Protein AF-A0A1I5D1G0-F1 (afdb_monomer_lite)

pLDDT: mean 81.09, std 14.72, range [29.42, 97.06]

Structure (mmCIF, N/CA/C/O backbone):
data_AF-A0A1I5D1G0-F1
#
_entry.id   AF-A0A1I5D1G0-F1
#
loop_
_atom_site.group_PDB
_atom_site.id
_atom_site.type_symbol
_atom_site.label_atom_id
_atom_site.label_alt_id
_atom_site.label_comp_id
_atom_site.label_asym_id
_atom_site.label_entity_id
_atom_site.label_seq_id
_atom_site.pdbx_PDB_ins_code
_atom_site.Cartn_x
_atom_site.Cartn_y
_atom_site.Cartn_z
_atom_site.occupancy
_atom_site.B_iso_or_equiv
_atom_site.auth_seq_id
_atom_site.auth_comp_id
_atom_site.auth_asym_id
_atom_site.auth_atom_id
_atom_site.pdbx_PDB_model_num
ATOM 1 N N . MET A 1 1 ? 17.082 -29.780 -8.095 1.00 77.62 1 MET A N 1
ATOM 2 C CA . MET A 1 1 ? 16.789 -28.849 -9.206 1.00 77.62 1 MET A CA 1
ATOM 3 C C . MET A 1 1 ? 16.778 -27.434 -8.650 1.00 77.62 1 MET A C 1
ATOM 5 O O . MET A 1 1 ? 16.015 -27.181 -7.727 1.00 77.62 1 MET A O 1
ATOM 9 N N . LEU A 1 2 ? 17.650 -26.556 -9.151 1.00 83.56 2 LEU A N 1
ATOM 10 C CA . LEU A 1 2 ? 17.718 -25.136 -8.787 1.00 83.56 2 LEU A CA 1
ATOM 11 C C . LEU A 1 2 ? 17.339 -24.317 -10.025 1.00 83.56 2 LEU A C 1
ATOM 13 O O . LEU A 1 2 ? 17.866 -24.580 -11.102 1.00 83.56 2 LEU A O 1
ATOM 17 N N . LEU A 1 3 ? 16.433 -23.351 -9.876 1.00 86.12 3 LEU A N 1
ATOM 18 C CA . LEU A 1 3 ? 15.970 -22.482 -10.960 1.00 86.12 3 LEU A CA 1
ATOM 19 C C . LEU A 1 3 ? 16.178 -21.022 -10.554 1.00 86.12 3 LEU A C 1
ATOM 21 O O . LEU A 1 3 ? 15.916 -20.662 -9.406 1.00 86.12 3 LEU A O 1
ATOM 25 N N . GLY A 1 4 ? 16.628 -20.180 -11.483 1.00 86.50 4 GLY A N 1
ATOM 26 C CA . GLY A 1 4 ? 16.894 -18.774 -11.199 1.00 86.50 4 GLY A CA 1
ATOM 27 C C . GLY A 1 4 ? 17.162 -17.934 -12.446 1.00 86.50 4 GLY A C 1
ATOM 28 O O . GLY A 1 4 ? 17.430 -18.464 -13.520 1.00 86.50 4 GLY A O 1
ATOM 29 N N . ASP A 1 5 ? 17.078 -16.613 -12.279 1.00 86.81 5 ASP A N 1
ATOM 30 C CA . ASP A 1 5 ? 17.450 -15.605 -13.277 1.00 86.81 5 ASP A CA 1
ATOM 31 C C . ASP A 1 5 ? 18.328 -14.548 -12.592 1.00 86.81 5 ASP A C 1
ATOM 33 O O . ASP A 1 5 ? 17.861 -13.813 -11.714 1.00 86.81 5 ASP A O 1
ATOM 37 N N . THR A 1 6 ? 19.605 -14.499 -12.970 1.00 85.12 6 THR A N 1
ATOM 38 C CA . THR A 1 6 ? 20.618 -13.596 -12.399 1.00 85.12 6 THR A CA 1
ATOM 39 C C . THR A 1 6 ? 20.265 -12.129 -12.630 1.00 85.12 6 THR A C 1
ATOM 41 O O . THR A 1 6 ? 20.399 -11.317 -11.720 1.00 85.12 6 THR A O 1
ATOM 44 N N . CYS A 1 7 ? 19.689 -11.778 -13.783 1.00 87.31 7 CYS A N 1
ATOM 45 C CA . CYS A 1 7 ? 19.251 -10.406 -14.068 1.00 87.31 7 CYS A CA 1
ATOM 46 C C . CYS A 1 7 ? 18.097 -9.936 -13.169 1.00 87.31 7 CYS A C 1
ATOM 48 O O . CYS A 1 7 ? 17.799 -8.748 -13.124 1.00 87.31 7 CYS A O 1
ATOM 50 N N . GLN A 1 8 ? 17.416 -10.848 -12.466 1.00 87.69 8 GLN A N 1
ATOM 51 C CA . GLN A 1 8 ? 16.310 -10.513 -11.566 1.00 87.69 8 GLN A CA 1
ATOM 52 C C . GLN A 1 8 ? 16.713 -10.553 -10.086 1.00 87.69 8 GLN A C 1
ATOM 54 O O . GLN A 1 8 ? 15.843 -10.500 -9.209 1.00 87.69 8 GLN A O 1
ATOM 59 N N . SER A 1 9 ? 18.003 -10.651 -9.759 1.00 86.25 9 SER A N 1
ATOM 60 C CA . SER A 1 9 ? 18.500 -10.681 -8.379 1.00 86.25 9 SER A CA 1
ATOM 61 C C . SER A 1 9 ? 18.512 -9.290 -7.717 1.00 86.25 9 SER A C 1
ATOM 63 O O . SER A 1 9 ? 19.563 -8.706 -7.492 1.00 86.25 9 SER A O 1
ATOM 65 N N . ILE A 1 10 ? 17.338 -8.753 -7.383 1.00 83.38 10 ILE A N 1
ATOM 66 C CA . ILE A 1 10 ? 17.176 -7.375 -6.870 1.00 83.38 10 ILE A CA 1
ATOM 67 C C . ILE A 1 10 ? 17.108 -7.261 -5.337 1.00 83.38 10 ILE A C 1
ATOM 69 O O . ILE A 1 10 ? 16.723 -6.225 -4.816 1.00 83.38 10 ILE A O 1
ATOM 73 N N . TYR A 1 11 ? 17.437 -8.323 -4.599 1.00 79.25 11 TYR A N 1
ATOM 74 C CA . TYR A 1 11 ? 17.372 -8.344 -3.127 1.00 79.25 11 TYR A CA 1
ATOM 75 C C . TYR A 1 11 ? 18.751 -8.302 -2.456 1.00 79.25 11 TYR A C 1
ATOM 77 O O . TYR A 1 11 ? 18.853 -8.562 -1.261 1.00 79.25 11 TYR A O 1
ATOM 85 N N . ASN A 1 12 ? 19.810 -7.961 -3.201 1.00 72.69 12 ASN A N 1
ATOM 86 C CA . ASN A 1 12 ? 21.168 -7.868 -2.657 1.00 72.69 12 ASN A CA 1
ATOM 87 C C . ASN A 1 12 ? 21.258 -6.874 -1.482 1.00 72.69 12 ASN A C 1
ATOM 89 O O . ASN A 1 12 ? 21.940 -7.166 -0.506 1.00 72.69 12 ASN A O 1
ATOM 93 N N . TYR A 1 13 ? 20.480 -5.784 -1.506 1.00 66.31 13 TYR A N 1
ATOM 94 C CA . TYR A 1 13 ? 20.418 -4.785 -0.427 1.00 66.31 13 TYR A CA 1
ATOM 95 C C . TYR A 1 13 ? 19.942 -5.338 0.932 1.00 66.31 13 TYR A C 1
ATOM 97 O O . TYR A 1 13 ? 20.175 -4.718 1.968 1.00 66.31 13 TYR A O 1
ATOM 105 N N . LEU A 1 14 ? 19.255 -6.490 0.960 1.00 63.47 14 LEU A N 1
ATOM 106 C CA . LEU A 1 14 ? 18.875 -7.141 2.220 1.00 63.47 14 LEU A CA 1
ATOM 107 C C . LEU A 1 14 ? 20.099 -7.719 2.946 1.00 63.47 14 LEU A C 1
ATOM 109 O O . LEU A 1 14 ? 20.074 -7.861 4.167 1.00 63.47 14 LEU A O 1
ATOM 113 N N . ASN A 1 15 ? 21.177 -8.016 2.214 1.00 57.59 15 ASN A N 1
ATOM 114 C CA . ASN A 1 15 ? 22.414 -8.544 2.782 1.00 57.59 15 ASN A CA 1
ATOM 115 C C . ASN A 1 15 ? 23.282 -7.449 3.411 1.00 57.59 15 ASN A C 1
ATOM 117 O O . ASN A 1 15 ? 23.964 -7.721 4.391 1.00 57.59 15 ASN A O 1
ATOM 121 N N . ASP A 1 16 ? 23.211 -6.206 2.927 1.00 50.91 16 ASP A N 1
ATOM 122 C CA . ASP A 1 16 ? 23.995 -5.089 3.481 1.00 50.91 16 ASP A CA 1
ATOM 123 C C . ASP A 1 16 ? 23.645 -4.781 4.948 1.00 50.91 16 ASP A C 1
ATOM 125 O O . ASP A 1 16 ? 24.453 -4.216 5.684 1.00 50.91 16 ASP A O 1
ATOM 129 N N . ASN A 1 17 ? 22.455 -5.202 5.392 1.00 47.84 17 ASN A N 1
ATOM 130 C CA . ASN A 1 17 ? 21.936 -4.974 6.741 1.00 47.84 17 ASN A CA 1
ATOM 131 C C . ASN A 1 17 ? 21.953 -6.231 7.630 1.00 47.84 17 ASN A C 1
ATOM 133 O O . ASN A 1 17 ? 21.484 -6.181 8.769 1.00 47.84 17 ASN A O 1
ATOM 137 N N . ASN A 1 18 ? 22.474 -7.362 7.141 1.00 43.94 18 ASN A N 1
ATOM 138 C CA . ASN A 1 18 ? 22.414 -8.629 7.862 1.00 43.94 18 ASN A CA 1
ATOM 139 C C . ASN A 1 18 ? 23.595 -8.759 8.842 1.00 43.94 18 ASN A C 1
ATOM 141 O O . ASN A 1 18 ? 24.731 -9.042 8.468 1.00 43.94 18 ASN A O 1
ATOM 145 N N . THR A 1 19 ? 23.325 -8.600 10.139 1.00 45.78 19 THR A N 1
ATOM 146 C CA . THR A 1 19 ? 24.301 -8.802 11.231 1.00 45.78 19 THR A CA 1
ATOM 147 C C . THR A 1 19 ? 24.678 -10.273 11.452 1.00 45.78 19 THR A C 1
ATOM 149 O O . THR A 1 19 ? 25.582 -10.564 12.231 1.00 45.78 19 THR A O 1
ATOM 152 N N . ALA A 1 20 ? 24.026 -11.208 10.749 1.00 49.47 20 ALA A N 1
ATOM 153 C CA . ALA A 1 20 ? 24.216 -12.655 10.878 1.00 49.47 20 ALA A CA 1
ATOM 154 C C . ALA A 1 20 ? 25.443 -13.224 10.125 1.00 49.47 20 ALA A C 1
ATOM 156 O O . ALA A 1 20 ? 25.631 -14.438 10.092 1.00 49.47 20 ALA A O 1
ATOM 157 N N . GLY A 1 21 ? 26.284 -12.383 9.508 1.00 44.03 21 GLY A N 1
ATOM 158 C CA . GLY A 1 21 ? 27.585 -12.794 8.954 1.00 44.03 21 GLY A CA 1
ATOM 159 C C . GLY A 1 21 ? 27.545 -13.630 7.663 1.00 44.03 21 GLY A C 1
ATOM 160 O O . GLY A 1 21 ? 28.598 -13.998 7.148 1.00 44.03 21 GLY A O 1
ATOM 161 N N . LEU A 1 22 ? 26.364 -13.898 7.099 1.00 50.41 22 LEU A N 1
ATOM 162 C CA . LEU A 1 22 ? 26.185 -14.566 5.803 1.00 50.41 22 LEU A CA 1
ATOM 163 C C . LEU A 1 22 ? 25.944 -13.533 4.689 1.00 50.41 22 LEU A C 1
ATOM 165 O O . LEU A 1 22 ? 24.890 -13.505 4.061 1.00 50.41 22 LEU A O 1
ATOM 169 N N . ASN A 1 23 ? 26.937 -12.679 4.431 1.00 55.25 23 ASN A N 1
ATOM 170 C CA . ASN A 1 23 ? 26.903 -11.721 3.319 1.00 55.25 23 ASN A CA 1
ATOM 171 C C . ASN A 1 23 ? 27.249 -12.417 1.997 1.00 55.25 23 ASN A C 1
ATOM 173 O O . ASN A 1 23 ? 28.342 -12.259 1.454 1.00 55.25 23 ASN A O 1
ATOM 177 N N . ILE A 1 24 ? 26.322 -13.221 1.477 1.00 61.41 24 ILE A N 1
ATOM 178 C CA . ILE A 1 24 ? 26.461 -13.836 0.155 1.00 61.41 24 ILE A CA 1
ATOM 179 C C . ILE A 1 24 ? 25.590 -13.045 -0.823 1.00 61.41 24 ILE A C 1
ATOM 181 O O . ILE A 1 24 ? 24.371 -13.204 -0.842 1.00 61.41 24 ILE A O 1
ATOM 185 N N . SER A 1 25 ? 26.210 -12.189 -1.642 1.00 70.56 25 SER A N 1
ATOM 186 C CA . SER A 1 25 ? 25.535 -11.576 -2.794 1.00 70.56 25 SER A CA 1
ATOM 187 C C . SER A 1 25 ? 24.992 -12.658 -3.732 1.00 70.56 25 SER A C 1
ATOM 189 O O . SER A 1 25 ? 25.538 -13.764 -3.790 1.00 70.56 25 SER A O 1
ATOM 191 N N . ALA A 1 26 ? 23.937 -12.357 -4.494 1.00 74.62 26 ALA A N 1
ATOM 192 C CA . ALA A 1 26 ? 23.387 -13.318 -5.450 1.00 74.62 26 ALA A CA 1
ATOM 193 C C . ALA A 1 26 ? 24.458 -13.842 -6.424 1.00 74.62 26 ALA A C 1
ATOM 195 O O . ALA A 1 26 ? 24.510 -15.039 -6.698 1.00 74.62 26 ALA A O 1
ATOM 196 N N . ASP A 1 27 ? 25.367 -12.977 -6.871 1.00 74.38 27 ASP A N 1
ATOM 197 C CA . ASP A 1 27 ? 26.447 -13.357 -7.784 1.00 74.38 27 ASP A CA 1
ATOM 198 C C . ASP A 1 27 ? 27.438 -14.325 -7.117 1.00 74.38 27 ASP A C 1
ATOM 200 O O . ASP A 1 27 ? 27.820 -15.333 -7.715 1.00 74.38 27 ASP A O 1
ATOM 204 N N . ASN A 1 28 ? 27.791 -14.097 -5.846 1.00 77.25 28 ASN A N 1
ATOM 205 C CA . ASN A 1 28 ? 28.615 -15.032 -5.076 1.00 77.25 28 ASN A CA 1
ATOM 206 C C . ASN A 1 28 ? 27.893 -16.360 -4.835 1.00 77.25 28 ASN A C 1
ATOM 208 O O . ASN A 1 28 ? 28.524 -17.416 -4.868 1.00 77.25 28 ASN A O 1
ATOM 212 N N . PHE A 1 29 ? 26.575 -16.332 -4.621 1.00 83.44 29 PHE A N 1
ATOM 213 C CA . PHE A 1 29 ? 25.773 -17.545 -4.506 1.00 83.44 29 PHE A CA 1
ATOM 214 C C . PHE A 1 29 ? 25.847 -18.371 -5.794 1.00 83.44 29 PHE A C 1
ATOM 216 O O . PHE A 1 29 ? 26.243 -19.534 -5.735 1.00 83.44 29 PHE A O 1
ATOM 223 N N . TYR A 1 30 ? 25.553 -17.780 -6.958 1.00 80.69 30 TYR A N 1
ATOM 224 C CA . TYR A 1 30 ? 25.593 -18.507 -8.230 1.00 80.69 30 TYR A CA 1
ATOM 225 C C . TYR A 1 30 ? 27.000 -19.006 -8.571 1.00 80.69 30 TYR A C 1
ATOM 227 O O . TYR A 1 30 ? 27.142 -20.171 -8.939 1.00 80.69 30 TYR A O 1
ATOM 235 N N . LYS A 1 31 ? 28.049 -18.194 -8.368 1.00 82.56 31 LYS A N 1
ATOM 236 C CA . LYS A 1 31 ? 29.448 -18.623 -8.564 1.00 82.56 31 LYS A CA 1
ATOM 237 C C . LYS A 1 31 ? 29.804 -19.826 -7.684 1.00 82.56 31 LYS A C 1
ATOM 239 O O . LYS A 1 31 ? 30.406 -20.778 -8.174 1.00 82.56 31 LYS A O 1
ATOM 244 N N . ASN A 1 32 ? 29.389 -19.820 -6.415 1.00 83.44 32 ASN A N 1
ATOM 245 C CA . ASN A 1 32 ? 29.628 -20.923 -5.480 1.00 83.44 32 ASN A CA 1
ATOM 246 C C . ASN A 1 32 ? 28.819 -22.183 -5.805 1.00 83.44 32 ASN A C 1
ATOM 248 O O . ASN A 1 32 ? 29.299 -23.295 -5.596 1.00 83.44 32 ASN A O 1
ATOM 252 N N . VAL A 1 33 ? 27.583 -22.027 -6.279 1.00 84.19 33 VAL A N 1
ATOM 253 C CA . VAL A 1 33 ? 26.753 -23.153 -6.721 1.00 84.19 33 VAL A CA 1
ATOM 254 C C . VAL A 1 33 ? 27.374 -23.797 -7.953 1.00 84.19 33 VAL A C 1
ATOM 256 O O . VAL A 1 33 ? 27.561 -25.010 -7.964 1.00 84.19 33 VAL A O 1
ATOM 259 N N . ILE A 1 34 ? 27.738 -22.995 -8.958 1.00 84.44 34 ILE A N 1
ATOM 260 C CA . ILE A 1 34 ? 28.356 -23.486 -10.192 1.00 84.44 34 ILE A CA 1
ATOM 261 C C . ILE A 1 34 ? 29.678 -24.179 -9.866 1.00 84.44 34 ILE A C 1
ATOM 263 O O . ILE A 1 34 ? 29.849 -25.328 -10.248 1.00 84.44 34 ILE A O 1
ATOM 267 N N . SER A 1 35 ? 30.574 -23.555 -9.094 1.00 86.12 35 SER A N 1
ATOM 268 C CA . SER A 1 35 ? 31.884 -24.149 -8.785 1.00 86.12 35 SER A CA 1
ATOM 269 C C . SER A 1 35 ? 31.795 -25.481 -8.036 1.00 86.12 35 SER A C 1
ATOM 271 O O . SER A 1 35 ? 32.625 -26.357 -8.255 1.00 86.12 35 SER A O 1
ATOM 273 N N . LYS A 1 36 ? 30.786 -25.659 -7.173 1.00 86.12 36 LYS A N 1
ATOM 274 C CA . LYS A 1 36 ? 30.581 -26.902 -6.414 1.00 86.12 36 LYS A CA 1
ATOM 275 C C . LYS A 1 36 ? 29.846 -27.985 -7.194 1.00 86.12 36 LYS A C 1
ATOM 277 O O . LYS A 1 36 ? 30.032 -29.162 -6.902 1.00 86.12 36 LYS A O 1
ATOM 282 N N . LEU A 1 37 ? 28.969 -27.598 -8.117 1.00 86.25 37 LEU A N 1
ATOM 283 C CA . LEU A 1 37 ? 28.085 -28.525 -8.823 1.00 86.25 37 LEU A CA 1
ATOM 284 C C . LEU A 1 37 ? 28.503 -28.783 -10.270 1.00 86.25 37 LEU A C 1
ATOM 286 O O . LEU A 1 37 ? 27.873 -29.619 -10.906 1.00 86.25 37 LEU A O 1
ATOM 290 N N . ASN A 1 38 ? 29.540 -28.115 -10.785 1.00 83.38 38 ASN A N 1
ATOM 291 C CA . ASN A 1 38 ? 29.913 -28.174 -12.200 1.00 83.38 38 ASN A CA 1
ATOM 292 C C . ASN A 1 38 ? 30.082 -29.606 -12.730 1.00 83.38 38 ASN A C 1
ATOM 294 O O . ASN A 1 38 ? 29.640 -29.910 -13.831 1.00 83.38 38 ASN A O 1
ATOM 298 N N . ASP A 1 39 ? 30.662 -30.489 -11.914 1.00 86.25 39 ASP A N 1
ATOM 299 C CA . ASP A 1 39 ? 30.954 -31.876 -12.298 1.00 86.25 39 ASP A CA 1
ATOM 300 C C . ASP A 1 39 ? 29.788 -32.845 -12.015 1.00 86.25 39 ASP A C 1
ATOM 302 O O . ASP A 1 39 ? 29.846 -34.018 -12.380 1.00 86.25 39 ASP A O 1
ATOM 306 N N . TYR A 1 40 ? 28.728 -32.372 -11.351 1.00 87.31 40 TYR A N 1
ATOM 307 C CA . TYR A 1 40 ? 27.634 -33.202 -10.827 1.00 87.31 40 TYR A CA 1
ATOM 308 C C . TYR A 1 40 ? 26.239 -32.735 -11.260 1.00 87.31 40 TYR A C 1
ATOM 310 O O . TYR A 1 40 ? 25.241 -33.347 -10.875 1.00 87.31 40 TYR A O 1
ATOM 318 N N . ALA A 1 41 ? 26.144 -31.645 -12.021 1.00 86.44 41 ALA A N 1
ATOM 319 C CA . ALA A 1 41 ? 24.884 -31.049 -12.435 1.00 86.44 41 ALA A CA 1
ATOM 320 C C . ALA A 1 41 ? 24.849 -30.775 -13.939 1.00 86.44 41 ALA A C 1
ATOM 322 O O . ALA A 1 41 ? 25.846 -30.423 -14.561 1.00 86.44 41 ALA A O 1
ATOM 323 N N . GLU A 1 42 ? 23.653 -30.891 -14.508 1.00 88.44 42 GLU A N 1
ATOM 324 C CA . GLU A 1 42 ? 23.362 -30.448 -15.864 1.00 88.44 42 GLU A CA 1
ATOM 325 C C . GLU A 1 42 ? 22.906 -28.984 -15.843 1.00 88.44 42 GLU A C 1
ATOM 327 O O . GLU A 1 42 ? 22.046 -28.595 -15.045 1.00 88.44 42 GLU A O 1
ATOM 332 N N . PHE A 1 43 ? 23.470 -28.170 -16.735 1.00 86.44 43 PHE A N 1
ATOM 333 C CA . PHE A 1 43 ? 23.114 -26.761 -16.877 1.00 86.44 43 PHE A CA 1
ATOM 334 C C . PHE A 1 43 ? 22.243 -26.568 -18.113 1.00 86.44 43 PHE A C 1
ATOM 336 O O . PHE A 1 43 ? 22.703 -26.688 -19.247 1.00 86.44 43 PHE A O 1
ATOM 343 N N . VAL A 1 44 ? 20.975 -26.227 -17.885 1.00 88.44 44 VAL A N 1
ATOM 344 C CA . VAL A 1 44 ? 19.987 -25.982 -18.942 1.00 88.44 44 VAL A CA 1
ATOM 345 C C . VAL A 1 44 ? 19.622 -24.500 -18.962 1.00 88.44 44 VAL A C 1
ATOM 347 O O . VAL A 1 44 ? 19.341 -23.913 -17.917 1.00 88.44 44 VAL A O 1
ATOM 350 N N . SER A 1 45 ? 19.602 -23.888 -20.152 1.00 86.50 45 SER A N 1
ATOM 351 C CA . SER A 1 45 ? 19.229 -22.477 -20.327 1.00 86.50 45 SER A CA 1
ATOM 352 C C . SER A 1 45 ? 17.914 -22.324 -21.091 1.00 86.50 45 SER A C 1
ATOM 354 O O . SER A 1 45 ? 17.756 -22.834 -22.200 1.00 86.50 45 SER A O 1
ATOM 356 N N . TYR A 1 46 ? 16.973 -21.579 -20.507 1.00 87.69 46 TYR A N 1
ATOM 357 C CA . TYR A 1 46 ? 15.698 -21.226 -21.131 1.00 87.69 46 TYR A CA 1
ATOM 358 C C . TYR A 1 46 ? 15.755 -19.770 -21.595 1.00 87.69 46 TYR A C 1
ATOM 360 O O . TYR A 1 46 ? 15.689 -18.851 -20.783 1.00 87.69 46 TYR A O 1
ATOM 368 N N . LYS A 1 47 ? 15.912 -19.553 -22.906 1.00 83.31 47 LYS A N 1
ATOM 369 C CA . LYS A 1 47 ? 16.126 -18.210 -23.485 1.00 83.31 47 LYS A CA 1
ATOM 370 C C . LYS A 1 47 ? 14.867 -17.574 -24.077 1.00 83.31 47 LYS A C 1
ATOM 372 O O . LYS A 1 47 ? 14.861 -16.389 -24.392 1.00 83.31 47 LYS A O 1
ATOM 377 N N . VAL A 1 48 ? 13.798 -18.350 -24.256 1.00 83.69 48 VAL A N 1
ATOM 378 C CA . VAL A 1 48 ? 12.581 -17.873 -24.917 1.00 83.69 48 VAL A CA 1
ATOM 379 C C . VAL A 1 48 ? 11.631 -17.261 -23.890 1.00 83.69 48 VAL A C 1
ATOM 381 O O . VAL A 1 48 ? 11.115 -17.940 -23.006 1.00 83.69 48 VAL A O 1
ATOM 384 N N . ASN A 1 49 ? 11.363 -15.964 -24.029 1.00 84.25 49 ASN A N 1
ATOM 385 C CA . ASN A 1 49 ? 10.310 -15.289 -23.279 1.00 84.25 49 ASN A CA 1
ATOM 386 C C . ASN A 1 49 ? 8.958 -15.622 -23.926 1.00 84.25 49 ASN A C 1
ATOM 388 O O . ASN A 1 49 ? 8.709 -15.237 -25.066 1.00 84.25 49 ASN A O 1
ATOM 392 N N . HIS A 1 50 ? 8.084 -16.336 -23.219 1.00 87.38 50 HIS A N 1
ATOM 393 C CA . HIS A 1 50 ? 6.731 -16.673 -23.689 1.00 87.38 50 HIS A CA 1
ATOM 394 C C . HIS A 1 50 ? 5.643 -15.736 -23.146 1.00 87.38 50 HIS A C 1
ATOM 396 O O . HIS A 1 50 ? 4.489 -15.851 -23.542 1.00 87.38 50 HIS A O 1
ATOM 402 N N . ARG A 1 51 ? 6.008 -14.810 -22.253 1.00 85.56 51 ARG A N 1
ATOM 403 C CA . ARG A 1 51 ? 5.075 -13.940 -21.528 1.00 85.56 51 ARG A CA 1
ATOM 404 C C . ARG A 1 51 ? 4.683 -12.707 -22.328 1.00 85.56 51 ARG A C 1
ATOM 406 O O . ARG A 1 51 ? 3.517 -12.339 -22.364 1.00 85.56 51 ARG A O 1
ATOM 413 N N . GLN A 1 52 ? 5.673 -12.029 -22.896 1.00 92.62 52 GLN A N 1
ATOM 414 C CA . GLN A 1 52 ? 5.478 -10.704 -23.481 1.00 92.62 52 GLN A CA 1
ATOM 415 C C . GLN A 1 52 ? 5.168 -10.800 -24.976 1.00 92.62 52 GLN A C 1
ATOM 417 O O . GLN A 1 52 ? 5.455 -11.813 -25.620 1.00 92.62 52 GLN A O 1
ATOM 422 N N . ASN A 1 53 ? 4.617 -9.740 -25.564 1.00 91.19 53 ASN A N 1
ATOM 423 C CA . ASN A 1 53 ? 4.562 -9.620 -27.020 1.00 91.19 53 ASN A CA 1
ATOM 424 C C . ASN A 1 53 ? 5.961 -9.382 -27.627 1.00 91.19 53 ASN A C 1
ATOM 426 O O . ASN A 1 53 ? 6.945 -9.163 -26.919 1.00 91.19 53 ASN A O 1
ATOM 430 N N . LYS A 1 54 ? 6.062 -9.447 -28.960 1.00 91.69 54 LYS A N 1
ATOM 431 C CA . LYS A 1 54 ? 7.343 -9.301 -29.670 1.00 91.69 54 LYS A CA 1
ATOM 432 C C . LYS A 1 54 ? 8.024 -7.954 -29.391 1.00 91.69 54 LYS A C 1
ATOM 434 O O . LYS A 1 54 ? 9.213 -7.936 -29.109 1.00 91.69 54 LYS A O 1
ATOM 439 N N . VAL A 1 55 ? 7.264 -6.857 -29.393 1.00 91.75 55 VAL A N 1
ATOM 440 C CA . VAL A 1 55 ? 7.794 -5.498 -29.183 1.00 91.75 55 VAL A CA 1
ATOM 441 C C . VAL A 1 55 ? 8.500 -5.379 -27.831 1.00 91.75 55 VAL A C 1
ATOM 443 O O . VAL A 1 55 ? 9.623 -4.896 -27.763 1.00 91.75 55 VAL A O 1
ATOM 446 N N . LEU A 1 56 ? 7.879 -5.870 -26.757 1.00 93.12 56 LEU A N 1
ATOM 447 C CA . LEU A 1 56 ? 8.455 -5.824 -25.410 1.00 93.12 56 LEU A CA 1
ATOM 448 C C . LEU A 1 56 ? 9.675 -6.750 -25.245 1.00 93.12 56 LEU A C 1
ATOM 450 O O . LEU A 1 56 ? 10.606 -6.416 -24.506 1.00 93.12 56 LEU A O 1
ATOM 454 N N . LYS A 1 57 ? 9.702 -7.897 -25.940 1.00 91.19 57 LYS A N 1
ATOM 455 C CA . LYS A 1 57 ? 10.887 -8.777 -25.971 1.00 91.19 57 LYS A CA 1
ATOM 456 C C . LYS A 1 57 ? 12.064 -8.081 -26.637 1.00 91.19 57 LYS A C 1
ATOM 458 O O . LYS A 1 57 ? 13.143 -8.029 -26.055 1.00 91.19 57 LYS A O 1
ATOM 463 N N . ASP A 1 58 ? 11.831 -7.517 -27.817 1.00 91.94 58 ASP A N 1
ATOM 464 C CA . ASP A 1 58 ? 12.866 -6.852 -28.606 1.00 91.94 58 ASP A CA 1
ATOM 465 C C . ASP A 1 58 ? 13.399 -5.606 -27.870 1.00 91.94 58 ASP A C 1
ATOM 467 O O . ASP A 1 58 ? 14.592 -5.315 -27.929 1.00 91.94 58 ASP A O 1
ATOM 471 N N . LEU A 1 59 ? 12.539 -4.922 -27.102 1.00 91.81 59 LEU A N 1
ATOM 472 C CA . LEU A 1 59 ? 12.906 -3.767 -26.278 1.00 91.81 59 LEU A CA 1
ATOM 473 C C . LEU A 1 59 ? 13.876 -4.117 -25.134 1.00 91.81 59 LEU A C 1
ATOM 475 O O . LEU A 1 59 ? 14.774 -3.336 -24.834 1.00 91.81 59 LEU A O 1
ATOM 479 N N . SER A 1 60 ? 13.693 -5.266 -24.473 1.00 91.44 60 SER A N 1
ATOM 480 C CA . SER A 1 60 ? 14.442 -5.634 -23.257 1.00 91.44 60 SER A CA 1
ATOM 481 C C . SER A 1 60 ? 15.641 -6.556 -23.506 1.00 91.44 60 SER A C 1
ATOM 483 O O . SER A 1 60 ? 16.522 -6.640 -22.650 1.00 91.44 60 SER A O 1
ATOM 485 N N . ALA A 1 61 ? 15.712 -7.224 -24.662 1.00 92.88 61 ALA A N 1
ATOM 486 C CA . ALA A 1 61 ? 16.762 -8.199 -24.954 1.00 92.88 61 ALA A CA 1
ATOM 487 C C . ALA A 1 61 ? 18.185 -7.602 -24.969 1.00 92.88 61 ALA A C 1
ATOM 489 O O . ALA A 1 61 ? 19.027 -8.130 -24.244 1.00 92.88 61 ALA A O 1
ATOM 490 N N . PRO A 1 62 ? 18.481 -6.487 -25.673 1.00 94.31 62 PRO A N 1
ATOM 491 C CA . PRO A 1 62 ? 19.830 -5.909 -25.658 1.00 94.31 62 PRO A CA 1
ATOM 492 C C . PRO A 1 62 ? 20.257 -5.431 -24.266 1.00 94.31 62 PRO A C 1
ATOM 494 O O . PRO A 1 62 ? 21.424 -5.520 -23.897 1.00 94.31 62 PRO A O 1
ATOM 497 N N . TYR A 1 63 ? 19.293 -4.963 -23.470 1.00 94.75 63 TYR A N 1
ATOM 498 C CA . TYR A 1 63 ? 19.541 -4.531 -22.101 1.00 94.75 63 TYR A CA 1
ATOM 499 C C . TYR A 1 63 ? 19.871 -5.704 -21.173 1.00 94.75 63 TYR A C 1
ATOM 501 O O . TYR A 1 63 ? 20.734 -5.583 -20.310 1.00 94.75 63 TYR A O 1
ATOM 509 N N . ARG A 1 64 ? 19.224 -6.860 -21.376 1.00 93.88 64 ARG A N 1
ATOM 510 C CA . ARG A 1 64 ? 19.548 -8.091 -20.647 1.00 93.88 64 ARG A CA 1
ATOM 511 C C . ARG A 1 64 ? 20.993 -8.519 -20.886 1.00 93.88 64 ARG A C 1
ATOM 513 O O . ARG A 1 64 ? 21.673 -8.832 -19.916 1.00 93.88 64 ARG A O 1
ATOM 520 N N . GLU A 1 65 ? 21.434 -8.544 -22.143 1.00 93.94 65 GLU A N 1
ATOM 521 C CA . GLU A 1 65 ? 22.808 -8.939 -22.487 1.00 93.94 65 GLU A CA 1
ATOM 522 C C . GLU A 1 65 ? 23.822 -7.993 -21.830 1.00 93.94 65 GLU A C 1
ATOM 524 O O . GLU A 1 65 ? 24.718 -8.458 -21.138 1.00 93.94 65 GLU A O 1
ATOM 529 N N . ALA A 1 66 ? 23.591 -6.675 -21.887 1.00 95.12 66 ALA A N 1
ATOM 530 C CA . ALA A 1 66 ? 24.449 -5.700 -21.207 1.00 95.12 66 ALA A CA 1
ATOM 531 C C . ALA A 1 66 ? 24.551 -5.928 -19.683 1.00 95.12 66 ALA A C 1
ATOM 533 O O . ALA A 1 66 ? 25.627 -5.783 -19.108 1.00 95.12 66 ALA A O 1
ATOM 534 N N . ILE A 1 67 ? 23.450 -6.318 -19.022 1.00 93.44 67 ILE A N 1
ATOM 535 C CA . ILE A 1 67 ? 23.452 -6.656 -17.587 1.00 93.44 67 ILE A CA 1
ATOM 536 C C . ILE A 1 67 ? 24.240 -7.945 -17.319 1.00 93.44 67 ILE A C 1
ATOM 538 O O . ILE A 1 67 ? 24.929 -8.031 -16.305 1.00 93.44 67 ILE A O 1
ATOM 542 N N . LEU A 1 68 ? 24.105 -8.958 -18.182 1.00 90.38 68 LEU A N 1
ATOM 543 C CA . LEU A 1 68 ? 24.819 -10.234 -18.046 1.00 90.38 68 LEU A CA 1
ATOM 544 C C . LEU A 1 68 ? 26.326 -10.078 -18.266 1.00 90.38 68 LEU A C 1
ATOM 546 O O . LEU A 1 68 ? 27.097 -10.744 -17.579 1.00 90.38 68 LEU A O 1
ATOM 550 N N . ASP A 1 69 ? 26.716 -9.186 -19.174 1.00 92.31 69 ASP A N 1
ATOM 551 C CA . ASP A 1 69 ? 28.110 -8.851 -19.471 1.00 92.31 69 ASP A CA 1
ATOM 552 C C . ASP A 1 69 ? 28.715 -7.856 -18.462 1.00 92.31 69 ASP A C 1
ATOM 554 O O . ASP A 1 69 ? 29.899 -7.533 -18.547 1.00 92.31 69 ASP A O 1
ATOM 558 N N . GLU A 1 70 ? 27.916 -7.367 -17.503 1.00 91.25 70 GLU A N 1
ATOM 559 C CA . GLU A 1 70 ? 28.289 -6.325 -16.534 1.00 91.25 70 GLU A CA 1
ATOM 560 C C . GLU A 1 70 ? 28.796 -5.021 -17.209 1.00 91.25 70 GLU A C 1
ATOM 562 O O . GLU A 1 70 ? 29.554 -4.245 -16.621 1.00 91.25 70 GLU A O 1
ATOM 567 N N . ASP A 1 71 ? 28.347 -4.737 -18.440 1.00 94.88 71 ASP A N 1
ATOM 568 C CA . ASP A 1 71 ? 28.719 -3.544 -19.209 1.00 94.88 71 ASP A CA 1
ATOM 569 C C . ASP A 1 71 ? 27.827 -2.351 -18.831 1.00 94.88 71 ASP A C 1
ATOM 571 O O . ASP A 1 71 ? 26.740 -2.133 -19.377 1.00 94.88 71 ASP A O 1
ATOM 575 N N . LEU A 1 72 ? 28.309 -1.542 -17.884 1.00 93.81 72 LEU A N 1
ATOM 576 C CA . LEU A 1 72 ? 27.613 -0.346 -17.396 1.00 93.81 72 LEU A CA 1
ATOM 577 C C . LEU A 1 72 ? 27.404 0.729 -18.475 1.00 93.81 72 LEU A C 1
ATOM 579 O O . LEU A 1 72 ? 26.456 1.515 -18.379 1.00 93.81 72 LEU A O 1
ATOM 583 N N . TYR A 1 73 ? 28.266 0.796 -19.493 1.00 94.19 73 TYR A N 1
ATOM 584 C CA . TYR A 1 73 ? 28.101 1.757 -20.582 1.00 94.19 73 TYR A CA 1
ATOM 585 C C . TYR A 1 73 ? 26.942 1.327 -21.482 1.00 94.19 73 TYR A C 1
ATOM 587 O O . TYR A 1 73 ? 25.991 2.094 -21.660 1.00 94.19 73 TYR A O 1
ATOM 595 N N . ALA A 1 74 ? 26.956 0.072 -21.940 1.00 95.75 74 ALA A N 1
ATOM 596 C CA . ALA A 1 74 ? 25.867 -0.494 -22.728 1.00 95.75 74 ALA A CA 1
ATOM 597 C C . ALA A 1 74 ? 24.542 -0.513 -21.948 1.00 95.75 74 ALA A C 1
ATOM 599 O O . ALA A 1 74 ? 23.481 -0.258 -22.525 1.00 95.75 74 ALA A O 1
ATOM 600 N N . CYS A 1 75 ? 24.571 -0.753 -20.631 1.00 95.25 75 CYS A N 1
ATOM 601 C CA . CYS A 1 75 ? 23.391 -0.637 -19.772 1.00 95.25 75 CYS A CA 1
ATOM 602 C C . CYS A 1 75 ? 22.797 0.776 -19.827 1.00 95.25 75 CYS A C 1
ATOM 604 O O . CYS A 1 75 ? 21.595 0.939 -20.055 1.00 95.25 75 CYS A O 1
ATOM 606 N N . ASN A 1 76 ? 23.632 1.807 -19.684 1.00 94.44 76 ASN A N 1
ATOM 607 C CA . ASN A 1 76 ? 23.182 3.196 -19.728 1.00 94.44 76 ASN A CA 1
ATOM 608 C C . ASN A 1 76 ? 22.638 3.607 -21.102 1.00 94.44 76 ASN A C 1
ATOM 610 O O . ASN A 1 76 ? 21.591 4.256 -21.164 1.00 94.44 76 ASN A O 1
ATOM 614 N N . GLU A 1 77 ? 23.295 3.208 -22.193 1.00 95.12 77 GLU A N 1
ATOM 615 C CA . GLU A 1 77 ? 22.793 3.468 -23.548 1.00 95.12 77 GLU A CA 1
ATOM 616 C C . GLU A 1 77 ? 21.417 2.831 -23.769 1.00 95.12 77 GLU A C 1
ATOM 618 O O . GLU A 1 77 ? 20.479 3.493 -24.220 1.00 95.12 77 GLU A O 1
ATOM 623 N N . ASN A 1 78 ? 21.264 1.558 -23.391 1.00 95.62 78 ASN A N 1
ATOM 624 C CA . ASN A 1 78 ? 19.994 0.851 -23.516 1.00 95.62 78 ASN A CA 1
ATOM 625 C C . ASN A 1 78 ? 18.902 1.469 -22.637 1.00 95.62 78 ASN A C 1
ATOM 627 O O . ASN A 1 78 ? 17.781 1.648 -23.107 1.00 95.62 78 ASN A O 1
ATOM 631 N N . ARG A 1 79 ? 19.212 1.855 -21.395 1.00 95.00 79 ARG A N 1
ATOM 632 C CA . ARG A 1 79 ? 18.269 2.520 -20.483 1.00 95.00 79 ARG A CA 1
ATOM 633 C C . ARG A 1 79 ? 17.675 3.787 -21.103 1.00 95.00 79 ARG A C 1
ATOM 635 O O . ARG A 1 79 ? 16.453 3.954 -21.091 1.00 95.00 79 ARG A O 1
ATOM 642 N N . ILE A 1 80 ? 18.527 4.660 -21.644 1.00 94.00 80 ILE A N 1
ATOM 643 C CA . ILE A 1 80 ? 18.105 5.921 -22.272 1.00 94.00 80 ILE A CA 1
ATOM 644 C C . ILE A 1 80 ? 17.279 5.625 -23.526 1.00 94.00 80 ILE A C 1
ATOM 646 O O . ILE A 1 80 ? 16.152 6.104 -23.646 1.00 94.00 80 ILE A O 1
ATOM 650 N N . LYS A 1 81 ? 17.790 4.756 -24.406 1.00 94.69 81 LYS A N 1
ATOM 651 C CA . LYS A 1 81 ? 17.125 4.358 -25.653 1.00 94.69 81 LYS A CA 1
ATOM 652 C C . LYS A 1 81 ? 15.736 3.761 -25.414 1.00 94.69 81 LYS A C 1
ATOM 654 O O . LYS A 1 81 ? 14.796 4.067 -26.143 1.00 94.69 81 LYS A O 1
ATOM 659 N N . ILE A 1 82 ? 15.588 2.917 -24.394 1.00 95.19 82 ILE A N 1
ATOM 660 C CA . ILE A 1 82 ? 14.292 2.363 -23.987 1.00 95.19 82 ILE A CA 1
ATOM 661 C C . ILE A 1 82 ? 13.375 3.490 -23.505 1.00 95.19 82 ILE A C 1
ATOM 663 O O . ILE A 1 82 ? 12.230 3.574 -23.942 1.00 95.19 82 ILE A O 1
ATOM 667 N N . GLY A 1 83 ? 13.877 4.385 -22.650 1.00 92.88 83 GLY A N 1
ATOM 668 C CA . GLY A 1 83 ? 13.120 5.536 -22.162 1.00 92.88 83 GLY A CA 1
ATOM 669 C C . GLY A 1 83 ? 12.593 6.442 -23.279 1.00 92.88 83 GLY A C 1
ATOM 670 O O . GLY A 1 83 ? 11.490 6.969 -23.156 1.00 92.88 83 GLY A O 1
ATOM 671 N N . GLU A 1 84 ? 13.338 6.607 -24.372 1.00 92.94 84 GLU A N 1
ATOM 672 C CA . GLU A 1 84 ? 12.934 7.386 -25.554 1.00 92.94 84 GLU A CA 1
ATOM 673 C C . GLU A 1 84 ? 11.859 6.691 -26.407 1.00 92.94 84 GLU A C 1
ATOM 675 O O . GLU A 1 84 ? 11.031 7.365 -27.014 1.00 92.94 84 GLU A O 1
ATOM 680 N N . GLN A 1 85 ? 11.834 5.355 -26.433 1.00 93.25 85 GLN A N 1
ATOM 681 C CA . GLN A 1 85 ? 10.855 4.568 -27.200 1.00 93.25 85 GLN A CA 1
ATOM 682 C C . GLN A 1 85 ? 9.513 4.385 -26.481 1.00 93.25 85 GLN A C 1
ATOM 684 O O . GLN A 1 85 ? 8.516 4.016 -27.105 1.00 93.25 85 GLN A O 1
ATOM 689 N N . ILE A 1 86 ? 9.483 4.600 -25.165 1.00 93.38 86 ILE A N 1
ATOM 690 C CA . ILE A 1 86 ? 8.286 4.423 -24.348 1.00 93.38 86 ILE A CA 1
ATOM 691 C C . ILE A 1 86 ? 7.488 5.727 -24.297 1.00 93.38 86 ILE A C 1
ATOM 693 O O . ILE A 1 86 ? 7.986 6.781 -23.903 1.00 93.38 86 ILE A O 1
ATOM 697 N N . GLU A 1 87 ? 6.209 5.610 -24.641 1.00 91.19 87 GLU A N 1
ATOM 698 C CA . GLU A 1 87 ? 5.228 6.692 -24.610 1.00 91.19 87 GLU A CA 1
ATOM 699 C C . GLU A 1 87 ? 5.071 7.277 -23.196 1.00 91.19 87 GLU A C 1
ATOM 701 O O . GLU A 1 87 ? 4.895 6.537 -22.219 1.00 91.19 87 GLU A O 1
ATOM 706 N N . GLU A 1 88 ? 5.147 8.607 -23.097 1.00 90.69 88 GLU A N 1
ATOM 707 C CA . GLU A 1 88 ? 5.003 9.358 -21.848 1.00 90.69 88 GLU A CA 1
ATOM 708 C C . GLU A 1 88 ? 3.555 9.768 -21.612 1.00 90.69 88 GLU A C 1
ATOM 710 O O . GLU A 1 88 ? 2.886 10.254 -22.517 1.00 90.69 88 GLU A O 1
ATOM 715 N N . ILE A 1 89 ? 3.105 9.583 -20.377 1.00 86.81 89 ILE A N 1
ATOM 716 C CA . ILE A 1 89 ? 1.875 10.141 -19.835 1.00 86.81 89 ILE A CA 1
ATOM 717 C C . ILE A 1 89 ? 2.273 11.396 -19.067 1.00 86.81 89 ILE A C 1
ATOM 719 O O . ILE A 1 89 ? 3.080 11.327 -18.128 1.00 86.81 89 ILE A O 1
ATOM 723 N N . VAL A 1 90 ? 1.735 12.536 -19.483 1.00 78.44 90 VAL A N 1
ATOM 724 C CA . VAL A 1 90 ? 2.207 13.852 -19.045 1.00 78.44 90 VAL A CA 1
ATOM 725 C C . VAL A 1 90 ? 1.533 14.281 -17.740 1.00 78.44 90 VAL A C 1
ATOM 727 O O . VAL A 1 90 ? 2.155 14.957 -16.917 1.00 78.44 90 VAL A O 1
ATOM 730 N N . ASP A 1 91 ? 0.295 13.842 -17.500 1.00 78.94 91 ASP A N 1
ATOM 731 C CA . ASP A 1 91 ? -0.463 14.189 -16.300 1.00 78.94 91 ASP A CA 1
ATOM 732 C C . ASP A 1 91 ? -1.458 13.102 -15.844 1.00 78.94 91 ASP A C 1
ATOM 734 O O . ASP A 1 91 ? -1.549 12.004 -16.397 1.00 78.94 91 ASP A O 1
ATOM 738 N N . THR A 1 92 ? -2.160 13.386 -14.743 1.00 79.06 92 THR A N 1
ATOM 739 C CA . THR A 1 92 ? -3.137 12.469 -14.141 1.00 79.06 92 THR A CA 1
ATOM 740 C C . THR A 1 92 ? -4.418 12.343 -14.973 1.00 79.06 92 THR A C 1
ATOM 742 O O . THR A 1 92 ? -5.075 11.308 -14.894 1.00 79.06 92 THR A O 1
ATOM 745 N N . ASP A 1 93 ? -4.771 13.340 -15.786 1.00 82.25 93 ASP A N 1
ATOM 746 C CA . ASP A 1 93 ? -5.980 13.303 -16.613 1.00 82.25 93 ASP A CA 1
ATOM 747 C C . ASP A 1 93 ? -5.770 12.398 -17.834 1.00 82.25 93 ASP A C 1
ATOM 749 O O . ASP A 1 93 ? -6.645 11.607 -18.181 1.00 82.25 93 ASP A O 1
ATOM 753 N N . GLU A 1 94 ? -4.588 12.438 -18.452 1.00 84.69 94 GLU A N 1
ATOM 754 C CA . GLU A 1 94 ? -4.185 11.463 -19.471 1.00 84.69 94 GLU A CA 1
ATOM 755 C C . GLU A 1 94 ? -4.130 10.041 -18.907 1.00 84.69 94 GLU A C 1
ATOM 757 O O . GLU A 1 94 ? -4.563 9.092 -19.564 1.00 84.69 94 GLU A O 1
ATOM 762 N N . LEU A 1 95 ? -3.639 9.886 -17.673 1.00 84.12 95 LEU A N 1
ATOM 763 C CA . LEU A 1 95 ? -3.640 8.598 -16.985 1.00 84.12 95 LEU A CA 1
ATOM 764 C C . LEU A 1 95 ? -5.066 8.089 -16.747 1.00 84.12 95 LEU A C 1
ATOM 766 O O . LEU A 1 95 ? -5.334 6.909 -16.967 1.00 84.12 95 LEU A O 1
ATOM 770 N N . LYS A 1 96 ? -5.980 8.975 -16.338 1.00 86.00 96 LYS A N 1
ATOM 771 C CA . LYS A 1 96 ? -7.397 8.655 -16.156 1.00 86.00 96 LYS A CA 1
ATOM 772 C C . LYS A 1 96 ? -8.030 8.171 -17.456 1.00 86.00 96 LYS A C 1
ATOM 774 O O . LYS A 1 96 ? -8.594 7.083 -17.475 1.00 86.00 96 LYS A O 1
ATOM 779 N N . LYS A 1 97 ? -7.840 8.917 -18.550 1.00 84.81 97 LYS A N 1
ATOM 780 C CA . LYS A 1 97 ? -8.317 8.527 -19.885 1.00 84.81 97 LYS A CA 1
ATOM 781 C C . LYS A 1 97 ? -7.761 7.177 -20.307 1.00 84.81 97 LYS A C 1
ATOM 783 O O . LYS A 1 97 ? -8.512 6.324 -20.740 1.00 84.81 97 LYS A O 1
ATOM 788 N N . LEU A 1 98 ? -6.464 6.928 -20.113 1.00 84.75 98 LEU A N 1
ATOM 789 C CA . LEU A 1 98 ? -5.877 5.622 -20.418 1.00 84.75 98 LEU A CA 1
ATOM 790 C C . LEU A 1 98 ? -6.557 4.491 -19.633 1.00 84.75 98 LEU A C 1
ATOM 792 O O . LEU A 1 98 ? -6.792 3.420 -20.185 1.00 84.75 98 LEU A O 1
ATOM 796 N N . ILE A 1 99 ? -6.838 4.701 -18.350 1.00 84.75 99 ILE A N 1
ATOM 797 C CA . ILE A 1 99 ? -7.491 3.697 -17.503 1.00 84.75 99 ILE A CA 1
ATOM 798 C C . ILE A 1 99 ? -8.938 3.453 -17.956 1.00 84.75 99 ILE A C 1
ATOM 800 O O . ILE A 1 99 ? -9.371 2.305 -17.970 1.00 84.75 99 ILE A O 1
ATOM 804 N N . GLU A 1 100 ? -9.659 4.501 -18.356 1.00 83.62 100 GLU A N 1
ATOM 805 C CA . GLU A 1 100 ? -11.058 4.433 -18.804 1.00 83.62 100 GLU A CA 1
ATOM 806 C C . GLU A 1 100 ? -11.208 3.893 -20.241 1.00 83.62 100 GLU A C 1
ATOM 808 O O . GLU A 1 100 ? -12.133 3.133 -20.522 1.00 83.62 100 GLU A O 1
ATOM 813 N N . ASP A 1 101 ? -10.281 4.234 -21.141 1.00 79.56 101 ASP A N 1
ATOM 814 C CA . ASP A 1 101 ? -10.350 3.937 -22.580 1.00 79.56 101 ASP A CA 1
ATOM 815 C C . ASP A 1 101 ? -9.741 2.574 -22.954 1.00 79.56 101 ASP A C 1
ATOM 817 O O . ASP A 1 101 ? -9.839 2.133 -24.104 1.00 79.56 101 ASP A O 1
ATOM 821 N N . THR A 1 102 ? -9.060 1.900 -22.022 1.00 77.69 102 THR A N 1
ATOM 822 C CA . THR A 1 102 ? -8.371 0.636 -22.311 1.00 77.69 102 THR A CA 1
ATOM 823 C C . THR A 1 102 ? -9.103 -0.579 -21.760 1.00 77.69 102 THR A C 1
ATOM 825 O O . THR A 1 102 ? -9.590 -0.600 -20.638 1.00 77.69 102 THR A O 1
ATOM 828 N N . ASN A 1 103 ? -9.086 -1.667 -22.534 1.00 82.75 103 ASN A N 1
ATOM 829 C CA . ASN A 1 103 ? -9.600 -2.975 -22.111 1.00 82.75 103 ASN A CA 1
ATOM 830 C C . ASN A 1 103 ? -8.557 -3.806 -21.337 1.00 82.75 103 ASN A C 1
ATOM 832 O O . ASN A 1 103 ? -8.638 -5.037 -21.318 1.00 82.75 103 ASN A O 1
ATOM 836 N N . PHE A 1 104 ? -7.549 -3.165 -20.732 1.00 88.62 104 PHE A N 1
ATOM 837 C CA . PHE A 1 104 ? -6.548 -3.882 -19.945 1.00 88.62 104 PHE A CA 1
ATOM 838 C C . PHE A 1 104 ? -7.194 -4.446 -18.677 1.00 88.62 104 PHE A C 1
ATOM 840 O O . PHE A 1 104 ? -7.796 -3.719 -17.882 1.00 88.62 104 PHE A O 1
ATOM 847 N N . LYS A 1 105 ? -7.038 -5.755 -18.452 1.00 89.38 105 LYS A N 1
ATOM 848 C CA . LYS A 1 105 ? -7.557 -6.420 -17.249 1.00 89.38 105 LYS A CA 1
ATOM 849 C C . LYS A 1 105 ? -6.741 -6.055 -16.019 1.00 89.38 105 LYS A C 1
ATOM 851 O O . LYS A 1 105 ? -7.240 -6.174 -14.903 1.00 89.38 105 LYS A O 1
ATOM 856 N N . SER A 1 106 ? -5.490 -5.640 -16.211 1.00 91.81 106 SER A N 1
ATOM 857 C CA . SER A 1 106 ? -4.636 -5.168 -15.132 1.00 91.81 106 SER A CA 1
ATOM 858 C C . SER A 1 106 ? -3.619 -4.123 -15.598 1.00 91.81 106 SER A C 1
ATOM 860 O O . SER A 1 106 ? -2.838 -4.335 -16.529 1.00 91.81 106 SER A O 1
ATOM 862 N N . ILE A 1 107 ? -3.620 -2.980 -14.916 1.00 94.19 107 ILE A N 1
ATOM 863 C CA . ILE A 1 107 ? -2.701 -1.861 -15.117 1.00 94.19 107 ILE A CA 1
ATOM 864 C C . ILE A 1 107 ? -1.917 -1.685 -13.821 1.00 94.19 107 ILE A C 1
ATOM 866 O O . ILE A 1 107 ? -2.519 -1.498 -12.769 1.00 94.19 107 ILE A O 1
ATOM 870 N N . CYS A 1 108 ? -0.586 -1.722 -13.871 1.00 94.06 108 CYS A N 1
ATOM 871 C CA . CYS A 1 108 ? 0.238 -1.458 -12.694 1.00 94.06 108 CYS A CA 1
ATOM 872 C C . CYS A 1 108 ? 1.105 -0.219 -12.866 1.00 94.06 108 CYS A C 1
ATOM 874 O O . CYS A 1 108 ? 1.935 -0.148 -13.773 1.00 94.06 108 CYS A O 1
ATOM 876 N N . ILE A 1 109 ? 0.956 0.732 -11.949 1.00 93.69 109 ILE A N 1
ATOM 877 C CA . ILE A 1 109 ? 1.828 1.892 -11.841 1.00 93.69 109 ILE A CA 1
ATOM 878 C C . ILE A 1 109 ? 2.939 1.552 -10.850 1.00 93.69 109 ILE A C 1
ATOM 880 O O . ILE A 1 109 ? 2.717 1.418 -9.644 1.00 93.69 109 ILE A O 1
ATOM 884 N N . MET A 1 110 ? 4.146 1.379 -11.380 1.00 92.69 110 MET A N 1
ATOM 885 C CA . MET A 1 110 ? 5.306 0.912 -10.634 1.00 92.69 110 MET A CA 1
ATOM 886 C C . MET A 1 110 ? 6.261 2.055 -10.323 1.00 92.69 110 MET A C 1
ATOM 888 O O . MET A 1 110 ? 6.677 2.812 -11.200 1.00 92.69 110 MET A O 1
ATOM 892 N N . GLN A 1 111 ? 6.651 2.136 -9.056 1.00 89.75 111 GLN A N 1
ATOM 893 C CA . GLN A 1 111 ? 7.596 3.126 -8.554 1.00 89.75 111 GLN A CA 1
ATOM 894 C C . GLN A 1 111 ? 8.867 2.457 -8.022 1.00 89.75 111 GLN A C 1
ATOM 896 O O . GLN A 1 111 ? 8.878 1.283 -7.635 1.00 89.75 111 GLN A O 1
ATOM 901 N N . ARG A 1 112 ? 9.969 3.210 -7.961 1.00 85.69 112 ARG A N 1
ATOM 902 C CA . ARG A 1 112 ? 11.230 2.702 -7.397 1.00 85.69 112 ARG A CA 1
ATOM 903 C C . ARG A 1 112 ? 11.171 2.551 -5.874 1.00 85.69 112 ARG A C 1
ATOM 905 O O . ARG A 1 112 ? 11.781 1.620 -5.342 1.00 85.69 112 ARG A O 1
ATOM 912 N N . ARG A 1 113 ? 10.471 3.455 -5.176 1.00 81.19 113 ARG A N 1
ATOM 913 C CA . ARG A 1 113 ? 10.387 3.503 -3.705 1.00 81.19 113 ARG A CA 1
ATOM 914 C C . ARG A 1 113 ? 8.946 3.347 -3.215 1.00 81.19 113 ARG A C 1
ATOM 916 O O . ARG A 1 113 ? 8.005 3.745 -3.897 1.00 81.19 113 ARG A O 1
ATOM 923 N N . ASN A 1 114 ? 8.791 2.812 -2.002 1.00 79.25 114 ASN A N 1
ATOM 924 C CA . ASN A 1 114 ? 7.492 2.645 -1.336 1.00 79.25 114 ASN A CA 1
ATOM 925 C C . ASN A 1 114 ? 6.733 3.963 -1.186 1.00 79.25 114 ASN A C 1
ATOM 927 O O . ASN A 1 114 ? 5.553 4.028 -1.519 1.00 79.25 114 ASN A O 1
ATOM 931 N N . ILE A 1 115 ? 7.426 5.005 -0.721 1.00 76.94 115 ILE A N 1
ATOM 932 C CA . ILE A 1 115 ? 6.870 6.349 -0.544 1.00 76.94 115 ILE A CA 1
ATOM 933 C C . ILE A 1 115 ? 6.253 6.897 -1.835 1.00 76.94 115 ILE A C 1
ATOM 935 O O . ILE A 1 115 ? 5.151 7.442 -1.813 1.00 76.94 115 ILE A O 1
ATOM 939 N N . ASP A 1 116 ? 6.943 6.727 -2.963 1.00 81.75 116 ASP A N 1
ATOM 940 C CA . ASP A 1 116 ? 6.500 7.257 -4.251 1.00 81.75 116 ASP A CA 1
ATOM 941 C C . ASP A 1 116 ? 5.259 6.502 -4.738 1.00 81.75 116 ASP A C 1
ATOM 943 O O . ASP A 1 116 ? 4.304 7.124 -5.196 1.00 81.75 116 ASP A O 1
ATOM 947 N N . ALA A 1 117 ? 5.227 5.177 -4.547 1.00 85.19 117 ALA A N 1
ATOM 948 C CA . ALA A 1 117 ? 4.054 4.355 -4.840 1.00 85.19 117 ALA A CA 1
ATOM 949 C C . ALA A 1 117 ? 2.831 4.811 -4.030 1.00 85.19 117 ALA A C 1
ATOM 951 O O . ALA A 1 117 ? 1.763 5.014 -4.599 1.00 85.19 117 ALA A O 1
ATOM 952 N N . LYS A 1 118 ? 2.989 5.065 -2.727 1.00 81.94 118 LYS A N 1
ATOM 953 C CA . LYS A 1 118 ? 1.891 5.567 -1.886 1.00 81.94 118 LYS A CA 1
ATOM 954 C C . LYS A 1 118 ? 1.411 6.949 -2.323 1.00 81.94 118 LYS A C 1
ATOM 956 O O . LYS A 1 118 ? 0.215 7.185 -2.404 1.00 81.94 118 LYS A O 1
ATOM 961 N N . LEU A 1 119 ? 2.321 7.862 -2.670 1.00 80.69 119 LEU A N 1
ATOM 962 C CA . LEU A 1 119 ? 1.920 9.185 -3.156 1.00 80.69 119 LEU A CA 1
ATOM 963 C C . LEU A 1 119 ? 1.152 9.114 -4.476 1.00 80.69 119 LEU A C 1
ATOM 965 O O . LEU A 1 119 ? 0.182 9.847 -4.656 1.00 80.69 119 LEU A O 1
ATOM 969 N N . VAL A 1 120 ? 1.579 8.249 -5.394 1.00 85.44 120 VAL A N 1
ATOM 970 C CA . VAL A 1 120 ? 0.844 8.021 -6.638 1.00 85.44 120 VAL A CA 1
ATOM 971 C C . VAL A 1 120 ? -0.532 7.424 -6.343 1.00 85.44 120 VAL A C 1
ATOM 973 O O . VAL A 1 120 ? -1.510 7.966 -6.843 1.00 85.44 120 VAL A O 1
ATOM 976 N N . SER A 1 121 ? -0.629 6.414 -5.472 1.00 86.62 121 SER A N 1
ATOM 977 C CA . SER A 1 121 ? -1.912 5.855 -5.015 1.00 86.62 121 SER A CA 1
ATOM 978 C C . SER A 1 121 ? -2.855 6.947 -4.489 1.00 86.62 121 SER A C 1
ATOM 980 O O . SER A 1 121 ? -3.954 7.123 -5.013 1.00 86.62 121 SER A O 1
ATOM 982 N N . ASN A 1 122 ? -2.389 7.779 -3.550 1.00 83.56 122 ASN A N 1
ATOM 983 C CA . ASN A 1 122 ? -3.189 8.860 -2.965 1.00 83.56 122 ASN A CA 1
ATOM 984 C C . ASN A 1 122 ? -3.636 9.887 -4.018 1.00 83.56 122 ASN A C 1
ATOM 986 O O . ASN A 1 122 ? -4.750 10.404 -3.959 1.00 83.56 122 ASN A O 1
ATOM 990 N N . ARG A 1 123 ? -2.782 10.201 -5.003 1.00 84.56 123 ARG A N 1
ATOM 991 C CA . ARG A 1 123 ? -3.140 11.108 -6.108 1.00 84.56 123 ARG A CA 1
ATOM 992 C C . ARG A 1 123 ? -4.227 10.529 -7.008 1.00 84.56 123 ARG A C 1
ATOM 994 O O . ARG A 1 123 ? -5.078 11.289 -7.457 1.00 84.56 123 ARG A O 1
ATOM 1001 N N . LEU A 1 124 ? -4.197 9.224 -7.264 1.00 86.44 124 LEU A N 1
ATOM 1002 C CA . LEU A 1 124 ? -5.221 8.538 -8.051 1.00 86.44 124 LEU A CA 1
ATOM 1003 C C . LEU A 1 124 ? -6.561 8.524 -7.316 1.00 86.44 124 LEU A C 1
ATOM 1005 O O . LEU A 1 124 ? -7.559 8.928 -7.904 1.00 86.44 124 LEU A O 1
ATOM 1009 N N . ILE A 1 125 ? -6.567 8.179 -6.023 1.00 84.94 125 ILE A N 1
ATOM 1010 C CA . ILE A 1 125 ? -7.774 8.217 -5.176 1.00 84.94 125 ILE A CA 1
ATOM 1011 C C . ILE A 1 125 ? -8.412 9.611 -5.241 1.00 84.94 125 ILE A C 1
ATOM 1013 O O . ILE A 1 125 ? -9.591 9.752 -5.551 1.00 84.94 125 ILE A O 1
ATOM 1017 N N . LYS A 1 126 ? -7.607 10.667 -5.072 1.00 83.56 126 LYS A N 1
ATOM 1018 C CA . LYS A 1 126 ? -8.061 12.065 -5.181 1.00 83.56 126 LYS A CA 1
ATOM 1019 C C . LYS A 1 126 ? -8.604 12.459 -6.547 1.00 83.56 126 LYS A C 1
ATOM 1021 O O . LYS A 1 126 ? -9.447 13.347 -6.627 1.00 83.56 126 LYS A O 1
ATOM 1026 N N . ALA A 1 127 ? -8.103 11.842 -7.610 1.00 84.25 127 ALA A N 1
ATOM 1027 C CA . ALA A 1 127 ? -8.598 12.036 -8.969 1.00 84.25 127 ALA A CA 1
ATOM 1028 C C . ALA A 1 127 ? -9.865 11.202 -9.269 1.00 84.25 127 ALA A C 1
ATOM 1030 O O . ALA A 1 127 ? -10.386 11.236 -10.391 1.00 84.25 127 ALA A O 1
ATOM 1031 N N . GLY A 1 128 ? -10.368 10.458 -8.276 1.00 85.38 128 GLY A N 1
ATOM 1032 C CA . GLY A 1 128 ? -11.511 9.562 -8.405 1.00 85.38 128 GLY A CA 1
ATOM 1033 C C . GLY A 1 128 ? -11.177 8.276 -9.158 1.00 85.38 128 GLY A C 1
ATOM 1034 O O . GLY A 1 128 ? -12.028 7.773 -9.882 1.00 85.38 128 GLY A O 1
ATOM 1035 N N . ILE A 1 129 ? -9.939 7.785 -9.046 1.00 85.69 129 ILE A N 1
ATOM 1036 C CA . ILE A 1 129 ? -9.466 6.543 -9.670 1.00 85.69 129 ILE A CA 1
ATOM 1037 C C . ILE A 1 129 ? -9.196 5.513 -8.557 1.00 85.69 129 ILE A C 1
ATOM 1039 O O . ILE A 1 129 ? -8.119 5.542 -7.942 1.00 85.69 129 ILE A O 1
ATOM 1043 N N . PRO A 1 130 ? -10.146 4.595 -8.291 1.00 84.56 130 PRO A N 1
ATOM 1044 C CA . PRO A 1 130 ? -9.958 3.520 -7.324 1.00 84.56 130 PRO A CA 1
ATOM 1045 C C . PRO A 1 130 ? -8.786 2.632 -7.734 1.00 84.56 130 PRO A C 1
ATOM 1047 O O . PRO A 1 130 ? -8.703 2.169 -8.875 1.00 84.56 130 PRO A O 1
ATOM 1050 N N . ASN A 1 131 ? -7.868 2.373 -6.811 1.00 86.62 131 ASN A N 1
ATOM 1051 C CA . ASN A 1 131 ? -6.684 1.572 -7.095 1.00 86.62 131 ASN A CA 1
ATOM 1052 C C . ASN A 1 131 ? -6.272 0.743 -5.882 1.00 86.62 131 ASN A C 1
ATOM 1054 O O . ASN A 1 131 ? -6.529 1.114 -4.742 1.00 86.62 131 ASN A O 1
ATOM 1058 N N . LYS A 1 132 ? -5.600 -0.379 -6.139 1.00 86.00 132 LYS A N 1
ATOM 1059 C CA . LYS A 1 132 ? -5.079 -1.258 -5.097 1.00 86.00 132 LYS A CA 1
ATOM 1060 C C . LYS A 1 132 ? -3.595 -1.001 -4.896 1.00 86.00 132 LYS A C 1
ATOM 1062 O O . LYS A 1 132 ? -2.771 -1.357 -5.746 1.00 86.00 132 LYS A O 1
ATOM 1067 N N . TYR A 1 133 ? -3.239 -0.437 -3.746 1.00 81.38 133 TYR A N 1
ATOM 1068 C CA . TYR A 1 133 ? -1.847 -0.395 -3.321 1.00 81.38 133 TYR A CA 1
ATOM 1069 C C . TYR A 1 133 ? -1.399 -1.796 -2.887 1.00 81.38 133 TYR A C 1
ATOM 1071 O O . TYR A 1 133 ? -1.955 -2.397 -1.970 1.00 81.38 133 TYR A O 1
ATOM 1079 N N . VAL A 1 134 ? -0.395 -2.352 -3.565 1.00 72.62 134 VAL A N 1
ATOM 1080 C CA . VAL A 1 134 ? 0.096 -3.706 -3.280 1.00 72.62 134 VAL A CA 1
ATOM 1081 C C . VAL A 1 134 ? 0.978 -3.669 -2.026 1.00 72.62 134 VAL A C 1
ATOM 1083 O O . VAL A 1 134 ? 2.181 -3.372 -2.079 1.00 72.62 134 VAL A O 1
ATOM 1086 N N . LEU A 1 135 ? 0.359 -3.955 -0.882 1.00 64.00 135 LEU A N 1
ATOM 1087 C CA . LEU A 1 135 ? 1.028 -4.158 0.401 1.00 64.00 135 LEU A CA 1
ATOM 1088 C C . LEU A 1 135 ? 1.736 -5.518 0.445 1.00 64.00 135 LEU A C 1
ATOM 1090 O O . LEU A 1 135 ? 1.380 -6.452 -0.275 1.00 64.00 135 LEU A O 1
ATOM 1094 N N . HIS A 1 136 ? 2.771 -5.629 1.283 1.00 53.09 136 HIS A N 1
ATOM 1095 C CA . HIS A 1 136 ? 3.233 -6.950 1.699 1.00 53.09 136 HIS A CA 1
ATOM 1096 C C . HIS A 1 136 ? 2.110 -7.556 2.544 1.00 53.09 136 HIS A C 1
ATOM 1098 O O . HIS A 1 136 ? 1.518 -6.840 3.347 1.00 53.09 136 HIS A O 1
ATOM 1104 N N . ASN A 1 137 ? 1.781 -8.834 2.340 1.00 45.81 137 ASN A N 1
ATOM 1105 C CA . ASN A 1 137 ? 0.825 -9.513 3.207 1.00 45.81 137 ASN A CA 1
ATOM 1106 C C . ASN A 1 137 ? 1.330 -9.388 4.647 1.00 45.81 137 ASN A C 1
ATOM 1108 O O . ASN A 1 137 ? 2.320 -10.038 4.993 1.00 45.81 137 ASN A O 1
ATOM 1112 N N . ASP A 1 138 ? 0.650 -8.591 5.473 1.00 48.28 138 ASP A N 1
ATOM 1113 C CA . ASP A 1 138 ? 0.844 -8.631 6.915 1.00 48.28 138 ASP A CA 1
ATOM 1114 C C . ASP A 1 138 ? 0.410 -10.022 7.366 1.00 48.28 138 ASP A C 1
ATOM 1116 O O . ASP A 1 138 ? -0.778 -10.329 7.531 1.00 48.28 138 ASP A O 1
ATOM 1120 N N . LYS A 1 139 ? 1.401 -10.906 7.512 1.00 46.62 139 LYS A N 1
ATOM 1121 C CA . LYS A 1 139 ? 1.218 -12.297 7.937 1.00 46.62 139 LYS A CA 1
ATOM 1122 C C . LYS A 1 139 ? 0.526 -12.396 9.305 1.00 46.62 139 LYS A C 1
ATOM 1124 O O . LYS A 1 139 ? -0.004 -13.454 9.620 1.00 46.62 139 LYS A O 1
ATOM 1129 N N . ASN A 1 140 ? 0.450 -11.288 10.050 1.00 52.19 140 ASN A N 1
ATOM 1130 C CA . ASN A 1 140 ? -0.032 -11.238 11.427 1.00 52.19 140 ASN A CA 1
ATOM 1131 C C . ASN A 1 140 ? -1.321 -10.421 11.636 1.00 52.19 140 ASN A C 1
ATOM 1133 O O . ASN A 1 140 ? -1.819 -10.385 12.755 1.00 52.19 140 ASN A O 1
ATOM 1137 N N . ALA A 1 141 ? -1.885 -9.775 10.612 1.00 63.38 141 ALA A N 1
ATOM 1138 C CA . ALA A 1 141 ? -3.094 -8.966 10.801 1.00 63.38 141 ALA A CA 1
ATOM 1139 C C . ALA A 1 141 ? -4.356 -9.846 10.783 1.00 63.38 141 ALA A C 1
ATOM 1141 O O . ALA A 1 141 ? -4.488 -10.654 9.865 1.00 63.38 141 ALA A O 1
ATOM 1142 N N . TYR A 1 142 ? -5.250 -9.751 11.774 1.00 76.31 142 TYR A N 1
ATOM 1143 C CA . TYR A 1 142 ? -6.506 -10.521 11.801 1.00 76.31 142 TYR A CA 1
ATOM 1144 C C . TYR A 1 142 ? -7.614 -9.808 11.017 1.00 76.31 142 TYR A C 1
ATOM 1146 O O . TYR A 1 142 ? -7.628 -8.579 10.962 1.00 76.31 142 TYR A O 1
ATOM 1154 N N . SER A 1 143 ? -8.530 -10.567 10.402 1.00 81.50 143 SER A N 1
ATOM 1155 C CA . SER A 1 143 ? -9.671 -9.997 9.663 1.00 81.50 143 SER A CA 1
ATOM 1156 C C . SER A 1 143 ? -10.498 -9.074 10.554 1.00 81.50 143 SER A C 1
ATOM 1158 O O . SER A 1 143 ? -10.860 -9.472 11.664 1.00 81.50 143 SER A O 1
ATOM 1160 N N . LYS A 1 144 ? -10.867 -7.891 10.036 1.00 85.06 144 LYS A N 1
ATOM 1161 C CA . LYS A 1 144 ? -11.690 -6.891 10.746 1.00 85.06 144 LYS A CA 1
ATOM 1162 C C . LYS A 1 144 ? -13.044 -7.441 11.211 1.00 85.06 144 LYS A C 1
ATOM 1164 O O . LYS A 1 144 ? -13.625 -6.905 12.158 1.00 85.06 144 LYS A O 1
ATOM 1169 N N . LEU A 1 145 ? -13.531 -8.515 10.574 1.00 85.62 145 LEU A N 1
ATOM 1170 C CA . LEU A 1 145 ? -14.763 -9.214 10.950 1.00 85.62 145 LEU A CA 1
ATOM 1171 C C . LEU A 1 145 ? -14.726 -9.667 12.410 1.00 85.62 145 LEU A C 1
ATOM 1173 O O . LEU A 1 145 ? -15.707 -9.508 13.133 1.00 85.62 145 LEU A O 1
ATOM 1177 N N . ILE A 1 146 ? -13.580 -10.187 12.859 1.00 86.50 146 ILE A N 1
ATOM 1178 C CA . ILE A 1 146 ? -13.416 -10.709 14.218 1.00 86.50 146 ILE A CA 1
ATOM 1179 C C . ILE A 1 146 ? -13.631 -9.585 15.232 1.00 86.50 146 ILE A C 1
ATOM 1181 O O . ILE A 1 146 ? -14.390 -9.753 16.183 1.00 86.50 146 ILE A O 1
ATOM 1185 N N . GLY A 1 147 ? -13.015 -8.424 15.013 1.00 85.31 147 GLY A N 1
ATOM 1186 C CA . GLY A 1 147 ? -13.172 -7.263 15.882 1.00 85.31 147 GLY A CA 1
ATOM 1187 C C . GLY A 1 147 ? -14.563 -6.641 15.820 1.00 85.31 147 GLY A C 1
ATOM 1188 O O . GLY A 1 147 ? -15.032 -6.140 16.832 1.00 85.31 147 GLY A O 1
ATOM 1189 N N . PHE A 1 148 ? -15.271 -6.718 14.692 1.00 86.69 148 PHE A N 1
ATOM 1190 C CA . PHE A 1 148 ? -16.654 -6.235 14.628 1.00 86.69 148 PHE A CA 1
ATOM 1191 C C . PHE A 1 148 ? -17.656 -7.151 15.328 1.00 86.69 148 PHE A C 1
ATOM 1193 O O . PHE A 1 148 ? -18.652 -6.652 15.848 1.00 86.69 148 PHE A O 1
ATOM 1200 N N . LEU A 1 149 ? -17.407 -8.462 15.337 1.00 86.81 149 LEU A N 1
ATOM 1201 C CA . LEU A 1 149 ? -18.262 -9.437 16.014 1.00 86.81 149 LEU A CA 1
ATOM 1202 C C . LEU A 1 149 ? -17.955 -9.528 17.512 1.00 86.81 149 LEU A C 1
ATOM 1204 O O . LEU A 1 149 ? -18.869 -9.611 18.326 1.00 86.81 149 LEU A O 1
ATOM 1208 N N . LEU A 1 150 ? -16.672 -9.548 17.877 1.00 85.25 150 LEU A N 1
ATOM 1209 C CA . LEU A 1 150 ? -16.221 -9.840 19.241 1.00 85.25 150 LEU A CA 1
ATOM 1210 C C . LEU A 1 150 ? -15.671 -8.613 19.983 1.00 85.25 150 LEU A C 1
ATOM 1212 O O . LEU A 1 150 ? -15.392 -8.703 21.179 1.00 85.25 150 LEU A O 1
ATOM 1216 N N . GLY A 1 151 ? -15.508 -7.469 19.314 1.00 80.38 151 GLY A N 1
ATOM 1217 C CA . GLY A 1 151 ? -15.099 -6.218 19.953 1.00 80.38 151 GLY A CA 1
ATOM 1218 C C . GLY A 1 151 ? -16.173 -5.727 20.919 1.00 80.38 151 GLY A C 1
ATOM 1219 O O . GLY A 1 151 ? -17.312 -5.497 20.525 1.00 80.38 151 GLY A O 1
ATOM 1220 N N . GLY A 1 152 ? -15.821 -5.611 22.201 1.00 74.25 152 GLY A N 1
ATOM 1221 C CA . GLY A 1 152 ? -16.771 -5.282 23.270 1.00 74.25 152 GLY A CA 1
ATOM 1222 C C . GLY A 1 152 ? -17.672 -6.446 23.712 1.00 74.25 152 GLY A C 1
ATOM 1223 O O . GLY A 1 152 ? -18.544 -6.253 24.561 1.00 74.25 152 GLY A O 1
ATOM 1224 N N . TYR A 1 153 ? -17.468 -7.661 23.185 1.00 81.38 153 TYR A N 1
ATOM 1225 C CA . TYR A 1 153 ? -18.191 -8.850 23.636 1.00 81.38 153 TYR A CA 1
ATOM 1226 C C . TYR A 1 153 ? -17.655 -9.329 24.992 1.00 81.38 153 TYR A C 1
ATOM 1228 O O . TYR A 1 153 ? -16.513 -9.774 25.101 1.00 81.38 153 TYR A O 1
ATOM 1236 N N . ASN A 1 154 ? -18.491 -9.243 26.030 1.00 75.88 154 ASN A N 1
ATOM 1237 C CA . ASN A 1 154 ? -18.072 -9.466 27.420 1.00 75.88 154 ASN A CA 1
ATOM 1238 C C . ASN A 1 154 ? -18.452 -10.845 27.986 1.00 75.88 154 ASN A C 1
ATOM 1240 O O . ASN A 1 154 ? -18.028 -11.191 29.091 1.00 75.88 154 ASN A O 1
ATOM 1244 N N . GLU A 1 155 ? -19.237 -11.636 27.255 1.00 82.31 155 GLU A N 1
ATOM 1245 C CA . GLU A 1 155 ? -19.654 -12.962 27.712 1.00 82.31 155 GLU A CA 1
ATOM 1246 C C . GLU A 1 155 ? -18.544 -14.004 27.514 1.00 82.31 155 GLU A C 1
ATOM 1248 O O . GLU A 1 155 ? -17.694 -13.905 26.628 1.00 82.31 155 GLU A O 1
ATOM 1253 N N . GLN A 1 156 ? -18.545 -15.050 28.342 1.00 85.31 156 GLN A N 1
ATOM 1254 C CA . GLN A 1 156 ? -17.482 -16.067 28.326 1.00 85.31 156 GLN A CA 1
ATOM 1255 C C . GLN A 1 156 ? -17.625 -17.105 27.204 1.00 85.31 156 GLN A C 1
ATOM 1257 O O . GLN A 1 156 ? -16.678 -17.850 26.926 1.00 85.31 156 GLN A O 1
ATOM 1262 N N . ALA A 1 157 ? -18.792 -17.183 26.570 1.00 88.62 157 ALA A N 1
ATOM 1263 C CA . ALA A 1 157 ? -19.087 -18.133 25.510 1.00 88.62 157 ALA A CA 1
ATOM 1264 C C . ALA A 1 157 ? -20.113 -17.552 24.539 1.00 88.62 157 ALA A C 1
ATOM 1266 O O . ALA A 1 157 ? -21.011 -16.835 24.963 1.00 88.62 157 ALA A O 1
ATOM 1267 N N . ILE A 1 158 ? -19.999 -17.920 23.265 1.00 91.44 158 ILE A N 1
ATOM 1268 C CA . ILE A 1 158 ? -20.897 -17.495 22.191 1.00 91.44 158 ILE A CA 1
ATOM 1269 C C . ILE A 1 158 ? -21.692 -18.690 21.665 1.00 91.44 158 ILE A C 1
ATOM 1271 O O . ILE A 1 158 ? -21.153 -19.790 21.529 1.00 91.44 158 ILE A O 1
ATOM 1275 N N . SER A 1 159 ? -22.976 -18.485 21.378 1.00 94.12 159 SER A N 1
ATOM 1276 C CA . SER A 1 159 ? -23.828 -19.451 20.679 1.00 94.12 159 SER A CA 1
ATOM 1277 C C . SER A 1 159 ? -24.088 -18.999 19.244 1.00 94.12 159 SER A C 1
ATOM 1279 O O . SER A 1 159 ? -23.885 -17.833 18.897 1.00 94.12 159 SER A O 1
ATOM 1281 N N . LYS A 1 160 ? -24.583 -19.916 18.410 1.00 92.62 160 LYS A N 1
ATOM 1282 C CA . LYS A 1 160 ? -24.949 -19.600 17.025 1.00 92.62 160 LYS A CA 1
ATOM 1283 C C . LYS A 1 160 ? -26.047 -18.536 16.928 1.00 92.62 160 LYS A C 1
ATOM 1285 O O . LYS A 1 160 ? -25.974 -17.675 16.060 1.00 92.62 160 LYS A O 1
ATOM 1290 N N . ASP A 1 161 ? -27.024 -18.561 17.833 1.00 91.44 161 ASP A N 1
ATOM 1291 C CA . ASP A 1 161 ? -28.109 -17.572 17.853 1.00 91.44 161 ASP A CA 1
ATOM 1292 C C . ASP A 1 161 ? -27.580 -16.172 18.186 1.00 91.44 161 ASP A C 1
ATOM 1294 O O . ASP A 1 161 ? -27.954 -15.197 17.538 1.00 91.44 161 ASP A O 1
ATOM 1298 N N . VAL A 1 162 ? -26.648 -16.077 19.142 1.00 91.25 162 VAL A N 1
ATOM 1299 C CA . VAL A 1 162 ? -25.978 -14.811 19.478 1.00 91.25 162 VAL A CA 1
ATOM 1300 C C . VAL A 1 162 ? -25.134 -14.320 18.303 1.00 91.25 162 VAL A C 1
ATOM 1302 O O . VAL A 1 162 ? -25.190 -13.140 17.971 1.00 91.25 162 VAL A O 1
ATOM 1305 N N . LEU A 1 163 ? -24.395 -15.209 17.628 1.00 90.69 163 LEU A N 1
ATOM 1306 C CA . LEU A 1 163 ? -23.664 -14.839 16.413 1.00 90.69 163 LEU A CA 1
ATOM 1307 C C . LEU A 1 163 ? -24.611 -14.307 15.328 1.00 90.69 163 LEU A C 1
ATOM 1309 O O . LEU A 1 163 ? -24.301 -13.301 14.697 1.00 90.69 163 LEU A O 1
ATOM 1313 N N . SER A 1 164 ? -25.766 -14.949 15.135 1.00 89.44 164 SER A N 1
ATOM 1314 C CA . SER A 1 164 ? -26.768 -14.499 14.166 1.00 89.44 164 SER A CA 1
ATOM 1315 C C . SER A 1 164 ? -27.221 -13.070 14.453 1.00 89.44 164 SER A C 1
ATOM 1317 O O . SER A 1 164 ? -27.225 -12.252 13.542 1.00 89.44 164 SER A O 1
ATOM 1319 N N . GLN A 1 165 ? -27.507 -12.747 15.717 1.00 88.81 165 GLN A N 1
ATOM 1320 C CA . GLN A 1 165 ? -27.880 -11.390 16.129 1.00 88.81 165 GLN A CA 1
ATOM 1321 C C . GLN A 1 165 ? -26.755 -10.377 15.888 1.00 88.81 165 GLN A C 1
ATOM 1323 O O . GLN A 1 165 ? -27.009 -9.266 15.436 1.00 88.81 165 GLN A O 1
ATOM 1328 N N . LEU A 1 166 ? -25.499 -10.754 16.151 1.00 86.56 166 LEU A N 1
ATOM 1329 C CA . LEU A 1 166 ? -24.347 -9.888 15.881 1.00 86.56 166 LEU A CA 1
ATOM 1330 C C . LEU A 1 166 ? -24.163 -9.620 14.380 1.00 86.56 166 LEU A C 1
ATOM 1332 O O . LEU A 1 166 ? -23.711 -8.540 14.009 1.00 86.56 166 LEU A O 1
ATOM 1336 N N . MET A 1 167 ? -24.519 -10.582 13.524 1.00 85.19 167 MET A N 1
ATOM 1337 C CA . MET A 1 167 ? -24.423 -10.474 12.064 1.00 85.19 167 MET A CA 1
ATOM 1338 C C . MET A 1 167 ? -25.601 -9.752 11.400 1.00 85.19 167 MET A C 1
ATOM 1340 O O . MET A 1 167 ? -25.491 -9.406 10.227 1.00 85.19 167 MET A O 1
ATOM 1344 N N . GLU A 1 168 ? -26.696 -9.487 12.118 1.00 83.25 168 GLU A N 1
ATOM 1345 C CA . GLU A 1 168 ? -27.817 -8.667 11.621 1.00 83.25 168 GLU A CA 1
ATOM 1346 C C . GLU A 1 168 ? -27.458 -7.174 11.493 1.00 83.25 168 GLU A C 1
ATOM 1348 O O . GLU A 1 168 ? -28.247 -6.380 10.985 1.00 83.25 168 GLU A O 1
ATOM 1353 N N . ASP A 1 169 ? -26.254 -6.780 11.916 1.00 78.44 169 ASP A N 1
ATOM 1354 C CA . ASP A 1 169 ? -25.725 -5.437 11.718 1.00 78.44 169 ASP A CA 1
ATOM 1355 C C . ASP A 1 169 ? -25.556 -5.110 10.220 1.00 78.44 169 ASP A C 1
ATOM 1357 O O . ASP A 1 169 ? -24.811 -5.775 9.494 1.00 78.44 169 ASP A O 1
ATOM 1361 N N . GLU A 1 170 ? -26.226 -4.048 9.761 1.00 66.44 170 GLU A N 1
ATOM 1362 C CA . GLU A 1 170 ? -26.263 -3.635 8.350 1.00 66.44 170 GLU A CA 1
ATOM 1363 C C . GLU A 1 170 ? -24.872 -3.432 7.728 1.00 66.44 170 GLU A C 1
ATOM 1365 O O . GLU A 1 170 ? -24.686 -3.685 6.536 1.00 66.44 170 GLU A O 1
ATOM 1370 N N . ILE A 1 171 ? -23.874 -3.011 8.515 1.00 68.44 171 ILE A N 1
ATOM 1371 C CA . ILE A 1 171 ? -22.509 -2.801 8.019 1.00 68.44 171 ILE A CA 1
ATOM 1372 C C . ILE A 1 171 ? -21.850 -4.146 7.696 1.00 68.44 171 ILE A C 1
ATOM 1374 O O . ILE A 1 171 ? -21.168 -4.269 6.678 1.00 68.44 171 ILE A O 1
ATOM 1378 N N . LEU A 1 172 ? -22.075 -5.169 8.526 1.00 72.31 172 LEU A N 1
ATOM 1379 C CA . LEU A 1 172 ? -21.537 -6.511 8.293 1.00 72.31 172 LEU A CA 1
ATOM 1380 C C . LEU A 1 172 ? -22.166 -7.165 7.061 1.00 72.31 172 LEU A C 1
ATOM 1382 O O . LEU A 1 172 ? -21.457 -7.786 6.273 1.00 72.31 172 LEU A O 1
ATOM 1386 N N . LEU A 1 173 ? -23.470 -6.972 6.860 1.00 67.12 173 LEU A N 1
ATOM 1387 C CA . LEU A 1 173 ? -24.182 -7.483 5.685 1.00 67.12 173 LEU A CA 1
ATOM 1388 C C . LEU A 1 173 ? -23.715 -6.831 4.375 1.00 67.12 173 LEU A C 1
ATOM 1390 O O . LEU A 1 173 ? -23.763 -7.464 3.322 1.00 67.12 173 LEU A O 1
ATOM 1394 N N . ARG A 1 174 ? -23.270 -5.569 4.424 1.00 69.38 174 ARG A N 1
ATOM 1395 C CA . ARG A 1 174 ? -22.747 -4.861 3.249 1.00 69.38 174 ARG A CA 1
ATOM 1396 C C . ARG A 1 174 ? -21.312 -5.270 2.920 1.00 69.38 174 ARG A C 1
ATOM 1398 O O . ARG A 1 174 ? -21.005 -5.530 1.761 1.00 69.38 174 ARG A O 1
ATOM 1405 N N . ASP A 1 175 ? -20.438 -5.286 3.923 1.00 69.62 175 ASP A N 1
ATOM 1406 C CA . ASP A 1 175 ? -18.989 -5.421 3.732 1.00 69.62 175 ASP A CA 1
ATOM 1407 C C . ASP A 1 175 ? -18.527 -6.875 3.531 1.00 69.62 175 ASP A C 1
ATOM 1409 O O . ASP A 1 175 ? -17.418 -7.118 3.047 1.00 69.62 175 ASP A O 1
ATOM 1413 N N . PHE A 1 176 ? -19.360 -7.853 3.893 1.00 73.94 176 PHE A N 1
ATOM 1414 C CA . PHE A 1 176 ? -19.021 -9.271 3.830 1.00 73.94 176 PHE A CA 1
ATOM 1415 C C . PHE A 1 176 ? -20.088 -10.048 3.061 1.00 73.94 176 PHE A C 1
ATOM 1417 O O . PHE A 1 176 ? -21.275 -9.960 3.351 1.00 73.94 176 PHE A O 1
ATOM 1424 N N . ASN A 1 177 ? -19.673 -10.846 2.074 1.00 71.06 177 ASN A N 1
ATOM 1425 C CA . ASN A 1 177 ? -20.570 -11.769 1.372 1.00 71.06 177 ASN A CA 1
ATOM 1426 C C . ASN A 1 177 ? -20.540 -13.141 2.053 1.00 71.06 177 ASN A C 1
ATOM 1428 O O . ASN A 1 177 ? -20.129 -14.124 1.437 1.00 71.06 177 ASN A O 1
ATOM 1432 N N . ILE A 1 178 ? -20.887 -13.188 3.340 1.00 75.88 178 ILE A N 1
ATOM 1433 C CA . ILE A 1 178 ? -20.782 -14.408 4.139 1.00 75.88 178 ILE A CA 1
ATOM 1434 C C . ILE A 1 178 ? -22.022 -14.645 4.990 1.00 75.88 178 ILE A C 1
ATOM 1436 O O . ILE A 1 178 ? -22.586 -13.728 5.586 1.00 75.88 178 ILE A O 1
ATOM 1440 N N . SER A 1 179 ? -22.444 -15.902 5.065 1.00 84.12 179 SER A N 1
ATOM 1441 C CA . SER A 1 179 ? -23.555 -16.322 5.908 1.00 84.12 179 SER A CA 1
ATOM 1442 C C . SER A 1 179 ? -23.125 -16.596 7.352 1.00 84.12 179 SER A C 1
ATOM 1444 O O . SER A 1 179 ? -22.002 -17.017 7.634 1.00 84.12 179 SER A O 1
ATOM 1446 N N . CYS A 1 180 ? -24.070 -16.455 8.285 1.00 86.75 180 CYS A N 1
ATOM 1447 C CA . CYS A 1 180 ? -23.883 -16.846 9.687 1.00 86.75 180 CYS A CA 1
ATOM 1448 C C . CYS A 1 180 ? -23.434 -18.310 9.846 1.00 86.75 180 CYS A C 1
ATOM 1450 O O . CYS A 1 180 ? -22.632 -18.628 10.722 1.00 86.75 180 CYS A O 1
ATOM 1452 N N . ASN A 1 181 ? -23.887 -19.202 8.960 1.00 88.62 181 ASN A N 1
ATOM 1453 C CA . ASN A 1 181 ? -23.459 -20.599 8.960 1.00 88.62 181 ASN A CA 1
ATOM 1454 C C . ASN A 1 181 ? -21.968 -20.750 8.645 1.00 88.62 181 ASN A C 1
ATOM 1456 O O . ASN A 1 181 ? -21.284 -21.474 9.360 1.00 88.62 181 ASN A O 1
ATOM 1460 N N . GLU A 1 182 ? -21.467 -20.050 7.627 1.00 87.38 182 GLU A N 1
ATOM 1461 C CA . GLU A 1 182 ? -20.054 -20.110 7.236 1.00 87.38 182 GLU A CA 1
ATOM 1462 C C . GLU A 1 182 ? -19.147 -19.561 8.344 1.00 87.38 182 GLU A C 1
ATOM 1464 O O . GLU A 1 182 ? -18.171 -20.211 8.715 1.00 87.38 182 GLU A O 1
ATOM 1469 N N . VAL A 1 183 ? -19.506 -18.423 8.954 1.00 87.69 183 VAL A N 1
ATOM 1470 C CA . VAL A 1 183 ? -18.751 -17.867 10.093 1.00 87.69 183 VAL A CA 1
ATOM 1471 C C . VAL A 1 183 ? -18.766 -18.825 11.289 1.00 87.69 183 VAL A C 1
ATOM 1473 O O . VAL A 1 183 ? -17.732 -19.047 11.922 1.00 87.69 183 VAL A O 1
ATOM 1476 N N . TRP A 1 184 ? -19.919 -19.431 11.594 1.00 91.44 184 TRP A N 1
ATOM 1477 C CA . TRP A 1 184 ? -20.043 -20.385 12.699 1.00 91.44 184 TRP A CA 1
ATOM 1478 C C . TRP A 1 184 ? -19.205 -21.650 12.482 1.00 91.44 184 TRP A C 1
ATOM 1480 O O . TRP A 1 184 ? -18.541 -22.116 13.410 1.00 91.44 184 TRP A O 1
ATOM 1490 N N . GLU A 1 185 ? -19.203 -22.197 11.264 1.00 89.50 185 GLU A N 1
ATOM 1491 C CA . GLU A 1 185 ? -18.368 -23.345 10.901 1.00 89.50 185 GLU A CA 1
ATOM 1492 C C . GLU A 1 185 ? -16.880 -23.039 11.081 1.00 89.50 185 GLU A C 1
ATOM 1494 O O . GLU A 1 185 ? -16.136 -23.883 11.586 1.00 89.50 185 GLU A O 1
ATOM 1499 N N . GLU A 1 186 ? -16.439 -21.825 10.747 1.00 87.50 186 GLU A N 1
ATOM 1500 C CA . GLU A 1 186 ? -15.061 -21.414 11.007 1.00 87.50 186 GLU A CA 1
ATOM 1501 C C . GLU A 1 186 ? -14.768 -21.207 12.492 1.00 87.50 186 GLU A C 1
ATOM 1503 O O . GLU A 1 186 ? -13.721 -21.645 12.971 1.00 87.50 186 GLU A O 1
ATOM 1508 N N . PHE A 1 187 ? -15.696 -20.643 13.272 1.00 89.75 187 PHE A N 1
ATOM 1509 C CA . PHE A 1 187 ? -15.534 -20.558 14.731 1.00 89.75 187 PHE A CA 1
ATOM 1510 C C . PHE A 1 187 ? -15.362 -21.949 15.355 1.00 89.75 187 PHE A C 1
ATOM 1512 O O . PHE A 1 187 ? -14.504 -22.145 16.226 1.00 89.75 187 PHE A O 1
ATOM 1519 N N . GLN A 1 188 ? -16.141 -22.925 14.884 1.00 90.94 188 GLN A N 1
ATOM 1520 C CA . GLN A 1 188 ? -16.054 -24.330 15.276 1.00 90.94 188 GLN A CA 1
ATOM 1521 C C . GLN A 1 188 ? -14.709 -24.960 14.885 1.00 90.94 188 GLN A C 1
ATOM 1523 O O . GLN A 1 188 ? -14.058 -25.581 15.732 1.00 90.94 188 GLN A O 1
ATOM 1528 N N . LYS A 1 189 ? -14.247 -24.749 13.643 1.00 88.44 189 LYS A N 1
ATOM 1529 C CA . LYS A 1 189 ? -12.937 -25.221 13.155 1.00 88.44 189 LYS A CA 1
ATOM 1530 C C . LYS A 1 189 ? -11.783 -24.626 13.961 1.00 88.44 189 LYS A C 1
ATOM 1532 O O . LYS A 1 189 ? -10.956 -25.384 14.466 1.00 88.44 189 LYS A O 1
ATOM 1537 N N . CYS A 1 190 ? -11.751 -23.305 14.150 1.00 84.94 190 CYS A N 1
ATOM 1538 C CA . CYS A 1 190 ? -10.727 -22.625 14.948 1.00 84.94 190 CYS A CA 1
ATOM 1539 C C . CYS A 1 190 ? -10.700 -23.143 16.389 1.00 84.94 190 CYS A C 1
ATOM 1541 O O . CYS A 1 190 ? -9.631 -23.400 16.937 1.00 84.94 190 CYS A O 1
ATOM 1543 N N . SER A 1 191 ? -11.870 -23.355 16.990 1.00 85.44 191 SER A N 1
ATOM 1544 C CA . SER A 1 191 ? -11.994 -23.824 18.375 1.00 85.44 191 SER A CA 1
ATOM 1545 C C . SER A 1 191 ? -11.841 -25.342 18.539 1.00 85.44 191 SER A C 1
ATOM 1547 O O . SER A 1 191 ? -11.923 -25.836 19.667 1.00 85.44 191 SER A O 1
ATOM 1549 N N . ASN A 1 192 ? -11.655 -26.082 17.437 1.00 86.44 192 ASN A N 1
ATOM 1550 C CA . ASN A 1 192 ? -11.637 -27.544 17.382 1.00 86.44 192 ASN A CA 1
ATOM 1551 C C . ASN A 1 192 ? -12.821 -28.185 18.140 1.00 86.44 192 ASN A C 1
ATOM 1553 O O . ASN A 1 192 ? -12.645 -29.086 18.963 1.00 86.44 192 ASN A O 1
ATOM 1557 N N . THR A 1 193 ? -14.035 -27.680 17.903 1.00 84.12 193 THR A N 1
ATOM 1558 C CA . THR A 1 193 ? -15.276 -28.212 18.489 1.00 84.12 193 THR A CA 1
ATOM 1559 C C . THR A 1 193 ? -16.415 -28.233 17.470 1.00 84.12 193 THR A C 1
ATOM 1561 O O . THR A 1 193 ? -16.390 -27.501 16.489 1.00 84.12 193 THR A O 1
ATOM 1564 N N . ARG A 1 194 ? -17.430 -29.073 17.704 1.00 84.88 194 ARG A N 1
ATOM 1565 C CA . ARG A 1 194 ? -18.715 -29.071 16.979 1.00 84.88 194 ARG A CA 1
ATOM 1566 C C . ARG A 1 194 ? -19.891 -28.651 17.867 1.00 84.88 194 ARG A C 1
ATOM 1568 O O . ARG A 1 194 ? -21.044 -28.834 17.484 1.00 84.88 194 ARG A O 1
ATOM 1575 N N . ASP A 1 195 ? -19.600 -28.114 19.048 1.00 85.38 195 ASP A N 1
ATOM 1576 C CA . ASP A 1 195 ? -20.610 -27.713 20.024 1.00 85.38 195 ASP A CA 1
ATOM 1577 C C . ASP A 1 195 ? -21.470 -26.546 19.512 1.00 85.38 195 ASP A C 1
ATOM 1579 O O . ASP A 1 195 ? -21.058 -25.755 18.659 1.00 85.38 195 ASP A O 1
ATOM 1583 N N . THR A 1 196 ? -22.678 -26.422 20.066 1.00 87.00 196 THR A N 1
ATOM 1584 C CA . THR A 1 196 ? -23.605 -25.303 19.815 1.00 87.00 196 THR A CA 1
ATOM 1585 C C . THR A 1 196 ? -23.234 -24.032 20.582 1.00 87.00 196 THR A C 1
ATOM 1587 O O . THR A 1 196 ? -23.772 -22.961 20.302 1.00 87.00 196 THR A O 1
ATOM 1590 N N . ILE A 1 197 ? -22.311 -24.152 21.541 1.00 92.12 197 ILE A N 1
ATOM 1591 C CA . ILE A 1 197 ? -21.780 -23.070 22.366 1.00 92.12 197 ILE A CA 1
ATOM 1592 C C . ILE A 1 197 ? -20.257 -23.189 22.370 1.00 92.12 197 ILE A C 1
ATOM 1594 O O . ILE A 1 197 ? -19.710 -24.246 22.683 1.00 92.12 197 ILE A O 1
ATOM 1598 N N . ILE A 1 198 ? -19.570 -22.096 22.054 1.00 91.75 198 ILE A N 1
ATOM 1599 C CA . ILE A 1 198 ? -18.113 -22.040 21.963 1.00 91.75 198 ILE A CA 1
ATOM 1600 C C . ILE A 1 198 ? -17.585 -21.114 23.064 1.00 91.75 198 ILE A C 1
ATOM 1602 O O . ILE A 1 198 ? -17.914 -19.927 23.068 1.00 91.75 198 ILE A O 1
ATOM 1606 N N . PRO A 1 199 ? -16.740 -21.602 23.992 1.00 88.12 199 PRO A N 1
ATOM 1607 C CA . PRO A 1 199 ? -16.053 -20.732 24.941 1.00 88.12 199 PRO A CA 1
ATOM 1608 C C . PRO A 1 199 ? -15.150 -19.727 24.212 1.00 88.12 199 PRO A C 1
ATOM 1610 O O . PRO A 1 199 ? -14.268 -20.133 23.452 1.00 88.12 199 PRO A O 1
ATOM 1613 N N . ILE A 1 200 ? -15.297 -18.431 24.501 1.00 85.62 200 ILE A N 1
ATOM 1614 C CA . ILE A 1 200 ? -14.538 -17.351 23.846 1.00 85.62 200 ILE A CA 1
ATOM 1615 C C . ILE A 1 200 ? -13.029 -17.557 23.990 1.00 85.62 200 ILE A C 1
ATOM 1617 O O . ILE A 1 200 ? -12.281 -17.365 23.037 1.00 85.62 200 ILE A O 1
ATOM 1621 N N . LYS A 1 201 ? -12.568 -18.049 25.148 1.00 81.62 201 LYS A N 1
ATOM 1622 C CA . LYS A 1 201 ? -11.147 -18.362 25.360 1.00 81.62 201 LYS A CA 1
ATOM 1623 C C . LYS A 1 201 ? -10.612 -19.382 24.345 1.00 81.62 201 LYS A C 1
ATOM 1625 O O . LYS A 1 201 ? -9.506 -19.203 23.842 1.00 81.62 201 LYS A O 1
ATOM 1630 N N . LYS A 1 202 ? -11.384 -20.433 24.032 1.00 83.19 202 LYS A N 1
ATOM 1631 C CA . LYS A 1 202 ? -10.990 -21.442 23.032 1.00 83.19 202 LYS A CA 1
ATOM 1632 C C . LYS A 1 202 ? -10.972 -20.847 21.627 1.00 83.19 202 LYS A C 1
ATOM 1634 O O . LYS A 1 202 ? -10.038 -21.120 20.881 1.00 83.19 202 LYS A O 1
ATOM 1639 N N . LEU A 1 203 ? -11.958 -20.010 21.308 1.00 84.69 203 LEU A N 1
ATOM 1640 C CA . LEU A 1 203 ? -12.039 -19.336 20.016 1.00 84.69 203 LEU A CA 1
ATOM 1641 C C . LEU A 1 203 ? -10.842 -18.413 19.782 1.00 84.69 203 LEU A C 1
ATOM 1643 O O . LEU A 1 203 ? -10.176 -18.550 18.763 1.00 84.69 203 LEU A O 1
ATOM 1647 N N . ILE A 1 204 ? -10.505 -17.547 20.744 1.00 80.50 204 ILE A N 1
ATOM 1648 C CA . ILE A 1 204 ? -9.345 -16.645 20.639 1.00 80.50 204 ILE A CA 1
ATOM 1649 C C . ILE A 1 204 ? -8.051 -17.446 20.448 1.00 80.50 204 ILE A C 1
ATOM 1651 O O . ILE A 1 204 ? -7.287 -17.143 19.538 1.00 80.50 204 ILE A O 1
ATOM 1655 N N . MET A 1 205 ? -7.825 -18.497 21.248 1.00 78.81 205 MET A N 1
ATOM 1656 C CA . MET A 1 205 ? -6.648 -19.367 21.091 1.00 78.81 205 MET A CA 1
ATOM 1657 C C . MET A 1 205 ? -6.592 -20.036 19.709 1.00 78.81 205 MET A C 1
ATOM 1659 O O . MET A 1 205 ? -5.519 -20.182 19.129 1.00 78.81 205 MET A O 1
ATOM 1663 N N . GLY A 1 206 ? -7.744 -20.443 19.176 1.00 79.69 206 GLY A N 1
ATOM 1664 C CA . GLY A 1 206 ? -7.861 -21.013 17.839 1.00 79.69 206 GLY A CA 1
ATOM 1665 C C . GLY A 1 206 ? -7.533 -20.014 16.733 1.00 79.69 206 GLY A C 1
ATOM 1666 O O . GLY A 1 206 ? -6.773 -20.324 15.816 1.00 79.69 206 GLY A O 1
ATOM 1667 N N . LEU A 1 207 ? -8.069 -18.798 16.847 1.00 78.62 207 LEU A N 1
ATOM 1668 C CA . LEU A 1 207 ? -7.835 -17.703 15.909 1.00 78.62 207 LEU A CA 1
ATOM 1669 C C . LEU A 1 207 ? -6.358 -17.310 15.864 1.00 78.62 207 LEU A C 1
ATOM 1671 O O . LEU A 1 207 ? -5.816 -17.152 14.772 1.00 78.62 207 LEU A O 1
ATOM 1675 N N . THR A 1 208 ? -5.677 -17.240 17.015 1.00 75.12 208 THR A N 1
ATOM 1676 C CA . THR A 1 208 ? -4.244 -16.899 17.051 1.00 75.12 208 THR A CA 1
ATOM 1677 C C . THR A 1 208 ? -3.352 -17.939 16.375 1.00 75.12 208 THR A C 1
ATOM 1679 O O . THR A 1 208 ? -2.245 -17.617 15.956 1.00 75.12 208 THR A O 1
ATOM 1682 N N . LEU A 1 209 ? -3.822 -19.184 16.249 1.00 72.19 209 LEU A N 1
ATOM 1683 C CA . LEU A 1 209 ? -3.097 -20.262 15.574 1.00 72.19 209 LEU A CA 1
ATOM 1684 C C . LEU A 1 209 ? -3.457 -20.385 14.081 1.00 72.19 209 LEU A C 1
ATOM 1686 O O . LEU A 1 209 ? -2.627 -20.852 13.307 1.00 72.19 209 LEU A O 1
ATOM 1690 N N . ASN A 1 210 ? -4.660 -19.958 13.666 1.00 67.50 210 ASN A N 1
ATOM 1691 C CA . ASN A 1 210 ? -5.212 -20.167 12.318 1.00 67.50 210 ASN A CA 1
ATOM 1692 C C . ASN A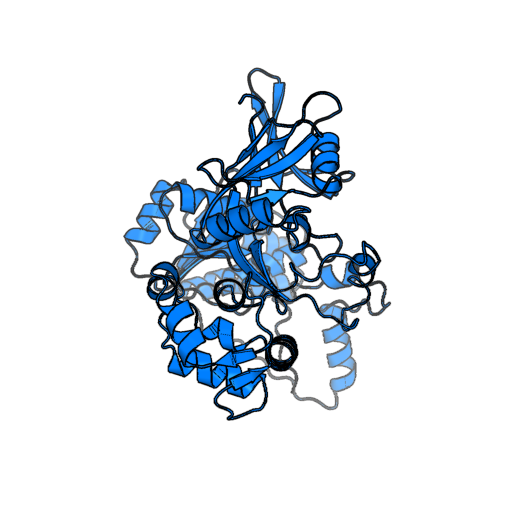 1 210 ? -5.862 -18.892 11.731 1.00 67.50 210 ASN A C 1
ATOM 1694 O O . ASN A 1 210 ? -7.042 -18.874 11.391 1.00 67.50 210 ASN A O 1
ATOM 1698 N N . ASN A 1 211 ? -5.084 -17.815 11.591 1.00 63.03 211 ASN A N 1
ATOM 1699 C CA . ASN A 1 211 ? -5.567 -16.495 11.152 1.00 63.03 211 ASN A CA 1
ATOM 1700 C C . ASN A 1 211 ? -6.029 -16.430 9.670 1.00 63.03 211 ASN A C 1
ATOM 1702 O O . ASN A 1 211 ? -6.801 -15.558 9.281 1.00 63.03 211 ASN A O 1
ATOM 1706 N N . SER A 1 212 ? -5.568 -17.332 8.798 1.00 59.09 212 SER A N 1
ATOM 1707 C CA . SER A 1 212 ? -5.739 -17.150 7.347 1.00 59.09 212 SER A CA 1
ATOM 1708 C C . SER A 1 212 ? -7.186 -17.233 6.849 1.00 59.09 212 SER A C 1
ATOM 1710 O O . SER A 1 212 ? -7.480 -16.664 5.807 1.00 59.09 212 SER A O 1
ATOM 1712 N N . ILE A 1 213 ? -8.085 -17.909 7.570 1.00 61.84 213 ILE A N 1
ATOM 1713 C CA . ILE A 1 213 ? -9.372 -18.335 7.001 1.00 61.84 213 ILE A CA 1
ATOM 1714 C C . ILE A 1 213 ? -10.380 -17.182 6.870 1.00 61.84 213 ILE A C 1
ATOM 1716 O O . ILE A 1 213 ? -11.098 -17.101 5.880 1.00 61.84 213 ILE A O 1
ATOM 1720 N N . PHE A 1 214 ? -10.390 -16.234 7.811 1.00 69.06 214 PHE A N 1
ATOM 1721 C CA . PHE A 1 214 ? -11.321 -15.097 7.757 1.00 69.06 214 PHE A CA 1
ATOM 1722 C C . PHE A 1 214 ? -10.919 -14.026 6.738 1.00 69.06 214 PHE A C 1
ATOM 1724 O O . PHE A 1 214 ? -11.764 -13.241 6.320 1.00 69.06 214 PHE A O 1
ATOM 1731 N N . LYS A 1 215 ? -9.652 -13.995 6.299 1.00 64.75 215 LYS A N 1
ATOM 1732 C CA . LYS A 1 215 ? -9.205 -13.058 5.252 1.00 64.75 215 LYS A CA 1
ATOM 1733 C C . LYS A 1 215 ? -9.827 -13.369 3.894 1.00 64.75 215 LYS A C 1
ATOM 1735 O O . LYS A 1 215 ? -10.119 -12.454 3.134 1.00 64.75 215 LYS A O 1
ATOM 1740 N N . ASP A 1 216 ? -10.059 -14.646 3.607 1.00 60.28 216 ASP A N 1
ATOM 1741 C CA . ASP A 1 216 ? -10.630 -15.090 2.332 1.00 60.28 216 ASP A CA 1
ATOM 1742 C C . ASP A 1 216 ? -12.137 -14.780 2.217 1.00 60.28 216 ASP A C 1
ATOM 1744 O O . ASP A 1 216 ? -12.722 -14.920 1.144 1.00 60.28 216 ASP A O 1
ATOM 1748 N N . MET A 1 217 ? -12.765 -14.347 3.316 1.00 65.94 217 MET A N 1
ATOM 1749 C CA . MET A 1 217 ? -14.204 -14.084 3.430 1.00 65.94 217 MET A CA 1
ATOM 1750 C C . MET A 1 217 ? -14.580 -12.608 3.203 1.00 65.94 217 MET A C 1
ATOM 1752 O O . MET A 1 217 ? -15.762 -12.265 3.157 1.00 65.94 217 MET A O 1
ATOM 1756 N N . GLU A 1 218 ? -13.593 -11.721 3.068 1.00 66.31 218 GLU A N 1
ATOM 1757 C CA . GLU A 1 218 ? -13.794 -10.288 2.838 1.00 66.31 218 GLU A CA 1
ATOM 1758 C C . GLU A 1 218 ? -14.148 -10.001 1.368 1.00 66.31 218 GLU A C 1
ATOM 1760 O O . GLU A 1 218 ? -13.528 -10.536 0.443 1.00 66.31 218 GLU A O 1
ATOM 1765 N N . GLN A 1 219 ? -15.140 -9.131 1.123 1.00 59.69 219 GLN A N 1
ATOM 1766 C CA . GLN A 1 219 ? -15.394 -8.652 -0.236 1.00 59.69 219 GLN A CA 1
ATOM 1767 C C . GLN A 1 219 ? -14.253 -7.721 -0.660 1.00 59.69 219 GLN A C 1
ATOM 1769 O O . GLN A 1 219 ? -14.118 -6.610 -0.157 1.00 59.69 219 GLN A O 1
ATOM 1774 N N . VAL A 1 220 ? -13.437 -8.162 -1.616 1.00 59.66 220 VAL A N 1
ATOM 1775 C CA . VAL A 1 220 ? -12.402 -7.316 -2.218 1.00 59.66 220 VAL A CA 1
ATOM 1776 C C . VAL A 1 220 ? -13.025 -6.527 -3.366 1.00 59.66 220 VAL A C 1
ATOM 1778 O O . VAL A 1 220 ? -13.471 -7.123 -4.354 1.00 59.66 220 VAL A O 1
ATOM 1781 N N . GLU A 1 221 ? -13.024 -5.195 -3.275 1.00 57.25 221 GLU A N 1
ATOM 1782 C CA . GLU A 1 221 ? -13.382 -4.347 -4.412 1.00 57.25 221 GLU A CA 1
ATOM 1783 C C . GLU A 1 221 ? -12.512 -4.700 -5.627 1.00 57.25 221 GLU A C 1
ATOM 1785 O O . GLU A 1 221 ? -11.276 -4.728 -5.576 1.00 57.25 221 GLU A O 1
ATOM 1790 N N . LYS A 1 222 ? -13.165 -4.997 -6.753 1.00 65.69 222 LYS A N 1
ATOM 1791 C CA . LYS A 1 222 ? -12.475 -5.328 -8.000 1.00 65.69 222 LYS A CA 1
ATOM 1792 C C . LYS A 1 222 ? -12.019 -4.044 -8.686 1.00 65.69 222 LYS A C 1
ATOM 1794 O O . LYS A 1 222 ? -12.759 -3.473 -9.477 1.00 65.69 222 LYS A O 1
ATOM 1799 N N . THR A 1 223 ? -10.782 -3.633 -8.431 1.00 79.81 223 THR A N 1
ATOM 1800 C CA . THR A 1 223 ? -10.066 -2.667 -9.279 1.00 79.81 223 THR A CA 1
ATOM 1801 C C . THR A 1 223 ? -9.099 -3.387 -10.220 1.00 79.81 223 THR A C 1
ATOM 1803 O O . THR A 1 223 ? -8.481 -4.392 -9.856 1.00 79.81 223 THR A O 1
ATOM 1806 N N . ASN A 1 224 ? -8.971 -2.882 -11.448 1.00 88.69 224 ASN A N 1
ATOM 1807 C CA . ASN A 1 224 ? -7.954 -3.298 -12.415 1.00 88.69 224 ASN A CA 1
ATOM 1808 C C . ASN A 1 224 ? -6.678 -2.440 -12.331 1.00 88.69 224 ASN A C 1
ATOM 1810 O O . ASN A 1 224 ? -5.716 -2.722 -13.046 1.00 88.69 224 ASN A O 1
ATOM 1814 N N . VAL A 1 225 ? -6.648 -1.416 -11.471 1.00 91.56 225 VAL A N 1
ATOM 1815 C CA . VAL A 1 225 ? -5.509 -0.508 -11.300 1.00 91.56 225 VAL A CA 1
ATOM 1816 C C . VAL A 1 225 ? -4.753 -0.861 -10.027 1.00 91.56 225 VAL A C 1
ATOM 1818 O O . VAL A 1 225 ? -5.297 -0.849 -8.926 1.00 91.56 225 VAL A O 1
ATOM 1821 N N . PHE A 1 226 ? -3.462 -1.129 -10.173 1.00 91.50 226 PHE A N 1
ATOM 1822 C CA . PHE A 1 226 ? -2.560 -1.488 -9.089 1.00 91.50 226 PHE A CA 1
ATOM 1823 C C . PHE A 1 226 ? -1.455 -0.448 -8.966 1.00 91.50 226 PHE A C 1
ATOM 1825 O O . PHE A 1 226 ? -0.910 0.015 -9.968 1.00 91.50 226 PHE A O 1
ATOM 1832 N N . VAL A 1 227 ? -1.054 -0.134 -7.741 1.00 90.06 227 VAL A N 1
ATOM 1833 C CA . VAL A 1 227 ? 0.106 0.718 -7.476 1.00 90.06 227 VAL A CA 1
ATOM 1834 C C . VAL A 1 227 ? 1.083 -0.047 -6.604 1.00 90.06 227 VAL A C 1
ATOM 1836 O O . VAL A 1 227 ? 0.715 -0.614 -5.577 1.00 90.06 227 VAL A O 1
ATOM 1839 N N . SER A 1 228 ? 2.342 -0.119 -7.021 1.00 88.69 228 SER A N 1
ATOM 1840 C CA . SER A 1 228 ? 3.332 -0.947 -6.336 1.00 88.69 228 SER A CA 1
ATOM 1841 C C . SER A 1 228 ? 4.738 -0.390 -6.494 1.00 88.69 228 SER A C 1
ATOM 1843 O O . SER A 1 228 ? 5.004 0.483 -7.320 1.00 88.69 228 SER A O 1
ATOM 1845 N N . ASN A 1 229 ? 5.665 -0.919 -5.702 1.00 89.06 229 ASN A N 1
ATOM 1846 C CA . ASN A 1 229 ? 7.078 -0.770 -6.003 1.00 89.06 229 ASN A CA 1
ATOM 1847 C C . ASN A 1 229 ? 7.551 -1.939 -6.897 1.00 89.06 229 ASN A C 1
ATOM 1849 O O . ASN A 1 229 ? 6.921 -3.001 -6.956 1.00 89.06 229 ASN A O 1
ATOM 1853 N N . ILE A 1 230 ? 8.696 -1.775 -7.557 1.00 90.44 230 ILE A N 1
ATOM 1854 C CA . ILE A 1 230 ? 9.244 -2.808 -8.456 1.00 90.44 230 ILE A CA 1
ATOM 1855 C C . ILE A 1 230 ? 9.576 -4.122 -7.722 1.00 90.44 230 ILE A C 1
ATOM 1857 O O . ILE A 1 230 ? 9.335 -5.205 -8.253 1.00 90.44 230 ILE A O 1
ATOM 1861 N N . HIS A 1 231 ? 10.076 -4.049 -6.486 1.00 85.69 231 HIS A N 1
ATOM 1862 C CA . HIS A 1 231 ? 10.439 -5.220 -5.678 1.00 85.69 231 HIS A CA 1
ATOM 1863 C C . HIS A 1 231 ? 9.225 -6.087 -5.325 1.00 85.69 231 HIS A C 1
ATOM 1865 O O . HIS A 1 231 ? 9.293 -7.308 -5.416 1.00 85.69 231 HIS A O 1
ATOM 1871 N N . ARG A 1 232 ? 8.107 -5.463 -4.946 1.00 81.44 232 ARG A N 1
ATOM 1872 C CA . ARG A 1 232 ? 6.840 -6.109 -4.578 1.00 81.44 232 ARG A CA 1
ATOM 1873 C C . ARG A 1 232 ? 6.095 -6.629 -5.801 1.00 81.44 232 ARG A C 1
ATOM 1875 O O . ARG A 1 232 ? 5.389 -7.622 -5.707 1.00 81.44 232 ARG A O 1
ATOM 1882 N N . SER A 1 233 ? 6.301 -6.005 -6.957 1.00 85.56 233 SER A N 1
ATOM 1883 C CA . SER A 1 233 ? 5.778 -6.495 -8.235 1.00 85.56 233 SER A CA 1
ATOM 1884 C C . SER A 1 233 ? 6.595 -7.641 -8.833 1.00 85.56 233 SER A C 1
ATOM 1886 O O . SER A 1 233 ? 6.248 -8.167 -9.895 1.00 85.56 233 SER A O 1
ATOM 1888 N N . LYS A 1 234 ? 7.697 -8.058 -8.196 1.00 86.44 234 LYS A N 1
ATOM 1889 C CA . LYS A 1 234 ? 8.473 -9.194 -8.683 1.00 86.44 234 LYS A CA 1
ATOM 1890 C C . LYS A 1 234 ? 7.651 -10.484 -8.567 1.00 86.44 234 LYS A C 1
ATOM 1892 O O . LYS A 1 234 ? 7.219 -10.847 -7.485 1.00 86.44 234 LYS A O 1
ATOM 1897 N N . GLY A 1 235 ? 7.468 -11.188 -9.686 1.00 83.88 235 GLY A N 1
ATOM 1898 C CA . GLY A 1 235 ? 6.632 -12.393 -9.756 1.00 83.88 235 GLY A CA 1
ATOM 1899 C C . GLY A 1 235 ? 5.158 -12.121 -10.075 1.00 83.88 235 GLY A C 1
ATOM 1900 O O . GLY A 1 235 ? 4.433 -13.068 -10.350 1.00 83.88 235 GLY A O 1
ATOM 1901 N N . LEU A 1 236 ? 4.737 -10.853 -10.105 1.00 87.62 236 LEU A N 1
ATOM 1902 C CA . LEU A 1 236 ? 3.419 -10.437 -10.584 1.00 87.62 236 LEU A CA 1
ATOM 1903 C C . LEU A 1 236 ? 3.504 -9.997 -12.048 1.00 87.62 236 LEU A C 1
ATOM 1905 O O . LEU A 1 236 ? 4.561 -9.585 -12.528 1.00 87.62 236 LEU A O 1
ATOM 1909 N N . GLU A 1 237 ? 2.389 -10.086 -12.763 1.00 89.69 237 GLU A N 1
ATOM 1910 C CA . GLU A 1 237 ? 2.312 -9.764 -14.186 1.00 89.69 237 GLU A CA 1
ATOM 1911 C C . GLU A 1 237 ? 1.068 -8.931 -14.471 1.00 89.69 237 GLU A C 1
ATOM 1913 O O . GLU A 1 237 ? 0.004 -9.183 -13.901 1.00 89.69 237 GLU A O 1
ATOM 1918 N N . TYR A 1 238 ? 1.200 -7.981 -15.393 1.00 93.44 238 TYR A N 1
ATOM 1919 C CA . TYR A 1 238 ? 0.137 -7.035 -15.719 1.00 93.44 238 TYR A CA 1
ATOM 1920 C C . TYR A 1 238 ? -0.000 -6.879 -17.228 1.00 93.44 238 TYR A C 1
ATOM 1922 O O . TYR A 1 238 ? 0.981 -7.053 -17.951 1.00 93.44 238 TYR A O 1
ATOM 1930 N N . ASP A 1 239 ? -1.187 -6.542 -17.719 1.00 94.62 239 ASP A N 1
ATOM 1931 C CA . ASP A 1 239 ? -1.371 -6.295 -19.153 1.00 94.62 239 ASP A CA 1
ATOM 1932 C C . ASP A 1 239 ? -0.628 -5.013 -19.561 1.00 94.62 239 ASP A C 1
ATOM 1934 O O . ASP A 1 239 ? 0.125 -5.003 -20.543 1.00 94.62 239 ASP A O 1
ATOM 1938 N N . CYS A 1 240 ? 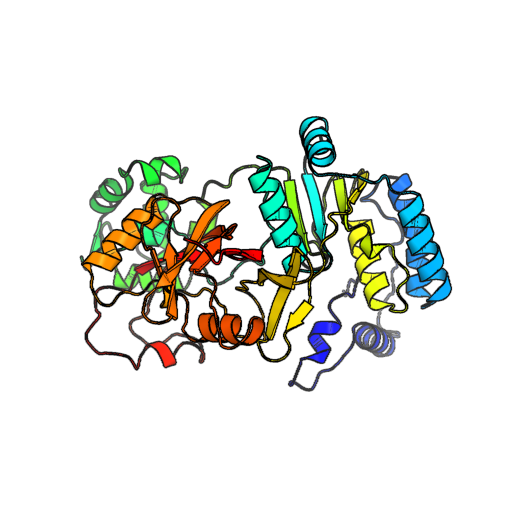-0.740 -3.973 -18.728 1.00 94.44 240 CYS A N 1
ATOM 1939 C CA . CYS A 1 240 ? -0.045 -2.700 -18.885 1.00 94.44 240 CYS A CA 1
ATOM 1940 C C . CYS A 1 240 ? 0.784 -2.341 -17.643 1.00 94.44 240 CYS A C 1
ATOM 1942 O O . CYS A 1 240 ? 0.320 -2.474 -16.509 1.00 94.44 240 CYS A O 1
ATOM 1944 N N . VAL A 1 241 ? 2.007 -1.845 -17.850 1.00 95.25 241 VAL A N 1
ATOM 1945 C CA . VAL A 1 241 ? 2.858 -1.297 -16.780 1.00 95.25 241 VAL A CA 1
ATOM 1946 C C . VAL A 1 241 ? 3.233 0.148 -17.082 1.00 95.25 241 VAL A C 1
ATOM 1948 O O . VAL A 1 241 ? 3.666 0.471 -18.186 1.00 95.25 241 VAL A O 1
ATOM 1951 N N . ILE A 1 242 ? 3.096 1.012 -16.081 1.00 94.94 242 ILE A N 1
ATOM 1952 C CA . ILE A 1 242 ? 3.424 2.434 -16.148 1.00 94.94 242 ILE A CA 1
ATOM 1953 C C . ILE A 1 242 ? 4.567 2.703 -15.169 1.00 94.94 242 ILE A C 1
ATOM 1955 O O . ILE A 1 242 ? 4.412 2.501 -13.966 1.00 94.94 242 ILE A O 1
ATOM 1959 N N . LEU A 1 243 ? 5.719 3.136 -15.677 1.00 93.88 243 LEU A N 1
ATOM 1960 C CA . LEU A 1 243 ? 6.929 3.371 -14.883 1.00 93.88 243 LEU A CA 1
ATOM 1961 C C . LEU A 1 243 ? 7.168 4.851 -14.610 1.00 93.88 243 LEU A C 1
ATOM 1963 O O . LEU A 1 243 ? 6.888 5.689 -15.458 1.00 93.88 243 LEU A O 1
ATOM 1967 N N . ASP A 1 244 ? 7.755 5.176 -13.460 1.00 88.56 244 ASP A N 1
ATOM 1968 C CA . ASP A 1 244 ? 8.301 6.518 -13.228 1.00 88.56 244 ASP A CA 1
ATOM 1969 C C . ASP A 1 244 ? 9.358 6.855 -14.292 1.00 88.56 244 ASP A C 1
ATOM 1971 O O . ASP A 1 244 ? 10.350 6.140 -14.429 1.00 88.56 244 ASP A O 1
ATOM 1975 N N . SER A 1 245 ? 9.174 7.960 -15.019 1.00 88.44 245 SER A N 1
ATOM 1976 C CA . SER A 1 245 ? 10.111 8.447 -16.038 1.00 88.44 245 SER A CA 1
ATOM 1977 C C . SER A 1 245 ? 11.538 8.614 -15.497 1.00 88.44 245 SER A C 1
ATOM 1979 O O . SER A 1 245 ? 12.514 8.434 -16.229 1.00 88.44 245 SER A O 1
ATOM 1981 N N . SER A 1 246 ? 11.676 8.908 -14.199 1.00 86.31 246 SER A N 1
ATOM 1982 C CA . SER A 1 246 ? 12.960 9.103 -13.534 1.00 86.31 246 SER A CA 1
ATOM 1983 C C . SER A 1 246 ? 13.844 7.852 -13.549 1.00 86.31 246 SER A C 1
ATOM 1985 O O . SER A 1 246 ? 15.068 7.984 -13.485 1.00 86.31 246 SER A O 1
ATOM 1987 N N . ILE A 1 247 ? 13.256 6.658 -13.708 1.00 88.94 247 ILE A N 1
ATOM 1988 C CA . ILE A 1 247 ? 13.998 5.394 -13.767 1.00 88.94 247 ILE A CA 1
ATOM 1989 C C . ILE A 1 247 ? 14.845 5.260 -15.035 1.00 88.94 247 ILE A C 1
ATOM 1991 O O . ILE A 1 247 ? 15.816 4.511 -15.039 1.00 88.94 247 ILE A O 1
ATOM 1995 N N . PHE A 1 248 ? 14.522 5.992 -16.103 1.00 90.81 248 PHE A N 1
ATOM 1996 C CA . PHE A 1 248 ? 15.259 5.935 -17.370 1.00 90.81 248 PHE A CA 1
ATOM 1997 C C . PHE A 1 248 ? 16.446 6.907 -17.424 1.00 90.81 248 PHE A C 1
ATOM 1999 O O . PHE A 1 248 ? 17.156 6.968 -18.424 1.00 90.81 248 PHE A O 1
ATOM 2006 N N . LYS A 1 249 ? 16.686 7.678 -16.357 1.00 87.62 249 LYS A N 1
ATOM 2007 C CA . LYS A 1 249 ? 17.857 8.558 -16.258 1.00 87.62 249 LYS A CA 1
ATOM 2008 C C . LYS A 1 249 ? 19.127 7.734 -16.049 1.00 87.62 249 LYS A C 1
ATOM 2010 O O . LYS A 1 249 ? 19.076 6.688 -15.408 1.00 87.62 249 LYS A O 1
ATOM 2015 N N . ASN A 1 250 ? 20.254 8.239 -16.553 1.00 82.81 250 ASN A N 1
ATOM 2016 C CA . ASN A 1 250 ? 21.566 7.607 -16.399 1.00 82.81 250 ASN A CA 1
ATOM 2017 C C . ASN A 1 250 ? 21.833 7.254 -14.925 1.00 82.81 250 ASN A C 1
ATOM 2019 O O . ASN A 1 250 ? 21.685 8.102 -14.036 1.00 82.81 250 ASN A O 1
ATOM 2023 N N . LYS A 1 251 ? 22.215 5.997 -14.696 1.00 82.50 251 LYS A N 1
ATOM 2024 C CA . LYS A 1 251 ? 22.662 5.490 -13.407 1.00 82.50 251 LYS A CA 1
ATOM 2025 C C . LYS A 1 251 ? 23.875 4.603 -13.626 1.00 82.50 251 LYS A C 1
ATOM 2027 O O . LYS A 1 251 ? 23.843 3.670 -14.415 1.00 82.50 251 LYS A O 1
ATOM 2032 N N . ASN A 1 252 ? 24.936 4.877 -12.884 1.00 84.50 252 ASN A N 1
ATOM 2033 C CA . ASN A 1 252 ? 26.133 4.049 -12.898 1.00 84.50 252 ASN A CA 1
ATOM 2034 C C . ASN A 1 252 ? 26.062 2.999 -11.778 1.00 84.50 252 ASN A C 1
ATOM 2036 O O . ASN A 1 252 ? 26.844 3.059 -10.831 1.00 84.50 252 ASN A O 1
ATOM 2040 N N . ASP A 1 253 ? 25.050 2.129 -11.835 1.00 88.44 253 ASP A N 1
ATOM 2041 C CA . ASP A 1 253 ? 24.761 1.131 -10.801 1.00 88.44 253 ASP A CA 1
ATOM 2042 C C . ASP A 1 253 ? 24.020 -0.078 -11.399 1.00 88.44 253 ASP A C 1
ATOM 2044 O O . ASP A 1 253 ? 22.841 0.015 -11.751 1.00 88.44 253 ASP A O 1
ATOM 2048 N N . LEU A 1 254 ? 24.711 -1.220 -11.463 1.00 88.06 254 LEU A N 1
ATOM 2049 C CA . LEU A 1 254 ? 24.194 -2.462 -12.040 1.00 88.06 254 LEU A CA 1
ATOM 2050 C C . LEU A 1 254 ? 22.947 -2.981 -11.308 1.00 88.06 254 LEU A C 1
ATOM 2052 O O . LEU A 1 254 ? 22.059 -3.558 -11.939 1.00 88.06 254 LEU A O 1
ATOM 2056 N N . ASP A 1 255 ? 22.837 -2.781 -9.991 1.00 87.38 255 ASP A N 1
ATOM 2057 C CA . ASP A 1 255 ? 21.654 -3.222 -9.248 1.00 87.38 255 ASP A CA 1
ATOM 2058 C C . ASP A 1 255 ? 20.428 -2.385 -9.644 1.00 87.38 255 ASP A C 1
ATOM 2060 O O . ASP A 1 255 ? 19.319 -2.911 -9.775 1.00 87.38 255 ASP A O 1
ATOM 2064 N N . GLU A 1 256 ? 20.614 -1.098 -9.944 1.00 90.25 256 GLU A N 1
ATOM 2065 C CA . GLU A 1 256 ? 19.556 -0.253 -10.500 1.00 90.25 256 GLU A CA 1
ATOM 2066 C C . GLU A 1 256 ? 19.197 -0.626 -11.944 1.00 90.25 256 GLU A C 1
ATOM 2068 O O . GLU A 1 256 ? 18.062 -0.387 -12.372 1.00 90.25 256 GLU A O 1
ATOM 2073 N N . ASP A 1 257 ? 20.125 -1.203 -12.712 1.00 93.19 257 ASP A N 1
ATOM 2074 C CA . ASP A 1 257 ? 19.827 -1.780 -14.026 1.00 93.19 257 ASP A CA 1
ATOM 2075 C C . ASP A 1 257 ? 19.011 -3.073 -13.907 1.00 93.19 257 ASP A C 1
ATOM 2077 O O . ASP A 1 257 ? 17.975 -3.219 -14.564 1.00 93.19 257 ASP A O 1
ATOM 2081 N N . LYS A 1 258 ? 19.380 -3.965 -12.977 1.00 92.94 258 LYS A N 1
ATOM 2082 C CA . LYS A 1 258 ? 18.597 -5.169 -12.642 1.00 92.94 258 LYS A CA 1
ATOM 2083 C C . LYS A 1 258 ? 17.177 -4.807 -12.184 1.00 92.94 258 LYS A C 1
ATOM 2085 O O . LYS A 1 258 ? 16.210 -5.457 -12.588 1.00 92.94 258 LYS A O 1
ATOM 2090 N N . VAL A 1 259 ? 17.014 -3.745 -11.389 1.00 92.38 259 VAL A N 1
ATOM 2091 C CA . VAL A 1 259 ? 15.692 -3.238 -10.973 1.00 92.38 259 VAL A CA 1
ATOM 2092 C C . VAL A 1 259 ? 14.862 -2.780 -12.175 1.00 92.38 259 VAL A C 1
ATOM 2094 O O . VAL A 1 259 ? 13.706 -3.193 -12.300 1.00 92.38 259 VAL A O 1
ATOM 2097 N N . LEU A 1 260 ? 15.424 -1.979 -13.086 1.00 94.88 260 LEU A N 1
ATOM 2098 C CA . LEU A 1 260 ? 14.705 -1.575 -14.298 1.00 94.88 260 LEU A CA 1
ATOM 2099 C C . LEU A 1 260 ? 14.349 -2.792 -15.162 1.00 94.88 260 LEU A C 1
ATOM 2101 O O . LEU A 1 260 ? 13.203 -2.922 -15.590 1.00 94.88 260 LEU A O 1
ATOM 2105 N N . TYR A 1 261 ? 15.278 -3.727 -15.358 1.00 95.12 261 TYR A N 1
ATOM 2106 C CA . TYR A 1 261 ? 15.029 -4.952 -16.117 1.00 95.12 261 TYR A CA 1
ATOM 2107 C C . TYR A 1 261 ? 13.877 -5.786 -15.531 1.00 95.12 261 TYR A C 1
ATOM 2109 O O . TYR A 1 261 ? 13.003 -6.264 -16.265 1.00 95.12 261 TYR A O 1
ATOM 2117 N N . VAL A 1 262 ? 13.802 -5.914 -14.201 1.00 94.31 262 VAL A N 1
ATOM 2118 C CA . VAL A 1 262 ? 12.652 -6.550 -13.542 1.00 94.31 262 VAL A CA 1
ATOM 2119 C C . VAL A 1 262 ? 11.359 -5.844 -13.931 1.00 94.31 262 VAL A C 1
ATOM 2121 O O . VAL A 1 262 ? 10.409 -6.526 -14.306 1.00 94.31 262 VAL A O 1
ATOM 2124 N N . ALA A 1 263 ? 11.321 -4.513 -13.906 1.00 94.75 263 ALA A N 1
ATOM 2125 C CA . ALA A 1 263 ? 10.135 -3.745 -14.270 1.00 94.75 263 ALA A CA 1
ATOM 2126 C C . ALA A 1 263 ? 9.729 -3.932 -15.748 1.00 94.75 263 ALA A C 1
ATOM 2128 O O . ALA A 1 263 ? 8.555 -4.165 -16.041 1.00 94.75 263 ALA A O 1
ATOM 2129 N N . LEU A 1 264 ? 10.700 -3.934 -16.670 1.00 94.75 264 LEU A N 1
ATOM 2130 C CA . LEU A 1 264 ? 10.488 -4.124 -18.114 1.00 94.75 264 LEU A CA 1
ATOM 2131 C C . LEU A 1 264 ? 9.913 -5.501 -18.482 1.00 94.75 264 LEU A C 1
ATOM 2133 O O . LEU A 1 264 ? 9.315 -5.656 -19.544 1.00 94.75 264 LEU A O 1
ATOM 2137 N N . THR A 1 265 ? 10.061 -6.499 -17.609 1.00 93.50 265 THR A N 1
ATOM 2138 C CA . THR A 1 265 ? 9.588 -7.879 -17.836 1.00 93.50 265 THR A CA 1
ATOM 2139 C C . THR A 1 265 ? 8.245 -8.195 -17.163 1.00 93.50 265 THR A C 1
ATOM 2141 O O . THR A 1 265 ? 7.788 -9.343 -17.199 1.00 93.50 265 THR A O 1
ATOM 2144 N N . ARG A 1 266 ? 7.627 -7.210 -16.491 1.00 93.06 266 ARG A N 1
ATOM 2145 C CA . ARG A 1 266 ? 6.289 -7.317 -15.876 1.00 93.06 266 ARG A CA 1
ATOM 2146 C C . ARG A 1 266 ? 5.105 -7.123 -16.844 1.00 93.06 266 ARG A C 1
ATOM 2148 O O . ARG A 1 266 ? 4.107 -7.814 -16.631 1.00 93.06 266 ARG A O 1
ATOM 2155 N N . PRO A 1 267 ? 5.154 -6.232 -17.862 1.00 95.19 267 PRO A N 1
ATOM 2156 C CA . PRO A 1 267 ? 4.029 -6.045 -18.776 1.00 95.19 267 PRO A CA 1
ATOM 2157 C C . PRO A 1 267 ? 3.923 -7.184 -19.790 1.00 95.19 267 PRO A C 1
ATOM 2159 O O . PRO A 1 267 ? 4.935 -7.604 -20.355 1.00 95.19 267 PRO A O 1
ATOM 2162 N N . LYS A 1 268 ? 2.700 -7.635 -20.072 1.00 94.56 268 LYS A N 1
ATOM 2163 C CA . LYS A 1 268 ? 2.389 -8.602 -21.136 1.00 94.56 268 LYS A CA 1
ATOM 2164 C C . LYS A 1 268 ? 2.213 -7.915 -22.489 1.00 94.56 268 LYS A C 1
ATOM 2166 O O . LYS A 1 268 ? 2.722 -8.411 -23.497 1.00 94.56 268 LYS A O 1
ATOM 2171 N N . GLU A 1 269 ? 1.539 -6.764 -22.503 1.00 93.56 269 GLU A N 1
ATOM 2172 C CA . GLU A 1 269 ? 1.087 -6.111 -23.736 1.00 93.56 269 GLU A CA 1
ATOM 2173 C C . GLU A 1 269 ? 1.686 -4.719 -23.941 1.00 93.56 269 GLU A C 1
ATOM 2175 O O . GLU A 1 269 ? 2.199 -4.423 -25.023 1.00 93.56 269 GLU A O 1
ATOM 2180 N N . LYS A 1 270 ? 1.653 -3.853 -22.923 1.00 93.94 270 LYS A N 1
ATOM 2181 C CA . LYS A 1 270 ? 2.059 -2.451 -23.084 1.00 93.94 270 LYS A CA 1
ATOM 2182 C C . LYS A 1 270 ? 2.894 -1.958 -21.909 1.00 93.94 270 LYS A C 1
ATOM 2184 O O . LYS A 1 270 ? 2.670 -2.319 -20.758 1.00 93.94 270 LYS A O 1
ATOM 2189 N N . ILE A 1 271 ? 3.846 -1.087 -22.220 1.00 95.12 271 ILE A N 1
ATOM 2190 C CA . ILE A 1 271 ? 4.595 -0.315 -21.236 1.00 95.12 271 ILE A CA 1
ATOM 2191 C C . ILE A 1 271 ? 4.485 1.174 -21.565 1.00 95.12 271 ILE A C 1
ATOM 2193 O O . ILE A 1 271 ? 4.464 1.549 -22.741 1.00 95.12 271 ILE A O 1
ATOM 2197 N N . ARG A 1 272 ? 4.375 2.007 -20.532 1.00 94.56 272 ARG A N 1
ATOM 2198 C CA . ARG A 1 272 ? 4.360 3.473 -20.613 1.00 94.56 272 ARG A CA 1
ATOM 2199 C C . ARG A 1 272 ? 5.222 4.065 -19.503 1.00 94.56 272 ARG A C 1
ATOM 2201 O O . ARG A 1 272 ? 5.575 3.366 -18.550 1.00 94.56 272 ARG A O 1
ATOM 2208 N N . LYS A 1 273 ? 5.551 5.349 -19.611 1.00 93.12 273 LYS A N 1
ATOM 2209 C CA . LYS A 1 273 ? 6.220 6.099 -18.543 1.00 93.12 273 LYS A CA 1
ATOM 2210 C C . LYS A 1 273 ? 5.352 7.262 -18.074 1.00 93.12 273 LYS A C 1
ATOM 2212 O O . LYS A 1 273 ? 4.559 7.785 -18.844 1.00 93.12 273 LYS A O 1
ATOM 2217 N N . TYR A 1 274 ? 5.492 7.647 -16.816 1.00 88.00 274 TYR A N 1
ATOM 2218 C CA . TYR A 1 274 ? 4.739 8.714 -16.168 1.00 88.00 274 TYR A CA 1
ATOM 2219 C C . TYR A 1 274 ? 5.688 9.545 -15.311 1.00 88.00 274 TYR A C 1
ATOM 2221 O O . TYR A 1 274 ? 6.511 8.990 -14.584 1.00 88.00 274 TYR A O 1
ATOM 2229 N N . SER A 1 275 ? 5.587 10.870 -15.391 1.00 78.56 275 SER A N 1
ATOM 2230 C CA . SER A 1 275 ? 6.488 11.786 -14.690 1.00 78.56 275 SER A CA 1
ATOM 2231 C C . SER A 1 275 ? 5.730 12.626 -13.657 1.00 78.56 275 SER A C 1
ATOM 2233 O O . SER A 1 275 ? 5.343 13.762 -13.929 1.00 78.56 275 SER A O 1
ATOM 2235 N N . PRO A 1 276 ? 5.514 12.123 -12.429 1.00 64.44 276 PRO A N 1
ATOM 2236 C CA . PRO A 1 276 ? 4.699 12.837 -11.447 1.00 64.44 276 PRO A CA 1
ATOM 2237 C C . PRO A 1 276 ? 5.364 14.083 -10.825 1.00 64.44 276 PRO A C 1
ATOM 2239 O O . PRO A 1 276 ? 4.744 14.721 -9.963 1.00 64.44 276 PRO A O 1
ATOM 2242 N N . ASN A 1 277 ? 6.609 14.423 -11.199 1.00 64.44 277 ASN A N 1
ATOM 2243 C CA . ASN A 1 277 ? 7.423 15.502 -10.611 1.00 64.44 277 ASN A CA 1
ATOM 2244 C C . ASN A 1 277 ? 7.420 15.481 -9.065 1.00 64.44 277 ASN A C 1
ATOM 2246 O O . ASN A 1 277 ? 7.052 16.448 -8.386 1.00 64.44 277 ASN A O 1
ATOM 2250 N N . ILE A 1 278 ? 7.807 14.343 -8.484 1.00 66.56 278 ILE A N 1
ATOM 2251 C CA . ILE A 1 278 ? 7.862 14.133 -7.033 1.00 66.56 278 ILE A CA 1
ATOM 2252 C C . ILE A 1 278 ? 9.322 14.025 -6.586 1.00 66.56 278 ILE A C 1
ATOM 2254 O O . ILE A 1 278 ? 10.066 13.199 -7.098 1.00 66.56 278 ILE A O 1
ATOM 2258 N N . TYR A 1 279 ? 9.713 14.818 -5.584 1.00 68.25 279 TYR A N 1
ATOM 2259 C CA . TYR A 1 279 ? 11.039 14.738 -4.966 1.00 68.25 279 TYR A CA 1
ATOM 2260 C C . TYR A 1 279 ? 10.921 14.693 -3.440 1.00 68.25 279 TYR A C 1
ATOM 2262 O O . TYR A 1 279 ? 10.292 15.566 -2.839 1.00 68.25 279 TYR A O 1
ATOM 2270 N N . TRP A 1 280 ? 11.561 13.699 -2.822 1.00 74.38 280 TRP A N 1
ATOM 2271 C CA . TRP A 1 280 ? 11.632 13.512 -1.370 1.00 74.38 280 TRP A CA 1
ATOM 2272 C C . TRP A 1 280 ? 13.068 13.621 -0.869 1.00 74.38 280 TRP A C 1
ATOM 2274 O O . TRP A 1 280 ? 14.020 13.398 -1.619 1.00 74.38 280 TRP A O 1
ATOM 2284 N N . LYS A 1 281 ? 13.226 13.944 0.414 1.0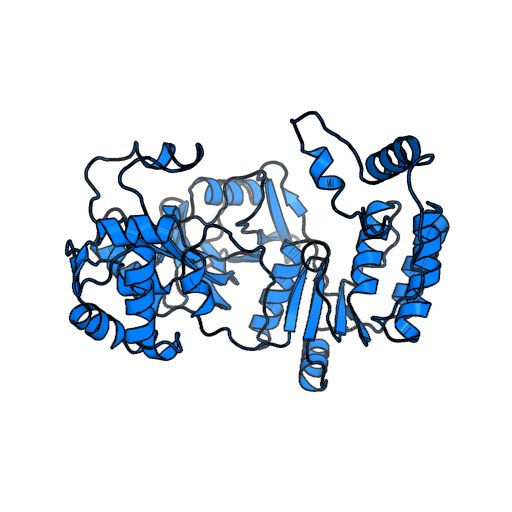0 78.94 281 LYS A N 1
ATOM 2285 C CA . LYS A 1 281 ? 14.510 13.913 1.117 1.00 78.94 281 LYS A CA 1
ATOM 2286 C C . LYS A 1 281 ? 14.381 13.070 2.381 1.00 78.94 281 LYS A C 1
ATOM 2288 O O . LYS A 1 281 ? 13.400 13.210 3.102 1.00 78.94 281 LYS A O 1
ATOM 2293 N N . LEU A 1 282 ? 15.407 12.275 2.677 1.00 77.94 282 LEU A N 1
ATOM 2294 C CA . LEU A 1 282 ? 15.500 11.520 3.926 1.00 77.94 282 LEU A CA 1
ATOM 2295 C C . LEU A 1 282 ? 16.086 12.391 5.040 1.00 77.94 282 LEU A C 1
ATOM 2297 O O . LEU A 1 282 ? 17.217 12.879 4.936 1.00 77.94 282 LEU A O 1
ATOM 2301 N N . HIS A 1 283 ? 15.363 12.545 6.149 1.00 80.19 283 HIS A N 1
ATOM 2302 C CA . HIS A 1 283 ? 15.891 13.220 7.332 1.00 80.19 283 HIS A CA 1
ATOM 2303 C C . HIS A 1 283 ? 16.651 12.226 8.206 1.00 80.19 283 HIS A C 1
ATOM 2305 O O . HIS A 1 283 ? 16.054 11.565 9.050 1.00 80.19 283 HIS A O 1
ATOM 2311 N N . LYS A 1 284 ? 17.980 12.143 8.072 1.00 79.94 284 LYS A N 1
ATOM 2312 C CA . LYS A 1 284 ? 18.808 11.127 8.763 1.00 79.94 284 LYS A CA 1
ATOM 2313 C C . LYS A 1 284 ? 18.545 10.993 10.273 1.00 79.94 284 LYS A C 1
ATOM 2315 O O . LYS A 1 284 ? 18.533 9.882 10.787 1.00 79.94 284 LYS A O 1
ATOM 2320 N N . LYS A 1 285 ? 18.320 12.104 10.991 1.00 79.69 285 LYS A N 1
ATOM 2321 C CA . LYS A 1 285 ? 18.066 12.082 12.450 1.00 79.69 285 LYS A CA 1
ATOM 2322 C C . LYS A 1 285 ? 16.636 11.698 12.820 1.00 79.69 285 LYS A C 1
ATOM 2324 O O . LYS A 1 285 ? 16.414 11.122 13.877 1.00 79.69 285 LYS A O 1
ATOM 2329 N N . ALA A 1 286 ? 15.668 12.074 11.988 1.00 74.81 286 ALA A N 1
ATOM 2330 C CA . ALA A 1 286 ? 14.272 11.700 12.214 1.00 74.81 286 ALA A CA 1
ATOM 2331 C C . ALA A 1 286 ? 13.943 10.342 11.585 1.00 74.81 286 ALA A C 1
ATOM 2333 O O . ALA A 1 286 ? 12.891 9.807 11.898 1.00 74.81 286 ALA A O 1
ATOM 2334 N N . ARG A 1 287 ? 14.858 9.813 10.754 1.00 76.69 287 ARG A N 1
ATOM 2335 C CA . ARG A 1 287 ? 14.752 8.553 10.010 1.00 76.69 287 ARG A CA 1
ATOM 2336 C C . ARG A 1 287 ? 13.440 8.474 9.241 1.00 76.69 287 ARG A C 1
ATOM 2338 O O . ARG A 1 287 ? 12.720 7.497 9.319 1.00 76.69 287 ARG A O 1
ATOM 2345 N N . ARG A 1 288 ? 13.115 9.571 8.560 1.00 83.56 288 ARG A N 1
ATOM 2346 C CA . ARG A 1 288 ? 11.826 9.750 7.905 1.00 83.56 288 ARG A CA 1
ATOM 2347 C C . ARG A 1 288 ? 11.976 10.601 6.661 1.00 83.56 288 ARG A C 1
ATOM 2349 O O . ARG A 1 288 ? 12.709 11.598 6.673 1.00 83.56 288 ARG A O 1
ATOM 2356 N N . ASP A 1 289 ? 11.261 10.214 5.617 1.00 84.31 289 ASP A N 1
ATOM 2357 C CA . ASP A 1 289 ? 11.168 10.984 4.388 1.00 84.31 289 ASP A CA 1
ATOM 2358 C C . ASP A 1 289 ? 10.245 12.197 4.556 1.00 84.31 289 ASP A C 1
ATOM 2360 O O . ASP A 1 289 ? 9.184 12.144 5.182 1.00 84.31 289 ASP A O 1
ATOM 2364 N N . TYR A 1 290 ? 10.667 13.319 3.984 1.00 85.69 290 TYR A N 1
ATOM 2365 C CA . TYR A 1 290 ? 9.940 14.580 4.006 1.00 85.69 290 TYR A CA 1
ATOM 2366 C C . TYR A 1 290 ? 10.080 15.323 2.680 1.00 85.69 290 TYR A C 1
ATOM 2368 O O . TYR A 1 290 ? 10.995 15.087 1.883 1.00 85.69 290 TYR A O 1
ATOM 2376 N N . ARG A 1 291 ? 9.178 16.279 2.467 1.00 85.75 291 ARG A N 1
ATOM 2377 C CA . ARG A 1 291 ? 9.200 17.175 1.314 1.00 85.75 291 ARG A CA 1
ATOM 2378 C C . ARG A 1 291 ? 8.901 18.600 1.755 1.00 85.75 291 ARG A C 1
ATOM 2380 O O . ARG A 1 291 ? 7.945 18.835 2.487 1.00 85.75 291 ARG A O 1
ATOM 2387 N N . PHE A 1 292 ? 9.702 19.550 1.280 1.00 84.50 292 PHE A N 1
ATOM 2388 C CA . PHE A 1 292 ? 9.440 20.984 1.418 1.00 84.50 292 PHE A CA 1
ATOM 2389 C C . PHE A 1 292 ? 9.015 21.568 0.075 1.00 84.50 292 PHE A C 1
ATOM 2391 O O . PHE A 1 292 ? 9.544 21.178 -0.967 1.00 84.50 292 PHE A O 1
ATOM 2398 N N . LYS A 1 293 ? 8.145 22.577 0.118 1.00 84.88 293 LYS A N 1
ATOM 2399 C CA . LYS A 1 293 ? 7.844 23.450 -1.020 1.00 84.88 293 LYS A CA 1
ATOM 2400 C C . LYS A 1 293 ? 8.340 24.863 -0.757 1.00 84.88 293 LYS A C 1
ATOM 2402 O O . LYS A 1 293 ? 8.342 25.327 0.382 1.00 84.88 293 LYS A O 1
ATOM 2407 N N . LYS A 1 294 ? 8.748 25.559 -1.818 1.00 81.62 294 LYS A N 1
ATOM 2408 C CA . LYS A 1 294 ? 9.154 26.965 -1.748 1.00 81.62 294 LYS A CA 1
ATOM 2409 C C . LYS A 1 294 ? 7.937 27.855 -2.005 1.00 81.62 294 LYS A C 1
ATOM 2411 O O . LYS A 1 294 ? 7.377 27.819 -3.094 1.00 81.62 294 LYS A O 1
ATOM 2416 N N . ILE A 1 295 ? 7.540 28.660 -1.022 1.00 81.44 295 ILE A N 1
ATOM 2417 C CA . ILE A 1 295 ? 6.454 29.645 -1.125 1.00 81.44 295 ILE A CA 1
ATOM 2418 C C . ILE A 1 295 ? 7.027 31.016 -0.787 1.00 81.44 295 ILE A C 1
ATOM 2420 O O . ILE A 1 295 ? 7.589 31.195 0.288 1.00 81.44 295 ILE A O 1
ATOM 2424 N N . LYS A 1 296 ? 6.893 31.987 -1.701 1.00 85.44 296 LYS A N 1
ATOM 2425 C CA . LYS A 1 296 ? 7.355 33.378 -1.501 1.00 85.44 296 LYS A CA 1
ATOM 2426 C C . LYS A 1 296 ? 8.791 33.468 -0.939 1.00 85.44 296 LYS A C 1
ATOM 2428 O O . LYS A 1 296 ? 9.088 34.284 -0.077 1.00 85.44 296 LYS A O 1
ATOM 2433 N N . GLY A 1 297 ? 9.680 32.586 -1.403 1.00 79.88 297 GLY A N 1
ATOM 2434 C CA . GLY A 1 297 ? 11.081 32.533 -0.967 1.00 79.88 297 GLY A CA 1
ATOM 2435 C C . GLY A 1 297 ? 11.368 31.687 0.280 1.00 79.88 297 GLY A C 1
ATOM 2436 O O . GLY A 1 297 ? 12.529 31.356 0.497 1.00 79.88 297 GLY A O 1
ATOM 2437 N N . GLN A 1 298 ? 10.355 31.269 1.043 1.00 80.12 298 GLN A N 1
ATOM 2438 C CA . GLN A 1 298 ? 10.506 30.448 2.249 1.00 80.12 298 GLN A CA 1
ATOM 2439 C C . GLN A 1 298 ? 10.215 28.969 1.968 1.00 80.12 298 GLN A C 1
ATOM 2441 O O . GLN A 1 298 ? 9.345 28.641 1.160 1.00 80.12 298 GLN A O 1
ATOM 2446 N N . TYR A 1 299 ? 10.941 28.068 2.632 1.00 81.56 299 TYR A N 1
ATOM 2447 C CA . TYR A 1 299 ? 10.657 26.634 2.583 1.00 81.56 299 TYR A CA 1
ATOM 2448 C C . TYR A 1 299 ? 9.641 26.273 3.661 1.00 81.56 299 TYR A C 1
ATOM 2450 O O . TYR A 1 299 ? 9.891 26.477 4.844 1.00 81.56 299 TYR A O 1
ATOM 2458 N N . VAL A 1 300 ? 8.512 25.709 3.241 1.00 83.19 300 VAL A N 1
ATOM 2459 C CA . VAL A 1 300 ? 7.448 25.233 4.129 1.00 83.19 300 VAL A CA 1
ATOM 2460 C C . VAL A 1 300 ? 7.343 23.725 3.981 1.00 83.19 300 VAL A C 1
ATOM 2462 O O . VAL A 1 300 ? 7.413 23.208 2.860 1.00 83.19 300 VAL A O 1
ATOM 2465 N N . LEU A 1 301 ? 7.233 23.020 5.108 1.00 85.62 301 LEU A N 1
ATOM 2466 C CA . LEU A 1 301 ? 7.038 21.576 5.102 1.00 85.62 301 LEU A CA 1
ATOM 2467 C C . LEU A 1 301 ? 5.743 21.286 4.360 1.00 85.62 301 LEU A C 1
ATOM 2469 O O . LEU A 1 301 ? 4.695 21.839 4.679 1.00 85.62 301 LEU A O 1
ATOM 2473 N N . GLU A 1 302 ? 5.853 20.476 3.321 1.00 87.31 302 GLU A N 1
ATOM 2474 C CA . GLU A 1 302 ? 4.735 20.117 2.470 1.00 87.31 302 GLU A CA 1
ATOM 2475 C C . GLU A 1 302 ? 4.201 18.751 2.864 1.00 87.31 302 GLU A C 1
ATOM 2477 O O . GLU A 1 302 ? 3.004 18.624 3.079 1.00 87.31 302 GLU A O 1
ATOM 2482 N N . TYR A 1 303 ? 5.088 17.763 3.011 1.00 87.38 303 TYR A N 1
ATOM 2483 C CA . TYR A 1 303 ? 4.709 16.407 3.383 1.00 87.38 303 TYR A CA 1
ATOM 2484 C C . TYR A 1 303 ? 5.702 15.760 4.344 1.00 87.38 303 TYR A C 1
ATOM 2486 O O . TYR A 1 303 ? 6.907 16.033 4.303 1.00 87.38 303 TYR A O 1
ATOM 2494 N N . VAL A 1 304 ? 5.178 14.838 5.144 1.00 88.06 304 VAL A N 1
ATOM 2495 C CA . VAL A 1 304 ? 5.908 13.937 6.035 1.00 88.06 304 VAL A CA 1
ATOM 2496 C C . VAL A 1 304 ? 5.439 12.512 5.765 1.00 88.06 304 VAL A C 1
ATOM 2498 O O . VAL A 1 304 ? 4.243 12.265 5.684 1.00 88.06 304 VAL A O 1
ATOM 2501 N N . CYS A 1 305 ? 6.363 11.570 5.611 1.00 85.44 305 CYS A N 1
ATOM 2502 C CA . CYS A 1 305 ? 6.001 10.173 5.408 1.00 85.44 305 CYS A CA 1
ATOM 2503 C C . CYS A 1 305 ? 5.510 9.507 6.698 1.00 85.44 305 CYS A C 1
ATOM 2505 O O . CYS A 1 305 ? 6.128 9.704 7.741 1.00 85.44 305 CYS A O 1
ATOM 2507 N N . ILE A 1 306 ? 4.468 8.681 6.605 1.00 85.75 306 ILE A N 1
ATOM 2508 C CA . ILE A 1 306 ? 4.065 7.702 7.623 1.00 85.75 306 ILE A CA 1
ATOM 2509 C C . ILE A 1 306 ? 4.356 6.297 7.086 1.00 85.75 306 ILE A C 1
ATOM 2511 O O . ILE A 1 306 ? 3.896 5.951 5.988 1.00 85.75 306 ILE A O 1
ATOM 2515 N N . GLU A 1 307 ? 5.121 5.503 7.839 1.00 75.38 307 GLU A N 1
ATOM 2516 C CA . GLU A 1 307 ? 5.542 4.152 7.456 1.00 75.38 307 GLU A CA 1
ATOM 2517 C C . GLU A 1 307 ? 5.126 3.101 8.487 1.00 75.38 307 GLU A C 1
ATOM 2519 O O . GLU A 1 307 ? 5.296 3.266 9.694 1.00 75.38 307 GLU A O 1
ATOM 2524 N N . ASN A 1 308 ? 4.623 1.980 7.970 1.00 69.25 308 ASN A N 1
ATOM 2525 C CA . ASN A 1 308 ? 4.098 0.867 8.763 1.00 69.25 308 ASN A CA 1
ATOM 2526 C C . ASN A 1 308 ? 4.940 -0.412 8.635 1.00 69.25 308 ASN A C 1
ATOM 2528 O O . ASN A 1 308 ? 4.615 -1.412 9.256 1.00 69.25 308 ASN A O 1
ATOM 2532 N N . ASP A 1 309 ? 5.984 -0.397 7.802 1.00 56.59 309 ASP A N 1
ATOM 2533 C CA . ASP A 1 309 ? 6.715 -1.600 7.381 1.00 56.59 309 ASP A CA 1
ATOM 2534 C C . ASP A 1 309 ? 8.158 -1.238 6.982 1.00 56.59 309 ASP A C 1
ATOM 2536 O O . ASP A 1 309 ? 8.565 -1.386 5.828 1.00 56.59 309 ASP A O 1
ATOM 2540 N N . ASP A 1 310 ? 8.919 -0.667 7.922 1.00 50.06 310 ASP A N 1
ATOM 2541 C CA . ASP A 1 310 ? 10.381 -0.626 7.815 1.00 50.06 310 ASP A CA 1
ATOM 2542 C C . ASP A 1 310 ? 10.948 -1.617 8.830 1.00 50.06 310 ASP A C 1
ATOM 2544 O O . ASP A 1 310 ? 10.860 -1.407 10.039 1.00 50.06 310 ASP A O 1
ATOM 2548 N N . SER A 1 311 ? 11.553 -2.697 8.332 1.00 43.97 311 SER A N 1
ATOM 2549 C CA . SER A 1 311 ? 12.190 -3.757 9.123 1.00 43.97 311 SER A CA 1
ATOM 2550 C C . SER A 1 311 ? 13.231 -3.244 10.127 1.00 43.97 311 SER A C 1
ATOM 2552 O O . SER A 1 311 ? 13.662 -3.988 11.004 1.00 43.97 311 SER A O 1
ATOM 2554 N N . ASN A 1 312 ? 13.657 -1.986 9.999 1.00 43.44 312 ASN A N 1
ATOM 2555 C CA . ASN A 1 312 ? 14.655 -1.370 10.861 1.00 43.44 312 ASN A CA 1
ATOM 2556 C C . ASN A 1 312 ? 14.068 -0.535 12.014 1.00 43.44 312 ASN A C 1
ATOM 2558 O O . ASN A 1 312 ? 14.825 -0.171 12.921 1.00 43.44 312 ASN A O 1
ATOM 2562 N N . TYR A 1 313 ? 12.764 -0.213 12.009 1.00 57.97 313 TYR A N 1
ATOM 2563 C CA . TYR A 1 313 ? 12.154 0.725 12.963 1.00 57.97 313 TYR A CA 1
ATOM 2564 C C . TYR A 1 313 ? 10.786 0.278 13.486 1.00 57.97 313 TYR A C 1
ATOM 2566 O O . TYR A 1 313 ? 10.098 -0.542 12.890 1.00 57.97 313 TYR A O 1
ATOM 2574 N N . LYS A 1 314 ? 10.383 0.833 14.642 1.00 66.25 314 LYS A N 1
ATOM 2575 C CA . LYS A 1 314 ? 9.017 0.648 15.149 1.00 66.25 314 LYS A CA 1
ATOM 2576 C C . LYS A 1 314 ? 8.049 1.297 14.141 1.00 66.25 314 LYS A C 1
ATOM 2578 O O . LYS A 1 314 ? 8.298 2.456 13.798 1.00 66.25 314 LYS A O 1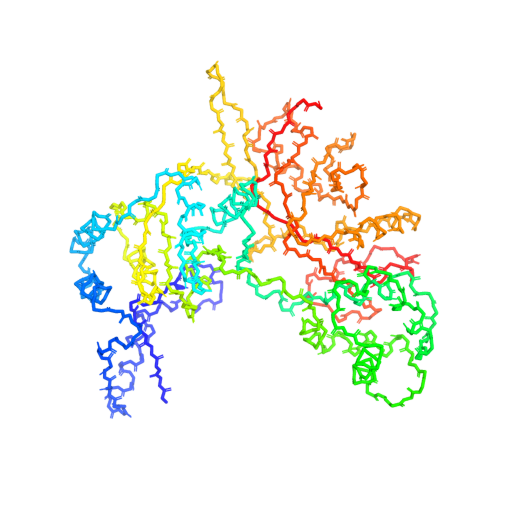
ATOM 2583 N N . PRO A 1 315 ? 6.983 0.604 13.702 1.00 76.44 315 PRO A N 1
ATOM 2584 C CA . PRO A 1 315 ? 5.990 1.194 12.813 1.00 76.44 315 PRO A CA 1
ATOM 2585 C C . PRO A 1 315 ? 5.342 2.420 13.464 1.00 76.44 315 PRO A C 1
ATOM 2587 O O . PRO A 1 315 ? 5.199 2.485 14.690 1.00 76.44 315 PRO A O 1
ATOM 2590 N N . ASP A 1 316 ? 4.967 3.402 12.645 1.00 84.50 316 ASP A N 1
ATOM 2591 C CA . ASP A 1 316 ? 4.285 4.603 13.131 1.00 84.50 316 ASP A CA 1
ATOM 2592 C C . ASP A 1 316 ? 2.860 4.316 13.594 1.00 84.50 316 ASP A C 1
ATOM 2594 O O . ASP A 1 316 ? 2.390 4.959 14.536 1.00 84.50 316 ASP A O 1
ATOM 2598 N N . VAL A 1 317 ? 2.208 3.370 12.913 1.00 86.31 317 VAL A N 1
ATOM 2599 C CA . VAL A 1 317 ? 0.858 2.893 13.197 1.00 86.31 317 VAL A CA 1
ATOM 2600 C C . VAL A 1 317 ? 0.937 1.456 13.697 1.00 86.31 317 VAL A C 1
ATOM 2602 O O . VAL A 1 317 ? 1.454 0.567 13.020 1.00 86.31 317 VAL A O 1
ATOM 2605 N N . SER A 1 318 ? 0.427 1.235 14.898 1.00 83.75 318 SER A N 1
ATOM 2606 C CA . SER A 1 318 ? 0.340 -0.053 15.572 1.00 83.75 318 SER A CA 1
ATOM 2607 C C . SER A 1 318 ? -0.952 -0.131 16.395 1.00 83.75 318 SER A C 1
ATOM 2609 O O . SER A 1 318 ? -1.582 0.899 16.659 1.00 83.75 318 SER A O 1
ATOM 2611 N N . PRO A 1 319 ? -1.366 -1.331 16.839 1.00 83.12 319 PRO A N 1
ATOM 2612 C CA . PRO A 1 319 ? -2.554 -1.491 17.677 1.00 83.12 319 PRO A CA 1
ATOM 2613 C C . PRO A 1 319 ? -2.544 -0.613 18.934 1.00 83.12 319 PRO A C 1
ATOM 2615 O O . PRO A 1 319 ? -3.587 -0.100 19.331 1.00 83.12 319 PRO A O 1
ATOM 2618 N N . GLU A 1 320 ? -1.369 -0.359 19.524 1.00 83.69 320 GLU A N 1
ATOM 2619 C CA . GLU A 1 320 ? -1.239 0.521 20.698 1.00 83.69 320 GLU A CA 1
ATOM 2620 C C . GLU A 1 320 ? -1.749 1.948 20.466 1.00 83.69 320 GLU A C 1
ATOM 2622 O O . GLU A 1 320 ? -2.109 2.629 21.423 1.00 83.69 320 GLU A O 1
ATOM 2627 N N . ASN A 1 321 ? -1.786 2.415 19.214 1.00 88.00 321 ASN A N 1
ATOM 2628 C CA . ASN A 1 321 ? -2.325 3.732 18.889 1.00 88.00 321 ASN A CA 1
ATOM 2629 C C . ASN A 1 321 ? -3.842 3.825 19.095 1.00 88.00 321 ASN A C 1
ATOM 2631 O O . ASN A 1 321 ? -4.374 4.928 19.102 1.00 88.00 321 ASN A O 1
ATOM 2635 N N . TYR A 1 322 ? -4.535 2.703 19.264 1.00 89.25 322 TYR A N 1
ATOM 2636 C CA . TYR A 1 322 ? -5.995 2.627 19.332 1.00 89.25 322 TYR A CA 1
ATOM 2637 C C . TYR A 1 322 ? -6.498 2.222 20.721 1.00 89.25 322 TYR A C 1
ATOM 2639 O O . TYR A 1 322 ? -7.683 1.954 20.892 1.00 89.25 322 TYR A O 1
ATOM 2647 N N . ILE A 1 323 ? -5.607 2.172 21.716 1.00 84.56 323 ILE A N 1
ATOM 2648 C CA . ILE A 1 323 ? -5.959 1.856 23.100 1.00 84.56 323 ILE A CA 1
ATOM 2649 C C . ILE A 1 323 ? -6.277 3.155 23.844 1.00 84.56 323 ILE A C 1
ATOM 2651 O O . ILE A 1 323 ? -5.443 4.059 23.923 1.00 84.56 323 ILE A O 1
ATOM 2655 N N . PHE A 1 324 ? -7.469 3.213 24.434 1.00 80.62 324 PHE A N 1
ATOM 2656 C CA . PHE A 1 324 ? -7.902 4.291 25.322 1.00 80.62 324 PHE A CA 1
ATOM 2657 C C . PHE A 1 324 ? -7.988 3.804 26.772 1.00 80.62 324 PHE A C 1
ATOM 2659 O O . PHE A 1 324 ? -8.237 2.625 27.030 1.00 80.62 324 PHE A O 1
ATOM 2666 N N . GLU A 1 325 ? -7.766 4.722 27.717 1.00 78.31 325 GLU A N 1
ATOM 2667 C CA . GLU A 1 325 ? -7.889 4.441 29.154 1.00 78.31 325 GLU A CA 1
ATOM 2668 C C . GLU A 1 325 ? -9.358 4.271 29.569 1.00 78.31 325 GLU A C 1
ATOM 2670 O O . GLU A 1 325 ? -9.683 3.452 30.420 1.00 78.31 325 GLU A O 1
ATOM 2675 N N . ASP A 1 326 ? -10.288 4.998 28.956 1.00 80.69 326 ASP A N 1
ATOM 2676 C CA . ASP A 1 326 ? -11.706 4.867 29.267 1.00 80.69 326 ASP A CA 1
ATOM 2677 C C . ASP A 1 326 ? -12.456 4.042 28.210 1.00 80.69 326 ASP A C 1
ATOM 2679 O O . ASP A 1 326 ? -12.274 4.198 26.999 1.00 80.69 326 ASP A O 1
ATOM 2683 N N . SER A 1 327 ? -13.335 3.154 28.682 1.00 77.00 327 SER A N 1
ATOM 2684 C CA . SER A 1 327 ? -14.125 2.260 27.827 1.00 77.00 327 SER A CA 1
ATOM 2685 C C . SER A 1 327 ? -15.117 3.007 26.935 1.00 77.00 327 SER A C 1
ATOM 2687 O O . SER A 1 327 ? -15.407 2.555 25.834 1.00 77.00 327 SER A O 1
ATOM 2689 N N . ILE A 1 328 ? -15.606 4.172 27.367 1.00 82.69 328 ILE A N 1
ATOM 2690 C CA . ILE A 1 328 ? -16.561 4.980 26.599 1.00 82.69 328 ILE A CA 1
ATOM 2691 C C . ILE A 1 328 ? -15.900 5.517 25.324 1.00 82.69 328 ILE A C 1
ATOM 2693 O O . ILE A 1 328 ? -16.464 5.402 24.236 1.00 82.69 328 ILE A O 1
ATOM 2697 N N . THR A 1 329 ? -14.694 6.076 25.438 1.00 85.25 329 THR A N 1
ATOM 2698 C CA . THR A 1 329 ? -13.929 6.560 24.283 1.00 85.25 329 THR A CA 1
ATOM 2699 C C . THR A 1 329 ? -13.521 5.407 23.378 1.00 85.25 329 THR A C 1
ATOM 2701 O O . THR A 1 329 ? -13.611 5.541 22.159 1.00 85.25 329 THR A O 1
ATOM 2704 N N . MET A 1 330 ? -13.159 4.254 23.951 1.00 84.38 330 MET A N 1
ATOM 2705 C CA . MET A 1 330 ? -12.888 3.045 23.173 1.00 84.38 330 MET A CA 1
ATOM 2706 C C . MET A 1 330 ? -14.106 2.621 22.339 1.00 84.38 330 MET A C 1
ATOM 2708 O O . MET A 1 330 ? -13.987 2.430 21.130 1.00 84.38 330 MET A O 1
ATOM 2712 N N . ASP A 1 331 ? -15.291 2.546 22.946 1.00 85.00 331 ASP A N 1
ATOM 2713 C CA . ASP A 1 331 ? -16.533 2.189 22.253 1.00 85.00 331 ASP A CA 1
ATOM 2714 C C . ASP A 1 331 ? -16.885 3.191 21.147 1.00 85.00 331 ASP A C 1
ATOM 2716 O O . ASP A 1 331 ? -17.316 2.801 20.059 1.00 85.00 331 ASP A O 1
ATOM 2720 N N . HIS A 1 332 ? -16.699 4.491 21.395 1.00 89.25 332 HIS A N 1
ATOM 2721 C CA . HIS A 1 332 ? -16.898 5.523 20.376 1.00 89.25 332 HIS A CA 1
ATOM 2722 C C . HIS A 1 332 ? -15.914 5.372 19.210 1.00 89.25 332 HIS A C 1
ATOM 2724 O O . HIS A 1 332 ? -16.341 5.403 18.053 1.00 89.25 332 HIS A O 1
ATOM 2730 N N . ALA A 1 333 ? -14.632 5.136 19.494 1.00 91.50 333 ALA A N 1
ATOM 2731 C CA . ALA A 1 333 ? -13.616 4.900 18.476 1.00 91.50 333 ALA A CA 1
ATOM 2732 C C . ALA A 1 333 ? -13.941 3.659 17.631 1.00 91.50 333 ALA A C 1
ATOM 2734 O O . ALA A 1 333 ? -13.915 3.727 16.403 1.00 91.50 333 ALA A O 1
ATOM 2735 N N . GLN A 1 334 ? -14.326 2.542 18.257 1.00 90.25 334 GLN A N 1
ATOM 2736 C CA . GLN A 1 334 ? -14.683 1.313 17.539 1.00 90.25 334 GLN A CA 1
ATOM 2737 C C . GLN A 1 334 ? -15.948 1.479 16.684 1.00 90.25 334 GLN A C 1
ATOM 2739 O O . GLN A 1 334 ? -15.995 0.981 15.558 1.00 90.25 334 GLN A O 1
ATOM 2744 N N . LYS A 1 335 ? -16.950 2.236 17.157 1.00 89.50 335 LYS A N 1
ATOM 2745 C CA . LYS A 1 335 ? -18.139 2.592 16.359 1.00 89.50 335 LYS A CA 1
ATOM 2746 C C . LYS A 1 335 ? -17.797 3.458 15.148 1.00 89.50 335 LYS A C 1
ATOM 2748 O O . LYS A 1 335 ? -18.423 3.290 14.103 1.00 89.50 335 LYS A O 1
ATOM 2753 N N . ALA A 1 336 ? -16.838 4.373 15.278 1.00 92.69 336 ALA A N 1
ATOM 2754 C CA . ALA A 1 336 ? -16.353 5.173 14.159 1.00 92.69 336 ALA A CA 1
ATOM 2755 C C . ALA A 1 336 ? -15.578 4.302 13.154 1.00 92.69 336 ALA A C 1
ATOM 2757 O O . ALA A 1 336 ? -15.914 4.312 11.974 1.00 92.69 336 ALA A O 1
ATOM 2758 N N . ILE A 1 337 ? -14.642 3.463 13.622 1.00 92.31 337 ILE A N 1
ATOM 2759 C CA . ILE A 1 337 ? -13.871 2.523 12.783 1.00 92.31 337 ILE A CA 1
ATOM 2760 C C . ILE A 1 337 ? -14.785 1.566 12.015 1.00 92.31 337 ILE A C 1
ATOM 2762 O O . ILE A 1 337 ? -14.521 1.262 10.856 1.00 92.31 337 ILE A O 1
ATOM 2766 N N . LYS A 1 338 ? -15.889 1.116 12.622 1.00 88.75 338 LYS A N 1
ATOM 2767 C CA . LYS A 1 338 ? -16.859 0.233 11.958 1.00 88.75 338 LYS A CA 1
ATOM 2768 C C . LYS A 1 338 ? -17.476 0.838 10.700 1.00 88.75 338 LYS A C 1
ATOM 2770 O O . LYS A 1 338 ? -17.819 0.097 9.792 1.00 88.75 338 LYS A O 1
ATOM 2775 N N . LYS A 1 339 ? -17.584 2.163 10.615 1.00 89.19 339 LYS A N 1
ATOM 2776 C CA . LYS A 1 339 ? -18.139 2.860 9.444 1.00 89.19 339 LYS A CA 1
ATOM 2777 C C . LYS A 1 339 ? -17.102 3.123 8.349 1.00 89.19 339 LYS A C 1
ATOM 2779 O O . LYS A 1 339 ? -17.469 3.700 7.332 1.00 89.19 339 LYS A O 1
ATOM 2784 N N . MET A 1 340 ? -15.835 2.781 8.585 1.00 89.62 340 MET A N 1
ATOM 2785 C CA . MET A 1 340 ? -14.732 3.102 7.687 1.00 89.62 340 MET A CA 1
ATOM 2786 C C . MET A 1 340 ? -14.469 1.989 6.671 1.00 89.62 340 MET A C 1
ATOM 2788 O O . MET A 1 340 ? -14.657 0.801 6.945 1.00 89.62 340 MET A O 1
ATOM 2792 N N . HIS A 1 341 ? -13.931 2.391 5.527 1.00 85.50 341 HIS A N 1
ATOM 2793 C CA . HIS A 1 341 ? -13.515 1.537 4.422 1.00 85.50 341 HIS A CA 1
ATOM 2794 C C . HIS A 1 341 ? -12.061 1.788 4.038 1.00 85.50 341 HIS A C 1
ATOM 2796 O O . HIS A 1 341 ? -11.466 2.806 4.394 1.00 85.50 341 HIS A O 1
ATOM 2802 N N . GLU A 1 342 ? -11.477 0.846 3.296 1.00 82.31 342 GLU A N 1
ATOM 2803 C CA . GLU A 1 342 ? -10.228 1.117 2.585 1.00 82.31 342 GLU A CA 1
ATOM 2804 C C . GLU A 1 342 ? -10.402 2.352 1.696 1.00 82.31 342 GLU A C 1
ATOM 2806 O O . GLU A 1 342 ? -11.463 2.566 1.119 1.00 82.31 342 GLU A O 1
ATOM 2811 N N . GLN A 1 343 ? -9.347 3.157 1.586 1.00 83.50 343 GLN A N 1
ATOM 2812 C CA . GLN A 1 343 ? -9.326 4.425 0.852 1.00 83.50 343 GLN A CA 1
ATOM 2813 C C . GLN A 1 343 ? -10.176 5.560 1.450 1.00 83.50 343 GLN A C 1
ATOM 2815 O O . GLN A 1 343 ? -10.151 6.658 0.891 1.00 83.50 343 GLN A O 1
ATOM 2820 N N . ASP A 1 344 ? -10.842 5.375 2.596 1.00 89.00 344 ASP A N 1
ATOM 2821 C CA . ASP A 1 344 ? -11.428 6.505 3.325 1.00 89.00 344 ASP A CA 1
ATOM 2822 C C . ASP A 1 344 ? -10.333 7.468 3.793 1.00 89.00 344 ASP A C 1
ATOM 2824 O O . ASP A 1 344 ? -9.247 7.054 4.211 1.00 89.00 344 ASP A O 1
ATOM 2828 N N . GLU A 1 345 ? -10.610 8.772 3.731 1.00 91.50 345 GLU A N 1
ATOM 2829 C CA . GLU A 1 345 ? -9.677 9.785 4.221 1.00 91.50 345 GLU A CA 1
ATOM 2830 C C . GLU A 1 345 ? -9.670 9.825 5.755 1.00 91.50 345 GLU A C 1
ATOM 2832 O O . GLU A 1 345 ? -10.708 9.815 6.422 1.00 91.50 345 GLU A O 1
ATOM 2837 N N . ILE A 1 346 ? -8.471 9.953 6.313 1.00 94.38 346 ILE A N 1
ATOM 2838 C CA . ILE A 1 346 ? -8.243 10.244 7.724 1.00 94.38 346 ILE A CA 1
ATOM 2839 C C . ILE A 1 346 ? -7.308 11.439 7.879 1.00 94.38 346 ILE A C 1
ATOM 2841 O O . ILE A 1 346 ? -6.615 11.870 6.949 1.00 94.38 346 ILE A O 1
ATOM 2845 N N . GLN A 1 347 ? -7.268 11.980 9.089 1.00 95.56 347 GLN A N 1
ATOM 2846 C CA . GLN A 1 347 ? -6.443 13.128 9.419 1.00 95.56 347 GLN A CA 1
ATOM 2847 C C . GLN A 1 347 ? -5.729 12.904 10.745 1.00 95.56 347 GLN A C 1
ATOM 2849 O O . GLN A 1 347 ? -6.199 12.184 11.619 1.00 95.56 347 GLN A O 1
ATOM 2854 N N . LEU A 1 348 ? -4.564 13.527 10.882 1.00 96.25 348 LEU A N 1
ATOM 2855 C CA . LEU A 1 348 ? -3.857 13.630 12.145 1.00 96.25 348 LEU A CA 1
ATOM 2856 C C . LEU A 1 348 ? -3.993 15.052 12.669 1.00 96.25 348 LEU A C 1
ATOM 2858 O O . LEU A 1 348 ? -3.498 15.979 12.026 1.00 96.25 348 LEU A O 1
ATOM 2862 N N . ILE A 1 349 ? -4.615 15.236 13.828 1.00 95.94 349 ILE A N 1
ATOM 2863 C CA . ILE A 1 349 ? -4.841 16.554 14.433 1.00 95.94 349 ILE A CA 1
ATOM 2864 C C . ILE A 1 349 ? -3.973 16.698 15.679 1.00 95.94 349 ILE A C 1
ATOM 2866 O O . ILE A 1 349 ? -3.968 15.842 16.557 1.00 95.94 349 ILE A O 1
ATOM 2870 N N . LEU A 1 350 ? -3.197 17.778 15.755 1.00 94.75 350 LEU A N 1
ATOM 2871 C CA . LEU A 1 350 ? -2.311 18.037 16.885 1.00 94.75 350 LEU A CA 1
ATOM 2872 C C . LEU A 1 350 ? -3.112 18.518 18.102 1.00 94.75 350 LEU A C 1
ATOM 2874 O O . LEU A 1 350 ? -3.675 19.615 18.075 1.00 94.75 350 LEU A O 1
ATOM 2878 N N . ASN A 1 351 ? -3.087 17.742 19.183 1.00 92.44 351 ASN A N 1
ATOM 2879 C CA . ASN A 1 351 ? -3.717 18.110 20.447 1.00 92.44 351 ASN A CA 1
ATOM 2880 C C . ASN A 1 351 ? -2.836 19.042 21.309 1.00 92.44 351 ASN A C 1
ATOM 2882 O O . ASN A 1 351 ? -1.720 19.423 20.940 1.00 92.44 351 ASN A O 1
ATOM 2886 N N . ASN A 1 352 ? -3.344 19.405 22.489 1.00 89.94 352 ASN A N 1
ATOM 2887 C CA . ASN A 1 352 ? -2.666 20.310 23.423 1.00 89.94 352 ASN A CA 1
ATOM 2888 C C . ASN A 1 352 ? -1.377 19.723 24.030 1.00 89.94 352 ASN A C 1
ATOM 2890 O O . ASN A 1 352 ? -0.478 20.481 24.389 1.00 89.94 352 ASN A O 1
ATOM 2894 N N . ASP A 1 353 ? -1.240 18.397 24.056 1.00 90.12 353 ASP A N 1
ATOM 2895 C CA . ASP A 1 353 ? -0.060 17.686 24.572 1.00 90.12 353 ASP A CA 1
ATOM 2896 C C . ASP A 1 353 ? 1.041 17.506 23.510 1.00 90.12 353 ASP A C 1
ATOM 2898 O O . ASP A 1 353 ? 2.059 16.825 23.716 1.00 90.12 353 ASP A O 1
ATOM 2902 N N . ASN A 1 354 ? 0.867 18.148 22.351 1.00 91.12 354 ASN A N 1
ATOM 2903 C CA . ASN A 1 354 ? 1.715 17.991 21.176 1.00 91.12 354 ASN A CA 1
ATOM 2904 C C . ASN A 1 354 ? 1.819 16.519 20.744 1.00 91.12 354 ASN A C 1
ATOM 2906 O O . ASN A 1 354 ? 2.923 16.006 20.510 1.00 91.12 354 ASN A O 1
ATOM 2910 N N . ILE A 1 355 ? 0.673 15.841 20.707 1.00 93.25 355 ILE A N 1
ATOM 2911 C CA . ILE A 1 355 ? 0.490 14.492 20.178 1.00 93.25 355 ILE A CA 1
ATOM 2912 C C . ILE A 1 355 ? -0.5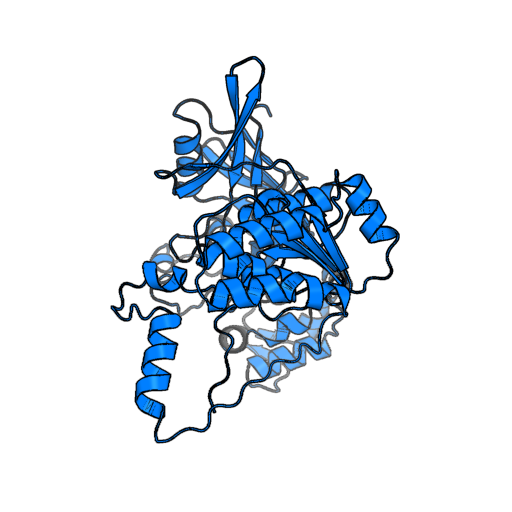53 14.570 19.064 1.00 93.25 355 ILE A C 1
ATOM 2914 O O . ILE A 1 355 ? -1.550 15.281 19.173 1.00 93.25 355 ILE A O 1
ATOM 2918 N N . TYR A 1 356 ? -0.302 13.865 17.967 1.00 95.69 356 TYR A N 1
ATOM 2919 C CA . TYR A 1 356 ? -1.266 13.757 16.881 1.00 95.69 356 TYR A CA 1
ATOM 2920 C C . TYR A 1 356 ? -2.351 12.732 17.218 1.00 95.69 356 TYR A C 1
ATOM 2922 O O . TYR A 1 356 ? -2.050 11.555 17.400 1.00 95.69 356 TYR A O 1
ATOM 2930 N N . GLU A 1 357 ? -3.604 13.167 17.272 1.00 96.56 357 GLU A N 1
ATOM 2931 C CA . GLU A 1 357 ? -4.775 12.293 17.312 1.00 96.56 357 GLU A CA 1
ATOM 2932 C C . GLU A 1 357 ? -5.127 11.839 15.898 1.00 96.56 357 GLU A C 1
ATOM 2934 O O . GLU A 1 357 ? -5.053 12.627 14.959 1.00 96.56 357 GLU A O 1
ATOM 2939 N N . ILE A 1 358 ? -5.486 10.569 15.750 1.00 97.06 358 ILE A N 1
ATOM 2940 C CA . ILE A 1 358 ? -5.962 9.973 14.505 1.00 97.06 358 ILE A CA 1
ATOM 2941 C C . ILE A 1 358 ? -7.470 10.206 14.464 1.00 97.06 358 ILE A C 1
ATOM 2943 O O . ILE A 1 358 ? -8.187 9.723 15.342 1.00 97.06 358 ILE A O 1
ATOM 2947 N N . THR A 1 359 ? -7.945 10.951 13.471 1.00 96.69 359 THR A N 1
ATOM 2948 C CA . THR A 1 359 ? -9.341 11.387 13.380 1.00 96.69 359 THR A CA 1
ATOM 2949 C C . THR A 1 359 ? -9.951 11.042 12.027 1.00 96.69 359 THR A C 1
ATOM 2951 O O . THR A 1 359 ? -9.291 11.146 10.988 1.00 96.69 359 THR A O 1
ATOM 2954 N N . THR A 1 360 ? -11.236 10.692 12.018 1.00 94.94 360 THR A N 1
ATOM 2955 C CA . THR A 1 360 ? -12.027 10.637 10.781 1.00 94.94 360 THR A CA 1
ATOM 2956 C C . THR A 1 360 ? -12.229 12.050 10.222 1.00 94.94 360 THR A C 1
ATOM 2958 O O . THR A 1 360 ? -12.085 13.044 10.940 1.00 94.94 360 THR A O 1
ATOM 2961 N N . VAL A 1 361 ? -12.608 12.171 8.945 1.00 87.44 361 VAL A N 1
ATOM 2962 C CA . VAL A 1 361 ? -12.975 13.473 8.345 1.00 87.44 361 VAL A CA 1
ATOM 2963 C C . VAL A 1 361 ? -14.166 14.152 9.030 1.00 87.44 361 VAL A C 1
ATOM 2965 O O . VAL A 1 361 ? -14.306 15.369 8.942 1.00 87.44 361 VAL A O 1
ATOM 2968 N N . ASN A 1 362 ? -14.990 13.386 9.750 1.00 88.00 362 ASN A N 1
ATOM 2969 C CA . ASN A 1 362 ? -16.132 13.891 10.513 1.00 88.00 362 ASN A CA 1
ATOM 2970 C C . ASN A 1 362 ? -15.744 14.377 11.923 1.00 88.00 362 ASN A C 1
ATOM 2972 O O . ASN A 1 362 ? -16.610 14.815 12.677 1.00 88.00 362 ASN A O 1
ATOM 2976 N N . GLY A 1 363 ? -14.457 14.306 12.285 1.00 90.94 363 GLY A N 1
ATOM 2977 C CA . GLY A 1 363 ? -13.938 14.771 13.572 1.00 90.94 363 GLY A CA 1
ATOM 2978 C C . GLY A 1 363 ? -14.025 13.751 14.710 1.00 90.94 363 GLY A C 1
ATOM 2979 O O . GLY A 1 363 ? -13.810 14.121 15.860 1.00 90.94 363 GLY A O 1
ATOM 2980 N N . GLU A 1 364 ? -14.323 12.479 14.425 1.00 94.50 364 GLU A N 1
ATOM 2981 C CA . GLU A 1 364 ? -14.296 11.418 15.439 1.00 94.50 364 GLU A CA 1
ATOM 2982 C C . GLU A 1 364 ? -12.846 10.965 15.671 1.00 94.50 364 GLU A C 1
ATOM 2984 O O . GLU A 1 364 ? -12.175 10.520 14.736 1.00 94.50 364 GLU A O 1
ATOM 2989 N N . THR A 1 365 ? -12.354 11.062 16.908 1.00 95.69 365 THR A N 1
ATOM 2990 C CA . THR A 1 365 ? -11.033 10.537 17.288 1.00 95.69 365 THR A CA 1
ATOM 2991 C C . THR A 1 365 ? -11.096 9.020 17.434 1.00 95.69 365 THR A C 1
ATOM 2993 O O . THR A 1 365 ? -11.848 8.500 18.254 1.00 95.69 365 THR A O 1
ATOM 2996 N N . ILE A 1 366 ? -10.278 8.314 16.654 1.00 95.75 366 ILE A N 1
ATOM 2997 C CA . ILE A 1 366 ? -10.215 6.845 16.632 1.00 95.75 366 ILE A CA 1
ATOM 2998 C C . ILE A 1 366 ? -8.926 6.291 17.237 1.00 95.75 366 ILE A C 1
ATOM 3000 O O . ILE A 1 366 ? -8.867 5.117 17.578 1.00 95.75 366 ILE A O 1
ATOM 3004 N N . GLY A 1 367 ? -7.898 7.123 17.395 1.00 94.50 367 GLY A N 1
ATOM 3005 C CA . GLY A 1 367 ? -6.629 6.720 17.987 1.00 94.50 367 GLY A CA 1
ATOM 3006 C C . GLY A 1 367 ? -5.689 7.900 18.207 1.00 94.50 367 GLY A C 1
ATOM 3007 O O . GLY A 1 367 ? -6.056 9.060 18.017 1.00 94.50 367 GLY A O 1
ATOM 3008 N N . ARG A 1 368 ? -4.453 7.619 18.614 1.00 94.75 368 ARG A N 1
ATOM 3009 C CA . ARG A 1 368 ? -3.397 8.599 18.884 1.00 94.75 368 ARG A CA 1
ATOM 3010 C C . ARG A 1 368 ? -2.044 8.073 18.424 1.00 94.75 368 ARG A C 1
ATOM 3012 O O . ARG A 1 368 ? -1.622 6.984 18.805 1.00 94.75 368 ARG A O 1
ATOM 3019 N N . MET A 1 369 ? -1.324 8.878 17.650 1.00 93.25 369 MET A N 1
ATOM 3020 C CA . MET A 1 369 ? 0.054 8.594 17.257 1.00 93.25 369 MET A CA 1
ATOM 3021 C C . MET A 1 369 ? 0.974 8.562 18.479 1.00 93.25 369 MET A C 1
ATOM 3023 O O . MET A 1 369 ? 0.727 9.203 19.500 1.00 93.25 369 MET A O 1
ATOM 3027 N N . SER A 1 370 ? 2.103 7.866 18.359 1.00 89.75 370 SER A N 1
ATOM 3028 C CA . SER A 1 370 ? 3.106 7.855 19.426 1.00 89.75 370 SER A CA 1
ATOM 3029 C C . SER A 1 370 ? 3.743 9.238 19.639 1.00 89.75 370 SER A C 1
ATOM 3031 O O . SER A 1 370 ? 3.870 10.054 18.716 1.00 89.75 370 SER A O 1
ATOM 3033 N N . LYS A 1 371 ? 4.250 9.495 20.854 1.00 88.75 371 LYS A N 1
ATOM 3034 C CA . LYS A 1 371 ? 5.051 10.704 21.107 1.00 88.75 371 LYS A CA 1
ATOM 3035 C C . LYS A 1 371 ? 6.303 10.749 20.224 1.00 88.75 371 LYS A C 1
ATOM 3037 O O . LYS A 1 371 ? 6.649 11.803 19.698 1.00 88.75 371 LYS A O 1
ATOM 3042 N N . TYR A 1 372 ? 6.909 9.585 19.978 1.00 88.38 372 TYR A N 1
ATOM 3043 C CA . TYR A 1 372 ? 8.051 9.433 19.078 1.00 88.38 372 TYR A CA 1
ATOM 3044 C C . TYR A 1 372 ? 7.767 9.967 17.669 1.00 88.38 372 TYR A C 1
ATOM 3046 O O . TYR A 1 372 ? 8.611 10.674 17.107 1.00 88.38 372 TYR A O 1
ATOM 3054 N N . PHE A 1 373 ? 6.584 9.667 17.118 1.00 90.75 373 PHE A N 1
ATOM 3055 C CA . PHE A 1 373 ? 6.156 10.198 15.826 1.00 90.75 373 PHE A CA 1
ATOM 3056 C C . PHE A 1 373 ? 6.144 11.729 15.855 1.00 90.75 373 PHE A C 1
ATOM 3058 O O . PHE A 1 373 ? 6.839 12.359 15.057 1.00 90.75 373 PHE A O 1
ATOM 3065 N N . SER A 1 374 ? 5.453 12.324 16.827 1.00 91.12 374 SER A N 1
ATOM 3066 C CA . SER A 1 374 ? 5.335 13.784 16.969 1.00 91.12 374 SER A CA 1
ATOM 3067 C C . SER A 1 374 ? 6.705 14.463 17.112 1.00 91.12 374 SER A C 1
ATOM 3069 O O . SER A 1 374 ? 7.003 15.434 16.413 1.00 91.12 374 SER A O 1
ATOM 3071 N N . ASP A 1 375 ? 7.601 13.894 17.921 1.00 89.06 375 ASP A N 1
ATOM 3072 C CA . ASP A 1 375 ? 8.969 14.396 18.076 1.00 89.06 375 ASP A CA 1
ATOM 3073 C C . ASP A 1 375 ? 9.790 14.250 16.786 1.00 89.06 375 ASP A C 1
ATOM 3075 O O . ASP A 1 375 ? 10.666 15.069 16.498 1.00 89.06 375 ASP A O 1
ATOM 3079 N N . SER A 1 376 ? 9.532 13.212 15.983 1.00 88.88 376 SER A N 1
ATOM 3080 C CA . SER A 1 376 ? 10.180 13.041 14.679 1.00 88.88 376 SER A CA 1
ATOM 3081 C C . SER A 1 376 ? 9.761 14.130 13.691 1.00 88.88 376 SER A C 1
ATOM 3083 O O . SER A 1 376 ? 10.624 14.674 13.002 1.00 88.88 376 SER A O 1
ATOM 3085 N N . VAL A 1 377 ? 8.481 14.521 13.690 1.00 89.81 377 VAL A N 1
ATOM 3086 C CA . VAL A 1 377 ? 7.971 15.646 12.891 1.00 89.81 377 VAL A CA 1
ATOM 3087 C C . VAL A 1 377 ? 8.607 16.956 13.355 1.00 89.81 377 VAL A C 1
ATOM 3089 O O . VAL A 1 377 ? 9.116 17.723 12.533 1.00 89.81 377 VAL A O 1
ATOM 3092 N N . LEU A 1 378 ? 8.677 17.177 14.672 1.00 88.88 378 LEU A N 1
ATOM 3093 C CA . LEU A 1 378 ? 9.332 18.350 15.256 1.00 88.88 378 LEU A CA 1
ATOM 3094 C C . LEU A 1 378 ? 10.809 18.441 14.841 1.00 88.88 378 LEU A C 1
ATOM 3096 O O . LEU A 1 378 ? 11.290 19.522 14.508 1.00 88.88 378 LEU A O 1
ATOM 3100 N N . ARG A 1 379 ? 11.529 17.311 14.801 1.00 88.00 379 ARG A N 1
ATOM 3101 C CA . ARG A 1 379 ? 12.933 17.254 14.351 1.00 88.00 379 ARG A CA 1
ATOM 3102 C C . ARG A 1 379 ? 13.114 17.618 12.876 1.00 88.00 379 ARG A C 1
ATOM 3104 O O . ARG A 1 379 ? 14.180 18.120 12.534 1.00 88.00 379 ARG A O 1
ATOM 3111 N N . ILE A 1 380 ? 12.129 17.341 12.018 1.00 86.00 380 ILE A N 1
ATOM 3112 C CA . ILE A 1 380 ? 12.183 17.664 10.582 1.00 86.00 380 ILE A CA 1
ATOM 3113 C C . ILE A 1 380 ? 11.971 19.161 10.359 1.00 86.00 380 ILE A C 1
ATOM 3115 O O . ILE A 1 380 ? 12.670 19.766 9.547 1.00 86.00 380 ILE A O 1
ATOM 3119 N N . TYR A 1 381 ? 10.999 19.755 11.053 1.00 80.75 381 TYR A N 1
ATOM 3120 C CA . TYR A 1 381 ? 10.614 21.146 10.816 1.00 80.75 381 TYR A CA 1
ATOM 3121 C C . TYR A 1 381 ? 11.380 22.166 11.671 1.00 80.75 381 TYR A C 1
ATOM 3123 O O . TYR A 1 381 ? 11.612 23.288 11.225 1.00 80.75 381 TYR A O 1
ATOM 3131 N N . GLY A 1 382 ? 11.809 21.783 12.876 1.00 71.94 382 GLY A N 1
ATOM 3132 C CA . GLY A 1 382 ? 12.467 22.659 13.846 1.00 71.94 382 GLY A CA 1
ATOM 3133 C C . GLY A 1 382 ? 11.536 23.158 14.960 1.00 71.94 382 GLY A C 1
ATOM 3134 O O . GLY A 1 382 ? 10.316 23.028 14.893 1.00 71.94 382 GLY A O 1
ATOM 3135 N N . VAL A 1 383 ? 12.144 23.743 15.999 1.00 57.41 383 VAL A N 1
ATOM 3136 C CA . VAL A 1 383 ? 11.610 23.953 17.367 1.00 57.41 383 VAL A CA 1
ATOM 3137 C C . VAL A 1 383 ? 10.297 24.761 17.458 1.00 57.41 383 VAL A C 1
ATOM 3139 O O . VAL A 1 383 ? 9.657 24.747 18.500 1.00 57.41 383 VAL A O 1
ATOM 3142 N N . ASN A 1 384 ? 9.832 25.419 16.388 1.00 57.03 384 ASN A N 1
ATOM 3143 C CA . ASN A 1 384 ? 8.830 26.486 16.505 1.00 57.03 384 ASN A CA 1
ATOM 3144 C C . ASN A 1 384 ? 7.505 26.312 15.746 1.00 57.03 384 ASN A C 1
ATOM 3146 O O . ASN A 1 384 ? 6.807 27.315 15.623 1.00 57.03 384 ASN A O 1
ATOM 3150 N N . LYS A 1 385 ? 7.117 25.118 15.260 1.00 73.94 385 LYS A N 1
ATOM 3151 C CA . LYS A 1 385 ? 5.701 24.800 14.924 1.00 73.94 385 LYS A CA 1
ATOM 3152 C C . LYS A 1 385 ? 5.528 23.358 14.442 1.00 73.94 385 LYS A C 1
ATOM 3154 O O . LYS A 1 385 ? 5.943 23.022 13.341 1.00 73.94 385 LYS A O 1
ATOM 3159 N N . LEU A 1 386 ? 4.836 22.525 15.209 1.00 87.50 386 LEU A N 1
ATOM 3160 C CA . LEU A 1 386 ? 4.240 21.317 14.640 1.00 87.50 386 LEU A CA 1
ATOM 3161 C C . LEU A 1 386 ? 3.068 21.721 13.724 1.00 87.50 386 LEU A C 1
ATOM 3163 O O . LEU A 1 386 ? 2.312 22.628 14.090 1.00 87.50 386 LEU A O 1
ATOM 3167 N N . PRO A 1 387 ? 2.902 21.092 12.546 1.00 91.38 387 PRO A N 1
ATOM 3168 C CA . PRO A 1 387 ? 1.677 21.226 11.763 1.00 91.38 387 PRO A CA 1
ATOM 3169 C C . PRO A 1 387 ? 0.454 20.928 12.634 1.00 91.38 387 PRO A C 1
ATOM 3171 O O . PRO A 1 387 ? 0.444 19.921 13.341 1.00 91.38 387 PRO A O 1
ATOM 3174 N N . ARG A 1 388 ? -0.573 21.781 12.586 1.00 92.56 388 ARG A N 1
ATOM 3175 C CA . ARG A 1 388 ? -1.822 21.560 13.331 1.00 92.56 388 ARG A CA 1
ATOM 3176 C C . ARG A 1 388 ? -2.583 20.355 12.807 1.00 92.56 388 ARG A C 1
ATOM 3178 O O . ARG A 1 388 ? -3.221 19.661 13.589 1.00 92.56 388 ARG A O 1
ATOM 3185 N N . ARG A 1 389 ? -2.464 20.095 11.507 1.00 94.06 389 ARG A N 1
ATOM 3186 C CA . ARG A 1 389 ? -3.076 18.949 10.853 1.00 94.06 389 ARG A CA 1
ATOM 3187 C C . ARG A 1 389 ? -2.109 18.317 9.861 1.00 94.06 389 ARG A C 1
ATOM 3189 O O . ARG A 1 389 ? -1.425 19.031 9.123 1.00 94.06 389 ARG A O 1
ATOM 3196 N N . LEU A 1 390 ? -2.066 16.989 9.828 1.00 94.38 390 LEU A N 1
ATOM 3197 C CA . LEU A 1 390 ? -1.517 16.227 8.712 1.00 94.38 390 LEU A CA 1
ATOM 3198 C C . LEU A 1 390 ? -2.678 15.515 8.009 1.00 94.38 390 LEU A C 1
ATOM 3200 O O . LEU A 1 390 ? -3.424 14.789 8.654 1.00 94.38 390 LEU A O 1
ATOM 3204 N N . GLY A 1 391 ? -2.874 15.766 6.718 1.00 92.06 391 GLY A N 1
ATOM 3205 C CA . GLY A 1 391 ? -3.994 15.206 5.947 1.00 92.06 391 GLY A CA 1
ATOM 3206 C C . GLY A 1 391 ? -3.534 14.507 4.676 1.00 92.06 391 GLY A C 1
ATOM 3207 O O . GLY A 1 391 ? -2.335 14.319 4.474 1.00 92.06 391 GLY A O 1
ATOM 3208 N N . GLU A 1 392 ? -4.482 14.179 3.794 1.00 88.88 392 GLU A N 1
ATOM 3209 C CA . GLU A 1 392 ? -4.216 13.381 2.583 1.00 88.88 392 GLU A CA 1
ATOM 3210 C C . GLU A 1 392 ? -3.683 11.973 2.905 1.00 88.88 392 GLU A C 1
ATOM 3212 O O . GLU A 1 392 ? -2.852 11.416 2.181 1.00 88.88 392 GLU A O 1
ATOM 3217 N N . LEU A 1 393 ? -4.161 11.436 4.026 1.00 90.06 393 LEU A N 1
ATOM 3218 C CA . LEU A 1 393 ? -3.914 10.087 4.502 1.00 90.06 393 LEU A CA 1
ATOM 3219 C C . LEU A 1 393 ? -5.166 9.260 4.255 1.00 90.06 393 LEU A C 1
ATOM 3221 O O . LEU A 1 393 ? -6.274 9.748 4.462 1.00 90.06 393 LEU A O 1
ATOM 3225 N N . TYR A 1 394 ? -4.972 8.022 3.828 1.00 87.38 394 TYR A N 1
ATOM 3226 C CA . TYR A 1 394 ? -6.061 7.129 3.471 1.00 87.38 394 TYR A CA 1
ATOM 3227 C C . TYR A 1 394 ? -5.897 5.806 4.201 1.00 87.38 394 TYR A C 1
ATOM 3229 O O . TYR A 1 394 ? -4.773 5.387 4.493 1.00 87.38 394 TYR A O 1
ATOM 3237 N N . VAL A 1 395 ? -7.021 5.171 4.511 1.00 87.62 395 VAL A N 1
ATOM 3238 C CA . VAL A 1 395 ? -7.038 3.833 5.097 1.00 87.62 395 VAL A CA 1
ATOM 3239 C C . VAL A 1 395 ? -6.434 2.839 4.107 1.00 87.62 395 VAL A C 1
ATOM 3241 O O . VAL A 1 395 ? -6.941 2.660 3.003 1.00 87.62 395 VAL A O 1
ATOM 3244 N N . ASP A 1 396 ? -5.360 2.179 4.524 1.00 80.94 396 ASP A N 1
ATOM 3245 C CA . ASP A 1 396 ? -4.730 1.074 3.797 1.00 80.94 396 ASP A CA 1
ATOM 3246 C C . ASP A 1 396 ? -5.442 -0.259 4.062 1.00 80.94 396 ASP A C 1
ATOM 3248 O O . ASP A 1 396 ? -5.378 -1.170 3.244 1.00 80.94 396 ASP A O 1
ATOM 3252 N N . GLY A 1 397 ? -6.053 -0.392 5.239 1.00 82.88 397 GLY A N 1
ATOM 3253 C CA . GLY A 1 397 ? -6.744 -1.594 5.688 1.00 82.88 397 GLY A CA 1
ATOM 3254 C C . GLY A 1 397 ? -7.239 -1.444 7.122 1.00 82.88 397 GLY A C 1
ATOM 3255 O O . GLY A 1 397 ? -6.738 -0.616 7.886 1.00 82.88 397 GLY A O 1
ATOM 3256 N N . ILE A 1 398 ? -8.219 -2.256 7.499 1.00 86.94 398 ILE A N 1
ATOM 3257 C CA . ILE A 1 398 ? -8.720 -2.347 8.873 1.00 86.94 398 ILE A CA 1
ATOM 3258 C C . ILE A 1 398 ? -8.459 -3.767 9.341 1.00 86.94 398 ILE A C 1
ATOM 3260 O O . ILE A 1 398 ? -8.748 -4.719 8.619 1.00 86.94 398 ILE A O 1
ATOM 3264 N N . TYR A 1 399 ? -7.916 -3.909 10.543 1.00 86.06 399 TYR A N 1
ATOM 3265 C CA . TYR A 1 399 ? -7.503 -5.202 11.068 1.00 86.06 399 TYR A CA 1
ATOM 3266 C C . TYR A 1 399 ? -7.892 -5.342 12.528 1.00 86.06 399 TYR A C 1
ATOM 3268 O O . TYR A 1 399 ? -8.025 -4.354 13.247 1.00 86.06 399 TYR A O 1
ATOM 3276 N N . THR A 1 400 ? -8.037 -6.580 12.980 1.00 86.06 400 THR A N 1
ATOM 3277 C CA . THR A 1 400 ? -8.286 -6.890 14.384 1.00 86.06 400 THR A CA 1
ATOM 3278 C C . THR A 1 400 ? -6.977 -7.150 15.117 1.00 86.06 400 THR A C 1
ATOM 3280 O O . THR A 1 400 ? -6.093 -7.852 14.626 1.00 86.06 400 THR A O 1
ATOM 3283 N N . PHE A 1 401 ? -6.864 -6.607 16.323 1.00 83.75 401 PHE A N 1
ATOM 3284 C CA . PHE A 1 401 ? -5.871 -6.998 17.311 1.00 83.75 401 PHE A CA 1
ATOM 3285 C C . PHE A 1 401 ? -6.478 -8.021 18.278 1.00 83.75 401 PHE A C 1
ATOM 3287 O O . PHE A 1 401 ? -7.595 -7.826 18.758 1.00 83.75 401 PHE A O 1
ATOM 3294 N N . LEU A 1 402 ? -5.731 -9.091 18.574 1.00 78.00 402 LEU A N 1
ATOM 3295 C CA . LEU A 1 402 ? -6.086 -10.116 19.560 1.00 78.00 402 LEU A CA 1
ATOM 3296 C C . LEU A 1 402 ? -5.031 -10.144 20.677 1.00 78.00 402 LEU A C 1
ATOM 3298 O O . LEU A 1 402 ? -3.932 -10.661 20.491 1.00 78.00 402 LEU A O 1
ATOM 3302 N N . GLY A 1 403 ? -5.363 -9.611 21.850 1.00 67.56 403 GLY A N 1
ATOM 3303 C CA . GLY A 1 403 ? -4.519 -9.665 23.043 1.00 67.56 403 GLY A CA 1
ATOM 3304 C C . GLY A 1 403 ? -4.608 -11.024 23.746 1.00 67.56 403 GLY A C 1
ATOM 3305 O O . GLY A 1 403 ? -5.699 -11.464 24.119 1.00 67.56 403 GLY A O 1
ATOM 3306 N N . SER A 1 404 ? -3.472 -11.693 23.967 1.00 52.34 404 SER A N 1
ATOM 3307 C CA . SER A 1 404 ? -3.409 -12.970 24.697 1.00 52.34 404 SER A CA 1
ATOM 3308 C C . SER A 1 404 ? -3.320 -12.767 26.222 1.00 52.34 404 SER A C 1
ATOM 3310 O O . SER A 1 404 ? -2.761 -11.785 26.704 1.00 52.34 404 SER A O 1
ATOM 3312 N N . GLN A 1 405 ? -3.895 -13.698 27.004 1.00 40.75 405 GLN A N 1
ATOM 3313 C CA . GLN A 1 405 ? -3.770 -13.721 28.477 1.00 40.75 405 GLN A CA 1
ATOM 3314 C C . GLN A 1 405 ? -2.404 -14.214 28.964 1.00 40.75 405 GLN A C 1
ATOM 3316 O O . GLN A 1 405 ? -2.002 -13.867 30.067 1.00 40.75 405 GLN A O 1
ATOM 3321 N N . ASP A 1 406 ? -1.707 -15.005 28.152 1.00 38.47 406 ASP A N 1
ATOM 3322 C CA . ASP A 1 406 ? -0.488 -15.705 28.537 1.00 38.47 406 ASP A CA 1
ATOM 3323 C C . ASP A 1 406 ? 0.530 -15.597 27.401 1.00 38.47 406 ASP A C 1
ATOM 3325 O O . ASP A 1 406 ? 0.570 -16.463 26.535 1.00 38.47 406 ASP A O 1
ATOM 3329 N N . GLY A 1 407 ? 1.313 -14.513 27.388 1.00 36.66 407 GLY A N 1
ATOM 3330 C CA . GLY A 1 407 ? 2.721 -14.453 26.959 1.00 36.66 407 GLY A CA 1
ATOM 3331 C C . GLY A 1 407 ? 3.210 -15.166 25.684 1.00 36.66 407 GLY A C 1
ATOM 3332 O O . GLY A 1 407 ? 4.424 -15.283 25.526 1.00 36.66 407 GLY A O 1
ATOM 3333 N N . PHE A 1 408 ? 2.352 -15.629 24.778 1.00 34.19 408 PHE A N 1
ATOM 3334 C CA . PHE A 1 408 ? 2.742 -16.112 23.455 1.00 34.19 408 PHE A CA 1
ATOM 3335 C C . PHE A 1 408 ? 2.737 -14.938 22.504 1.00 34.19 408 PHE A C 1
ATOM 3337 O O . PHE A 1 408 ? 1.808 -14.713 21.737 1.00 34.19 408 PHE A O 1
ATOM 3344 N N . LEU A 1 409 ? 3.787 -14.156 22.668 1.00 39.34 409 LEU A N 1
ATOM 3345 C CA . LEU A 1 409 ? 4.085 -12.987 21.892 1.00 39.34 409 LEU A CA 1
ATOM 3346 C C . LEU A 1 409 ? 5.616 -12.952 21.744 1.00 39.34 409 LEU A C 1
ATOM 3348 O O . LEU A 1 409 ? 6.354 -13.287 22.682 1.00 39.34 409 LEU A O 1
ATOM 3352 N N . GLU A 1 410 ? 6.089 -12.642 20.540 1.00 36.66 410 GLU A N 1
ATOM 3353 C CA . GLU A 1 410 ? 7.515 -12.530 20.211 1.00 36.66 410 GLU A CA 1
ATOM 3354 C C . GLU A 1 410 ? 8.204 -11.537 21.176 1.00 36.66 410 GLU A C 1
ATOM 3356 O O . GLU A 1 410 ? 7.542 -10.699 21.796 1.00 36.66 410 GLU A O 1
ATOM 3361 N N . PRO A 1 411 ? 9.543 -11.557 21.336 1.00 37.19 411 PRO A N 1
ATOM 3362 C CA . PRO A 1 411 ? 10.252 -10.699 22.295 1.00 37.19 411 PRO A CA 1
ATOM 3363 C C . PRO A 1 411 ? 9.932 -9.193 22.193 1.00 37.19 411 PRO A C 1
ATOM 3365 O O . PRO A 1 411 ? 10.156 -8.450 23.150 1.00 37.19 411 PRO A O 1
ATOM 3368 N N . PHE A 1 412 ? 9.389 -8.734 21.061 1.00 36.34 412 PHE A N 1
ATOM 3369 C CA . PHE A 1 412 ? 8.961 -7.351 20.845 1.00 36.34 412 PHE A CA 1
ATOM 3370 C C . PHE A 1 412 ? 7.727 -6.933 21.663 1.00 36.34 412 PHE A C 1
ATOM 3372 O O . PHE A 1 412 ? 7.565 -5.757 21.988 1.00 36.34 412 PHE A O 1
ATOM 3379 N N . GLU A 1 413 ? 6.903 -7.892 22.063 1.00 42.69 413 GLU A N 1
ATOM 3380 C CA . GLU A 1 413 ? 5.568 -7.682 22.622 1.00 42.69 413 GLU A CA 1
ATOM 3381 C C . GLU A 1 413 ? 5.509 -7.901 24.148 1.00 42.69 413 GLU A C 1
ATOM 3383 O O . GLU A 1 413 ? 4.553 -7.491 24.803 1.00 42.69 413 GLU A O 1
ATOM 3388 N N . ARG A 1 414 ? 6.577 -8.429 24.770 1.00 35.84 414 ARG A N 1
ATOM 3389 C CA . ARG A 1 414 ? 6.687 -8.512 26.245 1.00 35.84 414 ARG A CA 1
ATOM 3390 C C . ARG A 1 414 ? 6.615 -7.151 26.945 1.00 35.84 414 ARG A C 1
ATOM 3392 O O . ARG A 1 414 ? 6.273 -7.096 28.118 1.00 35.84 414 ARG A O 1
ATOM 3399 N N . ARG A 1 415 ? 6.885 -6.048 26.237 1.00 38.84 415 ARG A N 1
ATOM 3400 C CA . ARG A 1 415 ? 6.763 -4.686 26.789 1.00 38.84 415 ARG A CA 1
ATOM 3401 C C . ARG A 1 415 ? 5.321 -4.195 26.949 1.00 38.84 415 ARG A C 1
ATOM 3403 O O . ARG A 1 415 ? 5.129 -3.176 27.602 1.00 38.84 415 ARG A O 1
ATOM 3410 N N . LEU A 1 416 ? 4.331 -4.897 26.392 1.00 39.88 416 LEU A N 1
ATOM 3411 C CA . LEU A 1 416 ? 2.914 -4.550 26.546 1.00 39.88 416 LEU A CA 1
ATOM 3412 C C . LEU A 1 416 ? 2.281 -5.116 27.824 1.00 39.88 416 LEU A C 1
ATOM 3414 O O . LEU A 1 416 ? 1.240 -4.628 28.245 1.00 39.88 416 LEU A O 1
ATOM 3418 N N . ILE A 1 417 ? 2.908 -6.111 28.457 1.00 39.38 417 ILE A N 1
ATOM 3419 C CA . ILE A 1 417 ? 2.306 -6.853 29.576 1.00 39.38 417 ILE A CA 1
ATOM 3420 C C . ILE A 1 417 ? 2.609 -6.204 30.940 1.00 39.38 417 ILE A C 1
ATOM 3422 O O . ILE A 1 417 ? 1.838 -6.371 31.880 1.00 39.38 417 ILE A O 1
ATOM 3426 N N . ASP A 1 418 ? 3.655 -5.378 31.046 1.00 33.38 418 ASP A N 1
ATOM 3427 C CA . ASP A 1 418 ? 4.034 -4.733 32.315 1.00 33.38 418 ASP A CA 1
ATOM 3428 C C . ASP A 1 418 ? 3.285 -3.414 32.610 1.00 33.38 418 ASP A C 1
ATOM 3430 O O . ASP A 1 418 ? 3.537 -2.776 33.633 1.00 33.38 418 ASP A O 1
ATOM 3434 N N . TYR A 1 419 ? 2.327 -3.006 31.767 1.00 32.88 419 TYR A N 1
ATOM 3435 C CA . TYR A 1 419 ? 1.455 -1.857 32.036 1.00 32.88 419 TYR A CA 1
ATOM 3436 C C . TYR A 1 419 ? 0.042 -2.302 32.462 1.00 32.88 419 TYR A C 1
ATOM 3438 O O . TYR A 1 419 ? -0.857 -2.483 31.651 1.00 32.88 419 TYR A O 1
ATOM 3446 N N . ASN A 1 420 ? -0.134 -2.373 33.786 1.00 33.91 420 ASN A N 1
ATOM 3447 C CA . ASN A 1 420 ? -1.383 -2.297 34.560 1.00 33.91 420 ASN A CA 1
ATOM 3448 C C . ASN A 1 420 ? -2.373 -3.487 34.556 1.00 33.91 420 ASN A C 1
ATOM 3450 O O . ASN A 1 420 ? -3.147 -3.732 33.634 1.00 33.91 420 ASN A O 1
ATOM 3454 N N . ASN A 1 421 ? -2.449 -4.106 35.741 1.00 31.00 421 ASN A N 1
ATOM 3455 C CA . ASN A 1 421 ? -3.356 -5.159 36.220 1.00 31.00 421 ASN A CA 1
ATOM 3456 C C . ASN A 1 421 ? -4.859 -4.775 36.307 1.00 31.00 421 ASN A C 1
ATOM 3458 O O . ASN A 1 421 ? -5.556 -5.239 37.210 1.00 31.00 421 ASN A O 1
ATOM 3462 N N . SER A 1 422 ? -5.398 -3.950 35.404 1.00 29.42 422 SER A N 1
ATOM 3463 C CA . SER A 1 422 ? -6.813 -3.524 35.480 1.00 29.42 422 SER A CA 1
ATOM 3464 C C . SER A 1 422 ? -7.608 -3.500 34.168 1.00 29.42 422 SER A C 1
ATOM 3466 O O . SER A 1 422 ? -8.796 -3.199 34.215 1.00 29.42 422 SER A O 1
ATOM 3468 N N . TYR A 1 423 ? -7.047 -3.898 33.021 1.00 37.91 423 TYR A N 1
ATOM 3469 C CA . TYR A 1 423 ? -7.790 -3.907 31.748 1.00 37.91 423 TYR A CA 1
ATOM 3470 C C . TYR A 1 423 ? -8.145 -5.322 31.277 1.00 37.91 423 TYR A C 1
ATOM 3472 O O . TYR A 1 423 ? -7.471 -5.929 30.447 1.00 37.91 423 TYR A O 1
ATOM 3480 N N . SER A 1 424 ? -9.251 -5.857 31.795 1.00 41.69 424 SER A N 1
ATOM 3481 C CA . SER A 1 424 ? -9.889 -7.073 31.270 1.00 41.69 424 SER A CA 1
ATOM 3482 C C . SER A 1 424 ? -10.758 -6.827 30.024 1.00 41.69 424 SER A C 1
ATOM 3484 O O . SER A 1 424 ? -11.177 -7.801 29.408 1.00 41.69 424 SER A O 1
ATOM 3486 N N . GLN A 1 425 ? -11.001 -5.568 29.633 1.00 45.75 425 GLN A N 1
ATOM 3487 C CA . GLN A 1 425 ? -12.008 -5.200 28.622 1.00 45.75 425 GLN A CA 1
ATOM 3488 C C . GLN A 1 425 ? -11.463 -4.964 27.194 1.00 45.75 425 GLN A C 1
ATOM 3490 O O . GLN A 1 425 ? -12.214 -5.105 26.237 1.00 45.75 425 GLN A O 1
ATOM 3495 N N . ASN A 1 426 ? -10.159 -4.711 27.005 1.00 52.91 426 ASN A N 1
ATOM 3496 C CA . ASN A 1 426 ? -9.599 -4.261 25.711 1.00 52.91 426 ASN A CA 1
ATOM 3497 C C . ASN A 1 426 ? -8.757 -5.332 24.988 1.00 52.91 426 ASN A C 1
ATOM 3499 O O . ASN A 1 426 ? -7.631 -5.069 24.570 1.00 52.91 426 ASN A O 1
ATOM 3503 N N . ARG A 1 427 ? -9.256 -6.570 24.877 1.00 71.88 427 ARG A N 1
ATOM 3504 C CA . ARG A 1 427 ? -8.477 -7.680 24.281 1.00 71.88 427 ARG A CA 1
ATOM 3505 C C . ARG A 1 427 ? -8.737 -7.923 22.803 1.00 71.88 427 ARG A C 1
ATOM 3507 O O . ARG A 1 427 ? -7.889 -8.518 22.150 1.00 71.88 427 ARG A O 1
ATOM 3514 N N . ILE A 1 428 ? -9.884 -7.498 22.290 1.00 81.62 428 ILE A N 1
ATOM 3515 C CA . ILE A 1 428 ? -10.235 -7.633 20.878 1.00 81.62 428 ILE A CA 1
ATOM 3516 C C . ILE A 1 428 ? -10.757 -6.288 20.415 1.00 81.62 428 ILE A C 1
ATOM 3518 O O . ILE A 1 428 ? -11.755 -5.801 20.940 1.00 81.62 428 ILE A O 1
ATOM 3522 N N . PHE A 1 429 ? -10.074 -5.685 19.455 1.00 85.62 429 PHE A N 1
ATOM 3523 C CA . PHE A 1 429 ? -10.511 -4.430 18.865 1.00 85.62 429 PHE A CA 1
ATOM 3524 C C . PHE A 1 429 ? -9.968 -4.286 17.454 1.00 85.62 429 PHE A C 1
ATOM 3526 O O . PHE A 1 429 ? -8.953 -4.888 17.100 1.00 85.62 429 PHE A O 1
ATOM 3533 N N . ASN A 1 430 ? -10.646 -3.472 16.656 1.00 89.38 430 ASN A N 1
ATOM 3534 C CA . ASN A 1 430 ? -10.168 -3.092 15.344 1.00 89.38 430 ASN A CA 1
ATOM 3535 C C . ASN A 1 430 ? -9.268 -1.866 15.425 1.00 89.38 430 ASN A C 1
ATOM 3537 O O . ASN A 1 430 ? -9.509 -0.930 16.189 1.00 89.38 430 ASN A O 1
ATOM 3541 N N . TYR A 1 431 ? -8.231 -1.881 14.604 1.00 89.12 431 TYR A N 1
ATOM 3542 C CA . TYR A 1 431 ? -7.337 -0.764 14.385 1.00 89.12 431 TYR A CA 1
ATOM 3543 C C . TYR A 1 431 ? -7.224 -0.492 12.890 1.00 89.12 431 TYR A C 1
ATOM 3545 O O . TYR A 1 431 ? -7.371 -1.383 12.048 1.00 89.12 431 TYR A O 1
ATOM 3553 N N . VAL A 1 432 ? -6.983 0.771 12.565 1.00 90.25 432 VAL A N 1
ATOM 3554 C CA . VAL A 1 432 ? -6.873 1.234 11.185 1.00 90.25 432 VAL A CA 1
ATOM 3555 C C . VAL A 1 432 ? -5.398 1.296 10.814 1.00 90.25 432 VAL A C 1
ATOM 3557 O O . VAL A 1 432 ? -4.596 1.947 11.483 1.00 90.25 432 VAL A O 1
ATOM 3560 N N . MET A 1 433 ? -5.025 0.629 9.732 1.00 87.25 433 MET A N 1
ATOM 3561 C CA . MET A 1 433 ? -3.731 0.836 9.104 1.00 87.25 433 MET A CA 1
ATOM 3562 C C . MET A 1 433 ? -3.872 1.904 8.041 1.00 87.25 433 MET A C 1
ATOM 3564 O O . MET A 1 433 ? -4.794 1.892 7.232 1.00 87.25 433 MET A O 1
ATOM 3568 N N . PHE A 1 434 ? -2.940 2.840 8.057 1.00 88.00 434 PHE A N 1
ATOM 3569 C CA . PHE A 1 434 ? -2.865 3.917 7.089 1.00 88.00 434 PHE A CA 1
ATOM 3570 C C . PHE A 1 434 ? -1.421 4.334 6.939 1.00 88.00 434 PHE A C 1
ATOM 3572 O 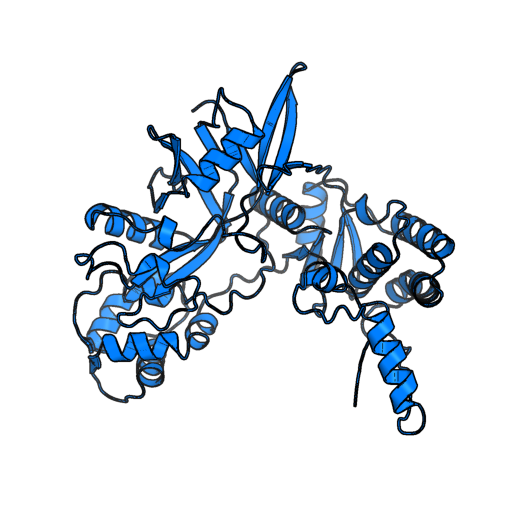O . PHE A 1 434 ? -0.629 4.257 7.882 1.00 88.00 434 PHE A O 1
ATOM 3579 N N . SER A 1 435 ? -1.063 4.817 5.766 1.00 80.75 435 SER A N 1
ATOM 3580 C CA . SER A 1 435 ? 0.292 5.257 5.527 1.00 80.75 435 SER A CA 1
ATOM 3581 C C . SER A 1 435 ? 0.352 6.228 4.367 1.00 80.75 435 SER A C 1
ATOM 3583 O O . SER A 1 435 ? -0.636 6.524 3.698 1.00 80.75 435 SER A O 1
ATOM 3585 N N . GLY A 1 436 ? 1.554 6.740 4.128 1.00 80.44 436 GLY A N 1
ATOM 3586 C CA . GLY A 1 436 ? 1.825 7.537 2.951 1.00 80.44 436 GLY A CA 1
ATOM 3587 C C . GLY A 1 436 ? 2.243 8.964 3.268 1.00 80.44 436 GLY A C 1
ATOM 3588 O O . GLY A 1 436 ? 2.705 9.272 4.369 1.00 80.44 436 GLY A O 1
ATOM 3589 N N . PRO A 1 437 ? 2.205 9.824 2.248 1.00 79.94 437 PRO A N 1
ATOM 3590 C CA . PRO A 1 437 ? 2.688 11.189 2.339 1.00 79.94 437 PRO A CA 1
ATOM 3591 C C . PRO A 1 437 ? 1.652 12.079 3.034 1.00 79.94 437 PRO A C 1
ATOM 3593 O O . PRO A 1 437 ? 0.741 12.599 2.401 1.00 79.94 437 PRO A O 1
ATOM 3596 N N . ALA A 1 438 ? 1.811 12.290 4.336 1.00 89.75 438 ALA A N 1
ATOM 3597 C CA . ALA A 1 438 ? 0.937 13.144 5.129 1.00 89.75 438 ALA A CA 1
ATOM 3598 C C . ALA A 1 438 ? 1.227 14.620 4.831 1.00 89.75 438 ALA A C 1
ATOM 3600 O O . ALA A 1 438 ? 2.318 15.118 5.129 1.00 89.75 438 ALA A O 1
ATOM 3601 N N . LYS A 1 439 ? 0.276 15.337 4.231 1.00 90.56 439 LYS A N 1
ATOM 3602 C CA . LYS A 1 439 ? 0.443 16.757 3.909 1.00 90.56 439 LYS A CA 1
ATOM 3603 C C . LYS A 1 439 ? 0.332 17.617 5.153 1.00 90.56 439 LYS A C 1
ATOM 3605 O O . LYS A 1 439 ? -0.636 17.493 5.892 1.00 90.56 439 LYS A O 1
ATOM 3610 N N . ALA A 1 440 ? 1.273 18.532 5.343 1.00 91.88 440 ALA A N 1
ATOM 3611 C CA . ALA A 1 440 ? 1.297 19.428 6.489 1.00 91.88 440 ALA A CA 1
ATOM 3612 C C . ALA A 1 440 ? 0.430 20.681 6.289 1.00 91.88 440 ALA A C 1
ATOM 3614 O O . ALA A 1 440 ? 0.580 21.417 5.309 1.00 91.88 440 ALA A O 1
ATOM 3615 N N . TYR A 1 441 ? -0.426 20.954 7.274 1.00 91.25 441 TYR A N 1
ATOM 3616 C CA . TYR A 1 441 ? -1.247 22.157 7.386 1.00 91.25 441 TYR A CA 1
ATOM 3617 C C . TYR A 1 441 ? -0.953 22.848 8.725 1.00 91.25 441 TYR A C 1
ATOM 3619 O O . TYR A 1 441 ? -0.997 22.229 9.789 1.00 91.25 441 TYR A O 1
ATOM 3627 N N . PHE A 1 442 ? -0.601 24.134 8.674 1.00 86.50 442 PHE A N 1
ATOM 3628 C CA . PHE A 1 442 ? -0.174 24.917 9.845 1.00 86.50 442 PHE A CA 1
ATOM 3629 C C . PHE A 1 442 ? -1.271 25.820 10.418 1.00 86.50 442 PHE A C 1
ATOM 3631 O O . PHE A 1 442 ? -1.141 26.289 11.548 1.00 86.50 442 PHE A O 1
ATOM 3638 N N . GLU A 1 443 ? -2.333 26.041 9.651 1.00 78.44 443 GLU A N 1
ATOM 3639 C CA . GLU A 1 443 ? -3.532 26.781 10.038 1.00 78.44 443 GLU A CA 1
ATOM 3640 C C . GLU A 1 443 ? -4.689 25.778 10.151 1.00 78.44 443 GLU A C 1
ATOM 3642 O O . GLU A 1 443 ? -4.675 24.754 9.457 1.00 78.44 443 GLU A O 1
ATOM 3647 N N . GLY A 1 444 ? -5.586 26.032 11.111 1.00 52.88 444 GLY A N 1
ATOM 3648 C CA . GLY A 1 444 ? -6.720 25.167 11.453 1.00 52.88 444 GLY A CA 1
ATOM 3649 C C . GLY A 1 444 ? -7.828 25.212 10.420 1.00 52.88 444 GLY A C 1
ATOM 3650 O O . GLY A 1 444 ? -8.022 26.300 9.832 1.00 52.88 444 GLY A O 1
#

Radius of gyration: 24.81 Å; chains: 1; bounding box: 60×67×66 Å

Foldseek 3Di:
DDDDDPLQQLCLVVLVPDPPPPNQRPVNVVVVCCVVCVVPDDDDDDDDDPQADPVLCVLQVQLSVCLVVVPLVSNLVSLQVSLVVFAEDEDVVSVVCCQVVDPWLAEEEAEADPQVLQVVCLVCVVVVHDEAELDDPPPQFADVVCQQQCVQPDDQKDFLVSLQVSCVPPLNVVFWPDDSVVVVVVLCVLLVHPDRMGGVQSSLNSCNVPRPPVVVGTDDPDDNYYGYYLVSCQVAATQEYEYESVLSHRDSDSSSSSSVSSRSSRHHHHYHYYHPPDDWDQDVVLRWIWDWDADPNDTDTFWTWQAQDDPVDHHQFDPQQQDDPDVVLSVQLQVVVSVDDFFFWWKFAQDPVQWTFIAHPVGRGNGTTDPSNSVSQCSVGHDPADFRMWTSKTFSDKGKAAADPDDPDPPVCVVVPPPDPPDPNRGIHIDTDIIHITTGHRDD

Secondary structure (DSSP, 8-state):
-----GGG---GGGTTT-TTS----HHHHHHHHHHHHTTT----------SS-HHHHHHHHHHHHHHHTT-HHHHHHHHHHHHHHSPEE-SHHHHHHHHHH---S-EEEEESSHHHHHHHHHHHHHTT---EE-----TTPEEHHHHHHHTT--SSEEEHHHHHHHHT-HHHHHHB---HHHHHHHHHHHTT---SEEEHHHHHHHHHH-THHHHTTB-----SEEEEETTTTTT--EEEEEEEGGGGS----HHHHHHHHHHHTSEEEEEEEE------EEETTTTEEEEEEEETTEEEEEEEEE-S--TTS--SS-GGGG--SSHHHHHHHHHHHHT--TT-EEEEEE-TTS-EEEEETTS-EEEE--HHHHHHHHHHH-TT---SEEEEEEEEEEEEEE--SS--S-TTTGGGTTS-TT-SS-SEEEEEEEEEEEEEE---

Sequence (444 aa):
MLLGDTCQSIYNYLNDNNTAGLNISADNFYKNVISKLNDYAEFVSYKVNHRQNKVLKDLSAPYREAILDEDLYACNENRIKIGEQIEEIVDTDELKKLIEDTNFKSICIMQRRNIDAKLVSNRLIKAGIPNKYVLHNDKNAYSKLIGFLLGGYNEQAISKDVLSQLMEDEILLRDFNISCNEVWEEFQKCSNTRDTIIPIKKLIMGLTLNNSIFKDMEQVEKTNVFVSNIHRSKGLEYDCVILDSSIFKNKNDLDEDKVLYVALTRPKEKIRKYSPNIYWKLHKKARRDYRFKKIKGQYVLEYVCIENDDSNYKPDVSPENYIFEDSITMDHAQKAIKKMHEQDEIQLILNNDNIYEITTVNGETIGRMSKYFSDSVLRIYGVNKLPRRLGELYVDGIYTFLGSQDGFLEPFERRLIDYNNSYSQNRIFNYVMFSGPAKAYFEG